Protein 4D0U (pdb70)

Radius of gyration: 23.32 Å; Cα contacts (8 Å, |Δi|>4): 1095; chains: 4; bounding box: 56×66×60 Å

Solvent-accessible surface area: 18960 Å² total

Nearest PDB structures (foldseek):
  4d0u-assembly1_A  TM=1.001E+00  e=6.341E-17  Snake adenovirus 1
  4d1g-assembly4_C  TM=9.949E-01  e=9.141E-17  Snake adenovirus 1
  4umi-assembly1_A  TM=9.918E-01  e=2.886E-16  Snake adenovirus 1
  4d0v-assembly2_D  TM=9.847E-01  e=2.739E-16  Snake adenovirus 1
  4d0v-assembly2_D  TM=1.003E+00  e=1.743E-17  Snake adenovirus 1

Foldseek 3Di:
DAQKPDWDKDWWAAPVGFIKIWIWTWGHDDQKIKIKIKIAGFAWDQWKGKTFADPVVLVSQCPDPVQWFWKDFPPWIDIGHDDPRMIGTPHTGRGGGMIMTMDMDD/DKDWDWDWWAAPVGFIKIWIWIWDDDDVKIKIKIKMAGFAWFQWKGKTFADPVVLVSQCPDPVQWFWKDFPPWIDIGHDDPRMIGTPHTGRGRGMIMTMDMDD/DFPDWDWDWWAAPVGWIKIWIWIWDDDPVKIKIKIKIATFAWFQWKGKTFADPVVLVSQCPDPVQWFWKDFPPWIDIGHDDPRMIGTPHTGRGGGMIMTMDMDD/DDWPDWDWDKWAAPVGWIKIWIWIWDDDDLKIKIKIKMAGFAWFAWKDKTFADPVVLVSQCPDPVQWFWKDFPPWIDIGHDDPRMIGTPHTGRGGGMIMTMDMDSD

B-factor: mean 18.48, std 11.33, range [6.45, 71.71]

Sequence (419 aa):
PSKTSLDIAEELQNDKGVSFAFQAREEELLGAFTKRTLFAYSGDGLTGPFKAPASAELSSFLTAAHPKGRWLIAFPLGTGIVSVDEGITEISRSLPEVGSGSSFYLTETSLDIAEELQNDKGVSFAFQAREEELGAFTKRTLFAYSGDGLTGPFKAPASAELSSFLTAHPKGRWLIAFPLGTTGIVSVDEGITEEISRSLPEVGSGSSFYLTEKTSLDDIAEEELQNDKGVSFAFQAREEELGAFTKRTLFAYSGDGLTGPFKAPASAELSSFLTAAHPKGRWLIAFPLGTGIVSVDEGITEISRSLPEVGSGSSFYLTESKTSLDIAEELQNDKGVSFAFQAREEELGAFTKRTLFAYSGDGLTGPFKAPASAELSSFLTAAHPKGRWLIAFPLGTTGIVSVDEGITEISRSLPEVGSGSSFYLTEK

Structure (mmCIF, N/CA/C/O backbone):
data_4D0U
#
_entry.id   4D0U
#
_cell.length_a   149.540
_cell.length_b   149.540
_cell.length_c   149.540
_cell.angle_alpha   90.00
_cell.angle_beta   90.00
_cell.angle_gamma   90.00
#
_symmetry.space_group_name_H-M   'I 21 3'
#
loop_
_entity.id
_entity.type
_entity.pdbx_description
1 polymer 'FIBER PROTEIN'
2 non-polymer 3,6,9,12,15,18,21-HEPTAOXATRICOSANE-1,23-DIOL
3 non-polymer 'SULFATE ION'
4 water water
#
loop_
_atom_site.group_PDB
_atom_site.id
_atom_site.type_symbol
_atom_site.label_atom_id
_atom_site.label_alt_id
_atom_site.label_comp_id
_atom_site.label_asym_id
_atom_site.label_entity_id
_atom_site.label_seq_id
_atom_site.pdbx_PDB_ins_code
_atom_site.Cartn_x
_atom_site.Cartn_y
_atom_site.Cartn_z
_atom_site.occupancy
_atom_site.B_iso_or_equiv
_atom_site.auth_seq_id
_atom_site.auth_comp_id
_atom_site.auth_asym_id
_atom_site.auth_atom_id
_atom_site.pdbx_PDB_model_num
ATOM 1 N N . PRO A 1 37 ? 16.705 42.293 68.389 1.00 51.56 237 PRO A N 1
ATOM 2 C CA . PRO A 1 37 ? 16.793 41.776 69.760 1.00 52.88 237 PRO A CA 1
ATOM 3 C C . PRO A 1 37 ? 16.450 40.271 69.866 1.00 53.87 237 PRO A C 1
ATOM 4 O O . PRO A 1 37 ? 15.489 39.796 69.250 1.00 56.33 237 PRO A O 1
ATOM 8 N N . SER A 1 38 ? 17.248 39.534 70.635 1.00 51.20 238 SER A N 1
ATOM 9 C CA . SER A 1 38 ? 17.051 38.088 70.814 1.00 45.60 238 SER A CA 1
ATOM 10 C C . SER A 1 38 ? 16.111 37.805 71.993 1.00 38.70 238 SER A C 1
ATOM 11 O O . SER A 1 38 ? 16.076 38.566 72.973 1.00 39.96 238 SER A O 1
ATOM 14 N N . LYS A 1 39 ? 15.367 36.704 71.909 1.00 29.79 239 LYS A N 1
ATOM 15 C CA . LYS A 1 39 ? 14.559 36.261 73.053 1.00 24.43 239 LYS A CA 1
ATOM 16 C C . LYS A 1 39 ? 15.315 35.280 73.952 1.00 22.15 239 LYS A C 1
ATOM 17 O O . LYS A 1 39 ? 14.811 34.897 75.014 1.00 20.58 239 LYS A O 1
ATOM 23 N N . THR A 1 40 ? 16.524 34.916 73.525 1.00 21.08 240 THR A N 1
ATOM 24 C CA . THR A 1 40 ? 17.345 33.942 74.249 1.00 21.61 240 THR A CA 1
ATOM 25 C C . THR A 1 40 ? 18.085 34.609 75.392 1.00 22.87 240 THR A C 1
ATOM 26 O O . THR A 1 40 ? 18.911 35.492 75.166 1.00 24.50 240 THR A O 1
ATOM 30 N N . SER A 1 41 ? 17.779 34.191 76.614 1.00 21.66 241 SER A N 1
ATOM 31 C CA . SER A 1 41 ? 18.380 34.774 77.825 1.00 22.49 241 SER A CA 1
ATOM 32 C C . SER A 1 41 ? 19.463 33.880 78.445 1.00 23.58 241 SER A C 1
ATOM 33 O O . SER A 1 41 ? 20.208 34.308 79.329 1.00 23.85 241 SER A O 1
ATOM 36 N N . LEU A 1 42 ? 19.523 32.620 78.014 1.00 22.47 242 LEU A N 1
ATOM 37 C CA . LEU A 1 42 ? 20.581 31.704 78.440 1.00 22.61 242 LEU A CA 1
ATOM 38 C C . LEU A 1 42 ? 20.813 30.686 77.340 1.00 21.41 242 LEU A C 1
ATOM 39 O O . LEU A 1 42 ? 19.860 30.124 76.794 1.00 21.19 242 LEU A O 1
ATOM 44 N N . ASP A 1 43 ? 22.072 30.452 76.988 1.00 21.85 243 ASP A N 1
ATOM 45 C CA . ASP A 1 43 ? 22.355 29.426 76.005 1.00 23.59 243 ASP A CA 1
ATOM 46 C C . ASP A 1 43 ? 23.708 28.831 76.250 1.00 24.01 243 ASP A C 1
ATOM 47 O O . ASP A 1 43 ? 24.696 29.379 75.749 1.00 26.02 243 ASP A O 1
ATOM 52 N N . ILE A 1 44 ? 23.772 27.725 76.998 1.00 21.78 244 ILE A N 1
ATOM 53 C CA . ILE A 1 44 ? 25.051 27.133 77.361 1.00 21.96 244 ILE A CA 1
ATOM 54 C C . ILE A 1 44 ? 25.174 25.686 76.905 1.00 20.62 244 ILE A C 1
ATOM 55 O O . ILE A 1 44 ? 24.181 25.003 76.692 1.00 19.31 244 ILE A O 1
ATOM 60 N N . ALA A 1 45 ? 26.406 25.226 76.794 1.00 18.44 245 ALA A N 1
ATOM 61 C CA . ALA A 1 45 ? 26.661 23.946 76.188 1.00 17.42 245 ALA A CA 1
ATOM 62 C C . ALA A 1 45 ? 27.880 23.351 76.854 1.00 17.29 245 ALA A C 1
ATOM 63 O O . ALA A 1 45 ? 28.831 24.074 77.212 1.00 16.85 245 ALA A O 1
ATOM 65 N N . GLU A 1 46 ? 27.843 22.044 77.061 1.00 15.98 246 GLU A N 1
ATOM 66 C CA . GLU A 1 46 ? 28.959 21.338 77.650 1.00 17.26 246 GLU A CA 1
ATOM 67 C C . GLU A 1 46 ? 28.952 19.869 77.286 1.00 17.95 246 GLU A C 1
ATOM 68 O O . GLU A 1 46 ? 27.903 19.299 77.003 1.00 16.33 246 GLU A O 1
ATOM 74 N N . GLU A 1 47 ? 30.127 19.259 77.332 1.00 17.44 247 GLU A N 1
ATOM 75 C CA . GLU A 1 47 ? 30.269 17.838 77.066 1.00 19.27 247 GLU A CA 1
ATOM 76 C C . GLU A 1 47 ? 30.406 17.125 78.401 1.00 18.99 247 GLU A C 1
ATOM 77 O O . GLU A 1 47 ? 31.153 17.579 79.280 1.00 18.87 247 GLU A O 1
ATOM 88 N N . LEU A 1 48 ? 29.696 16.013 78.557 1.00 16.62 248 LEU A N 1
ATOM 89 C CA . LEU A 1 48 ? 29.793 15.191 79.764 1.00 17.15 248 LEU A CA 1
ATOM 90 C C . LEU A 1 48 ? 30.283 13.813 79.347 1.00 17.39 248 LEU A C 1
ATOM 91 O O . LEU A 1 48 ? 29.981 13.347 78.242 1.00 16.27 248 LEU A O 1
ATOM 96 N N . GLN A 1 49 ? 31.025 13.143 80.225 1.00 16.75 249 GLN A N 1
ATOM 97 C CA . GLN A 1 49 ? 31.530 11.835 79.893 1.00 18.70 249 GLN A CA 1
ATOM 98 C C . GLN A 1 49 ? 31.414 10.921 81.104 1.00 17.73 249 GLN A C 1
ATOM 99 O O . GLN A 1 49 ? 31.732 11.334 82.215 1.00 18.21 249 GLN A O 1
ATOM 105 N N . ASN A 1 50 ? 30.949 9.696 80.908 1.00 16.63 250 ASN A N 1
ATOM 106 C CA . ASN A 1 50 ? 30.901 8.752 82.018 1.00 17.87 250 ASN A CA 1
ATOM 107 C C . ASN A 1 50 ? 32.238 8.018 82.198 1.00 19.87 250 ASN A C 1
ATOM 108 O O . ASN A 1 50 ? 33.198 8.310 81.483 1.00 20.27 250 ASN A O 1
ATOM 113 N N . ASP A 1 51 ? 32.278 7.087 83.149 1.00 23.85 251 ASP A N 1
ATOM 114 C CA . ASP A 1 51 ? 33.515 6.357 83.489 1.00 28.26 251 ASP A CA 1
ATOM 115 C C . ASP A 1 51 ? 33.921 5.348 82.405 1.00 30.35 251 ASP A C 1
ATOM 116 O O . ASP A 1 51 ? 35.033 4.811 82.434 1.00 33.09 251 ASP A O 1
ATOM 121 N N . LYS A 1 52 ? 33.018 5.095 81.460 1.00 28.62 252 LYS A N 1
ATOM 122 C CA . LYS A 1 52 ? 33.263 4.180 80.354 1.00 29.32 252 LYS A CA 1
ATOM 123 C C . LYS A 1 52 ? 33.584 4.912 79.057 1.00 28.53 252 LYS A C 1
ATOM 124 O O . LYS A 1 52 ? 33.729 4.288 78.005 1.00 31.03 252 LYS A O 1
ATOM 130 N N . GLY A 1 53 ? 33.680 6.231 79.132 1.00 27.04 253 GLY A N 1
ATOM 131 C CA . GLY A 1 53 ? 33.997 7.062 77.971 1.00 25.83 253 GLY A CA 1
ATOM 132 C C . GLY A 1 53 ? 32.864 7.301 76.974 1.00 22.62 253 GLY A C 1
ATOM 133 O O . GLY A 1 53 ? 33.112 7.822 75.874 1.00 24.84 253 GLY A O 1
ATOM 134 N N . VAL A 1 54 ? 31.630 6.932 77.335 1.00 19.69 254 VAL A N 1
ATOM 135 C CA . VAL A 1 54 ? 30.444 7.433 76.614 1.00 17.03 254 VAL A CA 1
ATOM 136 C C . VAL A 1 54 ? 30.400 8.948 76.795 1.00 15.98 254 VAL A C 1
ATOM 137 O O . VAL A 1 54 ? 30.548 9.448 77.900 1.00 15.78 254 VAL A O 1
ATOM 141 N N . SER A 1 55 ? 30.193 9.683 75.702 1.00 16.42 255 SER A N 1
ATOM 142 C CA . SER A 1 55 ? 30.121 11.139 75.827 1.00 16.82 255 SER A CA 1
ATOM 143 C C . SER A 1 55 ? 28.875 11.713 75.202 1.00 15.87 255 SER A C 1
ATOM 144 O O . SER A 1 55 ? 28.419 11.247 74.146 1.00 15.60 255 SER A O 1
ATOM 147 N N . PHE A 1 56 ? 28.341 12.708 75.896 1.00 14.94 256 PHE A N 1
ATOM 148 C CA . PHE A 1 56 ? 27.150 13.447 75.491 1.00 14.26 256 PHE A CA 1
ATOM 149 C C . PHE A 1 56 ? 27.491 14.912 75.419 1.00 14.39 256 PHE A C 1
ATOM 150 O O . PHE A 1 56 ? 28.272 15.417 76.223 1.00 15.70 256 PHE A O 1
ATOM 158 N N . ALA A 1 57 ? 26.835 15.610 74.508 1.00 12.87 257 ALA A N 1
ATOM 159 C CA . ALA A 1 57 ? 26.816 17.048 74.559 1.00 12.54 257 ALA A CA 1
ATOM 160 C C . ALA A 1 57 ? 25.428 17.500 74.979 1.00 12.47 257 ALA A C 1
ATOM 161 O O . ALA A 1 57 ? 24.439 16.979 74.481 1.00 12.46 257 ALA A O 1
ATOM 163 N N . PHE A 1 58 ? 25.360 18.449 75.911 1.00 12.30 258 PHE A N 1
ATOM 164 C CA . PHE A 1 58 ? 24.101 19.031 76.336 1.00 12.26 258 PHE A CA 1
ATOM 165 C C . PHE A 1 58 ? 24.108 20.508 76.052 1.00 12.55 258 PHE A C 1
ATOM 166 O O . PHE A 1 58 ? 25.139 21.160 76.192 1.00 14.24 258 PHE A O 1
ATOM 174 N N . GLN A 1 59 ? 22.956 21.025 75.656 1.00 12.07 259 GLN A N 1
ATOM 175 C CA . GLN A 1 59 ? 22.733 22.484 75.572 1.00 12.24 259 GLN A CA 1
ATOM 176 C C . GLN A 1 59 ? 21.544 22.841 76.413 1.00 12.44 259 GLN A C 1
ATOM 177 O O . GLN A 1 59 ? 20.517 22.163 76.357 1.00 12.21 259 GLN A O 1
ATOM 183 N N . ALA A 1 60 ? 21.676 23.874 77.250 1.00 11.86 260 ALA A N 1
ATOM 184 C CA . ALA A 1 60 ? 20.559 24.350 78.079 1.00 12.27 260 ALA A CA 1
ATOM 185 C C . ALA A 1 60 ? 20.210 25.734 77.586 1.00 13.19 260 ALA A C 1
ATOM 186 O O . ALA A 1 60 ? 21.089 26.605 77.494 1.00 14.30 260 ALA A O 1
ATOM 188 N N . ARG A 1 61 ? 18.957 25.923 77.201 1.00 12.63 261 ARG A N 1
ATOM 189 C CA . ARG A 1 61 ? 18.531 27.210 76.636 1.00 13.90 261 ARG A CA 1
ATOM 190 C C . ARG A 1 61 ? 17.320 27.751 77.383 1.00 14.66 261 ARG A C 1
ATOM 191 O O . ARG A 1 61 ? 16.374 27.035 77.677 1.00 14.48 261 ARG A O 1
ATOM 199 N N . GLU A 1 62 ? 17.346 29.047 77.683 1.00 14.48 262 GLU A N 1
ATOM 200 C CA . GLU A 1 62 ? 16.162 29.734 78.207 1.00 14.91 262 GLU A CA 1
ATOM 201 C C . GLU A 1 62 ? 15.717 30.797 77.191 1.00 14.92 262 GLU A C 1
ATOM 202 O O . GLU A 1 62 ? 16.554 31.557 76.695 1.00 15.70 262 GLU A O 1
ATOM 208 N N . GLU A 1 63 ? 14.425 30.803 76.857 1.00 14.45 263 GLU A N 1
ATOM 209 C CA . GLU A 1 63 ? 13.850 31.790 75.953 1.00 15.70 263 GLU A CA 1
ATOM 210 C C . GLU A 1 63 ? 12.714 32.523 76.633 1.00 16.64 263 GLU A C 1
ATOM 211 O O . GLU A 1 63 ? 11.812 31.909 77.206 1.00 15.68 263 GLU A O 1
ATOM 217 N N . GLU A 1 64 ? 12.778 33.857 76.567 1.00 19.00 264 GLU A N 1
ATOM 218 C CA . GLU A 1 64 ? 11.752 34.687 77.170 1.00 22.27 264 GLU A CA 1
ATOM 219 C C . GLU A 1 64 ? 10.728 35.044 76.092 1.00 21.97 264 GLU A C 1
ATOM 220 O O . GLU A 1 64 ? 11.057 35.736 75.112 1.00 23.81 264 GLU A O 1
ATOM 226 N N A LEU A 1 65 ? 9.517 34.516 76.272 0.50 21.32 265 LEU A N 1
ATOM 227 N N B LEU A 1 65 ? 9.495 34.587 76.269 0.50 21.01 265 LEU A N 1
ATOM 228 C CA A LEU A 1 65 ? 8.392 34.684 75.354 0.50 21.96 265 LEU A CA 1
ATOM 229 C CA B LEU A 1 65 ? 8.469 34.757 75.245 0.50 21.46 265 LEU A CA 1
ATOM 230 C C A LEU A 1 65 ? 7.278 35.434 76.086 0.50 22.58 265 LEU A C 1
ATOM 231 C C B LEU A 1 65 ? 7.546 35.957 75.521 0.50 21.75 265 LEU A C 1
ATOM 232 O O A LEU A 1 65 ? 6.115 35.018 76.094 0.50 24.08 265 LEU A O 1
ATOM 233 O O B LEU A 1 65 ? 6.762 36.339 74.656 0.50 22.49 265 LEU A O 1
ATOM 242 N N . GLY A 1 66 ? 7.641 36.541 76.717 1.00 22.55 266 GLY A N 1
ATOM 243 C CA . GLY A 1 66 ? 6.630 37.477 77.214 1.00 22.84 266 GLY A CA 1
ATOM 244 C C . GLY A 1 66 ? 6.147 37.028 78.562 1.00 22.78 266 GLY A C 1
ATOM 245 O O . GLY A 1 66 ? 6.944 36.954 79.493 1.00 23.58 266 GLY A O 1
ATOM 246 N N . ALA A 1 67 ? 4.859 36.699 78.675 1.00 23.39 267 ALA A N 1
ATOM 247 C CA . ALA A 1 67 ? 4.336 36.155 79.927 1.00 23.11 267 ALA A CA 1
ATOM 248 C C . ALA A 1 67 ? 4.894 34.766 80.239 1.00 21.52 267 ALA A C 1
ATOM 249 O O . ALA A 1 67 ? 4.876 34.339 81.397 1.00 23.38 267 ALA A O 1
ATOM 251 N N . PHE A 1 68 ? 5.371 34.076 79.201 1.00 20.39 268 PHE A N 1
ATOM 252 C CA . PHE A 1 68 ? 5.914 32.720 79.384 1.00 18.07 268 PHE A CA 1
ATOM 253 C C . PHE A 1 68 ? 7.397 32.666 79.138 1.00 17.57 268 PHE A C 1
ATOM 254 O O . PHE A 1 68 ? 7.945 33.439 78.349 1.00 18.78 268 PHE A O 1
ATOM 262 N N . THR A 1 69 ? 8.034 31.724 79.814 1.00 15.95 269 THR A N 1
ATOM 263 C CA . THR A 1 69 ? 9.437 31.452 79.584 1.00 15.84 269 THR A CA 1
ATOM 264 C C . THR A 1 69 ? 9.510 29.988 79.196 1.00 13.69 269 THR A C 1
ATOM 265 O O . THR A 1 69 ? 8.831 29.190 79.803 1.00 13.56 269 THR A O 1
ATOM 269 N N . LYS A 1 70 ? 10.333 29.682 78.203 1.00 13.43 270 LYS A N 1
ATOM 270 C CA . LYS A 1 70 ? 10.617 28.283 77.849 1.00 12.20 270 LYS A CA 1
ATOM 271 C C . LYS A 1 70 ? 12.032 27.909 78.233 1.00 12.43 270 LYS A C 1
ATOM 272 O O . LYS A 1 70 ? 12.980 28.644 77.940 1.00 12.99 270 LYS A O 1
ATOM 278 N N . ARG A 1 71 ? 12.184 26.744 78.850 1.00 11.35 271 ARG A N 1
ATOM 279 C CA . ARG A 1 71 ? 13.514 26.222 79.151 1.00 11.47 271 ARG A CA 1
ATOM 280 C C . ARG A 1 71 ? 13.650 24.874 78.448 1.00 10.23 271 ARG A C 1
ATOM 281 O O . ARG A 1 71 ? 12.823 24.002 78.652 1.00 10.19 271 ARG A O 1
ATOM 289 N N . THR A 1 72 ? 14.676 24.747 77.611 1.00 9.50 272 THR A N 1
ATOM 290 C CA . THR A 1 72 ? 14.896 23.519 76.823 1.00 9.42 272 THR A CA 1
ATOM 291 C C . THR A 1 72 ? 16.242 22.882 77.139 1.00 9.65 272 THR A C 1
ATOM 292 O O . THR A 1 72 ? 17.271 23.553 77.155 1.00 10.31 272 THR A O 1
ATOM 296 N N . LEU A 1 73 ? 16.242 21.561 77.330 1.00 9.38 273 LEU A N 1
ATOM 297 C CA . LEU A 1 73 ? 17.476 20.790 77.337 1.00 9.34 273 LEU A CA 1
ATOM 298 C C . LEU A 1 73 ? 17.604 20.014 76.026 1.00 9.70 273 LEU A C 1
ATOM 299 O O . LEU A 1 73 ? 16.700 19.234 75.681 1.00 10.01 273 LEU A O 1
ATOM 304 N N . PHE A 1 74 ? 18.701 20.241 75.317 1.00 9.46 274 PHE A N 1
ATOM 305 C CA . PHE A 1 74 ? 19.036 19.490 74.100 1.00 9.42 274 PHE A CA 1
ATOM 306 C C . PHE A 1 74 ? 20.123 18.494 74.458 1.00 9.72 274 PHE A C 1
ATOM 307 O O . PHE A 1 74 ? 21.074 18.845 75.162 1.00 10.26 274 PHE A O 1
ATOM 315 N N . ALA A 1 75 ? 20.038 17.267 73.949 1.00 8.78 275 ALA A N 1
ATOM 316 C CA . ALA A 1 75 ? 21.044 16.234 74.261 1.00 8.75 275 ALA A CA 1
ATOM 317 C C . ALA A 1 75 ? 21.454 15.523 72.987 1.00 9.31 275 ALA A C 1
ATOM 318 O O . ALA A 1 75 ? 20.593 15.220 72.151 1.00 9.16 275 ALA A O 1
ATOM 320 N N . TYR A 1 76 ? 22.759 15.280 72.815 1.00 9.51 276 TYR A N 1
ATOM 321 C CA . TYR A 1 76 ? 23.269 14.544 71.650 1.00 10.42 276 TYR A CA 1
ATOM 322 C C . TYR A 1 76 ? 24.371 13.579 72.087 1.00 10.71 276 TYR A C 1
ATOM 323 O O . TYR A 1 76 ? 25.254 13.945 72.855 1.00 11.00 276 TYR A O 1
ATOM 332 N N . SER A 1 77 ? 24.309 12.352 71.590 1.00 10.54 277 SER A N 1
ATOM 333 C CA . SER A 1 77 ? 25.454 11.439 71.652 1.00 11.28 277 SER A CA 1
ATOM 334 C C . SER A 1 77 ? 25.489 10.559 70.426 1.00 12.52 277 SER A C 1
ATOM 335 O O . SER A 1 77 ? 24.467 10.070 69.968 1.00 12.38 277 SER A O 1
ATOM 338 N N . GLY A 1 78 ? 26.693 10.324 69.927 1.00 13.41 278 GLY A N 1
ATOM 339 C CA . GLY A 1 78 ? 26.861 9.337 68.848 1.00 14.96 278 GLY A CA 1
ATOM 340 C C . GLY A 1 78 ? 27.051 7.939 69.397 1.00 16.72 278 GLY A C 1
ATOM 341 O O . GLY A 1 78 ? 27.085 6.964 68.638 1.00 19.42 278 GLY A O 1
ATOM 342 N N . ASP A 1 79 ? 27.152 7.829 70.710 1.00 15.90 279 ASP A N 1
ATOM 343 C CA . ASP A 1 79 ? 27.395 6.540 71.342 1.00 17.60 279 ASP A CA 1
ATOM 344 C C . ASP A 1 79 ? 26.111 5.778 71.558 1.00 17.41 279 ASP A C 1
ATOM 345 O O . ASP A 1 79 ? 25.011 6.330 71.443 1.00 17.77 279 ASP A O 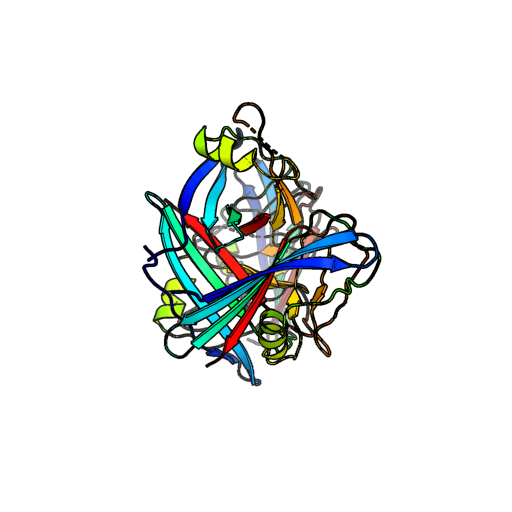1
ATOM 350 N N . GLY A 1 80 ? 26.236 4.496 71.869 1.00 16.90 280 GLY A N 1
ATOM 351 C CA . GLY A 1 80 ? 25.158 3.784 72.537 1.00 17.31 280 GLY A CA 1
ATOM 352 C C . GLY A 1 80 ? 25.226 3.857 74.046 1.00 18.37 280 GLY A C 1
ATOM 353 O O . GLY A 1 80 ? 26.229 4.320 74.641 1.00 20.17 280 GLY A O 1
ATOM 354 N N . LEU A 1 81 ? 24.163 3.388 74.677 1.00 16.55 281 LEU A N 1
ATOM 355 C CA . LEU A 1 81 ? 24.071 3.355 76.132 1.00 16.93 281 LEU A CA 1
ATOM 356 C C . LEU A 1 81 ? 23.407 2.075 76.516 1.00 17.65 281 LEU A C 1
ATOM 357 O O . LEU A 1 81 ? 22.301 1.775 76.063 1.00 19.04 281 LEU A O 1
ATOM 362 N N . THR A 1 82 ? 24.057 1.339 77.397 1.00 17.84 282 THR A N 1
ATOM 363 C CA . THR A 1 82 ? 23.533 0.079 77.832 1.00 19.37 282 THR A CA 1
ATOM 364 C C . THR A 1 82 ? 22.669 0.251 79.045 1.00 20.62 282 THR A C 1
ATOM 365 O O . THR A 1 82 ? 21.739 -0.532 79.233 1.00 23.82 282 THR A O 1
ATOM 369 N N . GLY A 1 83 ? 22.948 1.294 79.841 1.00 17.25 283 GLY A N 1
ATOM 370 C CA . GLY A 1 83 ? 22.252 1.547 81.093 1.00 17.38 283 GLY A CA 1
ATOM 371 C C . GLY A 1 83 ? 22.358 3.029 81.383 1.00 14.59 283 GLY A C 1
ATOM 372 O O . GLY A 1 83 ? 22.749 3.797 80.508 1.00 16.29 283 GLY A O 1
ATOM 373 N N . PRO A 1 84 ? 21.988 3.447 82.599 1.00 14.20 284 PRO A N 1
ATOM 374 C CA . PRO A 1 84 ? 21.998 4.866 82.929 1.00 12.99 284 PRO A CA 1
ATOM 375 C C . PRO A 1 84 ? 23.355 5.506 82.696 1.00 13.35 284 PRO A C 1
ATOM 376 O O . PRO A 1 84 ? 24.412 4.879 82.924 1.00 14.24 284 PRO A O 1
ATOM 380 N N . PHE A 1 85 ? 23.312 6.738 82.200 1.00 12.44 285 PHE A N 1
ATOM 381 C CA . PHE A 1 85 ? 24.492 7.537 81.977 1.00 12.26 285 PHE A CA 1
ATOM 382 C C . PHE A 1 85 ? 24.674 8.408 83.208 1.00 12.66 285 PHE A C 1
ATOM 383 O O . PHE A 1 85 ? 23.780 9.176 83.572 1.00 12.43 285 PHE A O 1
ATOM 391 N N . LYS A 1 86 ? 25.853 8.310 83.824 1.00 13.91 286 LYS A N 1
ATOM 392 C CA . LYS A 1 86 ? 26.172 9.129 85.012 1.00 15.12 286 LYS A CA 1
ATOM 393 C C . LYS A 1 86 ? 27.466 9.888 84.773 1.00 14.72 286 LYS A C 1
ATOM 394 O O . LYS A 1 86 ? 28.456 9.305 84.329 1.00 14.87 286 LYS A O 1
ATOM 400 N N . ALA A 1 87 ? 27.434 11.200 85.001 1.00 14.68 287 ALA A N 1
ATOM 401 C CA . ALA A 1 87 ? 28.599 12.043 84.722 1.00 15.17 287 ALA A CA 1
ATOM 402 C C . ALA A 1 87 ? 28.495 13.335 85.495 1.00 15.81 287 ALA A C 1
ATOM 403 O O . ALA A 1 87 ? 27.387 13.844 85.730 1.00 15.35 287 ALA A O 1
ATOM 405 N N . PRO A 1 88 ? 29.648 13.881 85.920 1.00 16.08 288 PRO A N 1
ATOM 406 C CA . PRO A 1 88 ? 29.593 15.179 86.587 1.00 16.25 288 PRO A CA 1
ATOM 407 C C . PRO A 1 88 ? 29.189 16.288 85.623 1.00 16.11 288 PRO A C 1
ATOM 408 O O . PRO A 1 88 ? 29.603 16.300 84.463 1.00 17.17 288 PRO A O 1
ATOM 412 N N . ALA A 1 89 ? 28.394 17.216 86.138 1.00 15.49 289 ALA A N 1
ATOM 413 C CA . ALA A 1 89 ? 27.926 18.379 85.396 1.00 16.44 289 ALA A CA 1
ATOM 414 C C . ALA A 1 89 ? 28.408 19.661 86.063 1.00 17.28 289 ALA A C 1
ATOM 415 O O . ALA A 1 89 ? 28.610 19.679 87.288 1.00 17.09 289 ALA A O 1
ATOM 417 N N . SER A 1 90 ? 28.571 20.720 85.271 1.00 17.14 290 SER A N 1
ATOM 418 C CA . SER A 1 90 ? 28.903 22.040 85.817 1.00 18.49 290 SER A CA 1
ATOM 419 C C . SER A 1 90 ? 27.867 22.549 86.812 1.00 18.51 290 SER A C 1
ATOM 420 O O . SER A 1 90 ? 26.714 22.116 86.814 1.00 17.53 290 SER A O 1
ATOM 423 N N . ALA A 1 91 ? 28.273 23.501 87.666 1.00 18.72 291 ALA A N 1
ATOM 424 C CA . ALA A 1 91 ? 27.326 24.129 88.574 1.00 18.76 291 ALA A CA 1
ATOM 425 C C . ALA A 1 91 ? 26.157 24.785 87.820 1.00 17.79 291 ALA A C 1
ATOM 426 O O . ALA A 1 91 ? 25.011 24.679 88.256 1.00 17.80 291 ALA A O 1
ATOM 428 N N . GLU A 1 92 ? 26.469 25.420 86.695 1.00 18.68 292 GLU A N 1
ATOM 429 C CA . GLU A 1 92 ? 25.474 26.139 85.920 1.00 19.08 292 GLU A CA 1
ATOM 430 C C . GLU A 1 92 ? 24.484 25.145 85.295 1.00 17.54 292 GLU A C 1
ATOM 431 O O . GLU A 1 92 ? 23.267 25.377 85.351 1.00 17.09 292 GLU A O 1
ATOM 437 N N . LEU A 1 93 ? 24.997 24.059 84.723 1.00 16.50 293 LEU A N 1
ATOM 438 C CA . LEU A 1 93 ? 24.088 23.082 84.122 1.00 15.39 293 LEU A CA 1
ATOM 439 C C . LEU A 1 93 ? 23.262 22.435 85.211 1.00 14.79 293 LEU A C 1
ATOM 440 O O . LEU A 1 93 ? 22.071 22.203 85.039 1.00 15.08 293 LEU A O 1
ATOM 445 N N . SER A 1 94 ? 23.890 22.128 86.343 1.00 15.30 294 SER A N 1
ATOM 446 C CA . SER A 1 94 ? 23.176 21.477 87.430 1.00 15.47 294 SER A CA 1
ATOM 447 C C . SER A 1 94 ? 22.030 22.338 87.934 1.00 15.33 294 SER A C 1
ATOM 448 O O . SER A 1 94 ? 20.946 21.836 88.157 1.00 15.30 294 SER A O 1
ATOM 451 N N . SER A 1 95 ? 22.265 23.645 88.081 1.00 15.55 295 SER A N 1
ATOM 452 C CA . SER A 1 95 ? 21.201 24.559 88.481 1.00 15.92 295 SER A CA 1
ATOM 453 C C . SER A 1 95 ? 20.047 24.551 87.477 1.00 15.33 295 SER A C 1
ATOM 454 O O . SER A 1 95 ? 18.887 24.497 87.864 1.00 16.99 295 SER A O 1
ATOM 459 N N . PHE A 1 96 ? 20.392 24.578 86.187 1.00 15.15 296 PHE A N 1
ATOM 460 C CA . PHE A 1 96 ? 19.383 24.524 85.138 1.00 14.08 296 PHE A CA 1
ATOM 461 C C . PHE A 1 96 ? 18.574 23.221 85.246 1.00 13.54 296 PHE A C 1
ATOM 462 O O . PHE A 1 96 ? 17.334 23.235 85.170 1.00 13.49 296 PHE A O 1
ATOM 470 N N . LEU A 1 97 ? 19.268 22.100 85.429 1.00 14.13 297 LEU A N 1
ATOM 471 C CA . LEU A 1 97 ? 18.582 20.793 85.465 1.00 14.73 297 LEU A CA 1
ATOM 472 C C . LEU A 1 97 ? 17.637 20.667 86.641 1.00 15.61 297 LEU A C 1
ATOM 473 O O . LEU A 1 97 ? 16.581 20.044 86.559 1.00 16.20 297 LEU A O 1
ATOM 478 N N . THR A 1 98 ? 18.013 21.275 87.763 1.00 16.14 298 THR A N 1
ATOM 479 C CA . THR A 1 98 ? 17.206 21.197 88.966 1.00 17.37 298 THR A CA 1
ATOM 480 C C . THR A 1 98 ? 15.890 21.968 88.863 1.00 16.69 298 THR A C 1
ATOM 481 O O . THR A 1 98 ? 14.902 21.593 89.495 1.00 18.02 298 THR A O 1
ATOM 485 N N A ALA A 1 99 ? 15.849 23.024 88.053 0.50 15.96 299 ALA A N 1
ATOM 486 N N B ALA A 1 99 ? 15.942 23.046 88.082 0.50 15.54 299 ALA A N 1
ATOM 487 C CA A ALA A 1 99 ? 14.733 23.986 88.090 0.50 16.39 299 ALA A CA 1
ATOM 488 C CA B ALA A 1 99 ? 14.837 23.959 87.878 0.50 15.71 299 ALA A CA 1
ATOM 489 C C A ALA A 1 99 ? 13.376 23.465 87.551 0.50 16.15 299 ALA A C 1
ATOM 490 C C B ALA A 1 99 ? 13.966 23.443 86.736 0.50 15.43 299 ALA A C 1
ATOM 491 O O A ALA A 1 99 ? 12.348 24.126 87.680 0.50 17.82 299 ALA A O 1
ATOM 492 O O B ALA A 1 99 ? 13.861 24.062 85.683 0.50 15.74 299 ALA A O 1
ATOM 495 N N . HIS A 1 100 ? 13.371 22.280 86.957 1.00 15.67 300 HIS A N 1
ATOM 496 C CA . HIS A 1 100 ? 12.219 21.806 86.210 1.00 14.96 300 HIS A CA 1
ATOM 497 C C . HIS A 1 100 ? 11.086 21.505 87.175 1.00 15.14 300 HIS A C 1
ATOM 498 O O . HIS A 1 100 ? 11.339 20.970 88.257 1.00 16.10 300 HIS A O 1
ATOM 505 N N . PRO A 1 101 ? 9.829 21.795 86.788 1.00 16.01 301 PRO A N 1
ATOM 506 C CA . PRO A 1 101 ? 8.742 21.537 87.729 1.00 17.34 301 PRO A CA 1
ATOM 507 C C . PRO A 1 101 ? 8.548 20.073 88.128 1.00 17.81 301 PRO A C 1
ATOM 508 O O . PRO A 1 101 ? 7.981 19.796 89.193 1.00 20.18 301 PRO A O 1
ATOM 512 N N . LYS A 1 102 ? 9.026 19.145 87.301 1.00 16.29 302 LYS A N 1
ATOM 513 C CA . LYS A 1 102 ? 9.015 17.714 87.614 1.00 16.66 302 LYS A CA 1
ATOM 514 C C . LYS A 1 102 ? 10.276 17.253 88.342 1.00 15.84 302 LYS A C 1
ATOM 515 O O . LYS A 1 102 ? 10.365 16.079 88.746 1.00 17.34 302 LYS A O 1
ATOM 521 N N . GLY A 1 103 ? 11.269 18.135 88.449 1.00 14.49 303 GLY A N 1
ATOM 522 C CA . GLY A 1 103 ? 12.547 17.770 89.066 1.00 13.76 303 GLY A CA 1
ATOM 523 C C . GLY A 1 103 ? 13.427 16.892 88.188 1.00 14.04 303 GLY A C 1
ATOM 524 O O . GLY A 1 103 ? 14.479 16.431 88.627 1.00 14.65 303 GLY A O 1
ATOM 525 N N . ARG A 1 104 ? 13.020 16.699 86.934 1.00 13.06 304 ARG A N 1
ATOM 526 C CA . ARG A 1 104 ? 13.794 15.854 85.996 1.00 11.60 304 ARG A CA 1
ATOM 527 C C . ARG A 1 104 ? 13.245 16.119 84.595 1.00 11.37 304 ARG A C 1
ATOM 528 O O . ARG A 1 104 ? 12.231 16.818 84.445 1.00 11.88 304 ARG A O 1
ATOM 536 N N . TRP A 1 105 ? 13.922 15.587 83.584 1.00 10.40 305 TRP A N 1
ATOM 537 C CA . TRP A 1 105 ? 13.630 15.923 82.176 1.00 10.10 305 TRP A CA 1
ATOM 538 C C . TRP A 1 105 ? 13.363 14.622 81.415 1.00 10.09 305 TRP A C 1
ATOM 539 O O . TRP A 1 105 ? 14.304 13.906 81.069 1.00 11.08 305 TRP A O 1
ATOM 550 N N . LEU A 1 106 ? 12.091 14.376 81.126 1.00 9.65 306 LEU A N 1
ATOM 551 C CA . LEU A 1 106 ? 11.675 13.285 80.231 1.00 9.11 306 LEU A CA 1
ATOM 552 C C . LEU A 1 106 ? 12.042 13.661 78.789 1.00 9.08 306 LEU A C 1
ATOM 553 O O . LEU A 1 106 ? 11.684 14.754 78.309 1.00 9.16 306 LEU A O 1
ATOM 558 N N . ILE A 1 107 ? 12.778 12.797 78.099 1.00 8.77 307 ILE A N 1
ATOM 559 C CA . ILE A 1 107 ? 13.362 13.187 76.810 1.00 8.82 307 ILE A CA 1
ATOM 560 C C . ILE A 1 107 ? 13.256 12.041 75.810 1.00 8.64 307 ILE A C 1
ATOM 561 O O . ILE A 1 107 ? 13.642 10.906 76.115 1.00 10.00 307 ILE A O 1
ATOM 566 N N . ALA A 1 108 ? 12.725 12.331 74.629 1.00 7.71 308 ALA A N 1
ATOM 567 C CA . ALA A 1 108 ? 12.610 11.331 73.582 1.00 7.19 308 ALA A CA 1
ATOM 568 C C . ALA A 1 108 ? 13.808 11.362 72.663 1.00 7.26 308 ALA A C 1
ATOM 569 O O . ALA A 1 108 ? 14.172 12.427 72.132 1.00 8.39 308 ALA A O 1
ATOM 571 N N . PHE A 1 109 ? 14.398 10.185 72.450 1.00 7.56 309 PHE A N 1
ATOM 572 C CA . PHE A 1 109 ? 15.393 9.986 71.419 1.00 7.93 309 PHE A CA 1
ATOM 573 C C . PHE A 1 109 ? 14.816 9.072 70.326 1.00 7.99 309 PHE A C 1
ATOM 574 O O . PHE A 1 109 ? 13.728 8.539 70.474 1.00 8.40 309 PHE A O 1
ATOM 582 N N . PRO A 1 110 ? 15.532 8.945 69.193 1.00 8.28 310 PRO A N 1
ATOM 583 C CA . PRO A 1 110 ? 14.901 8.176 68.116 1.00 8.53 310 PRO A CA 1
ATOM 584 C C . PRO A 1 110 ? 14.571 6.730 68.491 1.00 9.18 310 PRO A C 1
ATOM 585 O O . PRO A 1 110 ? 13.552 6.228 68.029 1.00 9.85 310 PRO A O 1
ATOM 589 N N . LEU A 1 111 ? 15.391 6.097 69.334 1.00 9.60 311 LEU A N 1
ATOM 590 C CA . LEU A 1 111 ? 15.215 4.681 69.638 1.00 10.25 311 LEU A CA 1
ATOM 591 C C . LEU A 1 111 ? 14.752 4.408 71.058 1.00 10.37 311 LEU A C 1
ATOM 592 O O . LEU A 1 111 ? 14.609 3.240 71.442 1.00 11.23 311 LEU A O 1
ATOM 597 N N . GLY A 1 112 ? 14.453 5.429 71.844 1.00 9.11 312 GLY A N 1
ATOM 598 C CA . GLY A 1 112 ? 13.998 5.143 73.215 1.00 9.08 312 GLY A CA 1
ATOM 599 C C . GLY A 1 112 ? 13.850 6.445 73.969 1.00 9.79 312 GLY A C 1
ATOM 600 O O . GLY A 1 112 ? 13.993 7.521 73.374 1.00 10.52 312 GLY A O 1
ATOM 601 N N . THR A 1 113 ? 13.608 6.330 75.269 1.00 9.88 313 THR A N 1
ATOM 602 C CA . THR A 1 113 ? 13.253 7.475 76.115 1.00 11.12 313 THR A CA 1
ATOM 603 C C . THR A 1 113 ? 14.223 7.570 77.276 1.00 10.73 313 THR A C 1
ATOM 604 O O . THR A 1 113 ? 14.638 6.550 77.813 1.00 10.27 313 THR A O 1
ATOM 608 N N . GLY A 1 114 ? 14.567 8.798 77.664 1.00 10.19 314 GLY A N 1
ATOM 609 C CA . GLY A 1 114 ? 15.429 8.993 78.836 1.00 10.36 314 GLY A CA 1
ATOM 610 C C . GLY A 1 114 ? 14.763 9.867 79.875 1.00 11.09 314 GLY A C 1
ATOM 611 O O . GLY A 1 114 ? 13.779 10.558 79.585 1.00 10.69 314 GLY A O 1
ATOM 612 N N . ILE A 1 115 ? 15.269 9.802 81.111 1.00 10.45 315 ILE A N 1
ATOM 613 C CA . ILE A 1 115 ? 14.932 10.809 82.121 1.00 11.62 315 ILE A CA 1
ATOM 614 C C . ILE A 1 115 ? 16.218 11.329 82.707 1.00 11.37 315 ILE A C 1
ATOM 615 O O . ILE A 1 115 ? 16.999 10.573 83.275 1.00 11.33 315 ILE A O 1
ATOM 620 N N . VAL A 1 116 ? 16.424 12.635 82.553 1.00 10.64 316 VAL A N 1
ATOM 621 C CA . VAL A 1 116 ? 17.657 13.302 83.007 1.00 11.64 316 VAL A CA 1
ATOM 622 C C . VAL A 1 116 ? 17.377 13.959 84.370 1.00 12.26 316 VAL A C 1
ATOM 623 O O . VAL A 1 116 ? 16.406 14.718 84.511 1.00 11.94 316 VAL A O 1
ATOM 627 N N . SER A 1 117 ? 18.237 13.677 85.350 1.00 12.80 317 SER A N 1
ATOM 628 C CA . SER A 1 117 ? 18.169 14.358 86.645 1.00 13.14 317 SER A CA 1
ATOM 629 C C . SER A 1 117 ? 19.577 14.698 87.118 1.00 13.70 317 SER A C 1
ATOM 630 O O . SER A 1 117 ? 20.550 14.274 86.532 1.00 13.10 317 SER A O 1
ATOM 633 N N . VAL A 1 118 ? 19.658 15.506 88.163 1.00 15.15 318 VAL A N 1
ATOM 634 C CA . VAL A 1 118 ? 20.966 15.853 88.734 1.00 15.40 318 VAL A CA 1
ATOM 635 C C . VAL A 1 118 ? 20.864 15.768 90.252 1.00 15.97 318 VAL A C 1
ATOM 636 O O . VAL A 1 118 ? 19.820 16.010 90.814 1.00 15.95 318 VAL A O 1
ATOM 640 N N . ASP A 1 119 ? 21.950 15.334 90.878 1.00 17.21 319 ASP A N 1
ATOM 641 C CA . ASP A 1 119 ? 22.021 15.261 92.328 1.00 20.76 319 ASP A CA 1
ATOM 642 C C . ASP A 1 119 ? 23.450 15.566 92.724 1.00 20.51 319 ASP A C 1
ATOM 643 O O . ASP A 1 119 ? 24.364 14.876 92.311 1.00 18.36 319 ASP A O 1
ATOM 648 N N . GLU A 1 120 ? 23.619 16.617 93.518 1.00 22.14 320 GLU A N 1
ATOM 649 C CA . GLU A 1 120 ? 24.932 17.091 93.935 1.00 24.25 320 GLU A CA 1
ATOM 650 C C . GLU A 1 120 ? 25.920 17.170 92.778 1.00 21.02 320 GLU A C 1
ATOM 651 O O . GLU A 1 120 ? 27.048 16.686 92.865 1.00 22.27 320 GLU A O 1
ATOM 657 N N . GLY A 1 121 ? 25.461 17.778 91.678 1.00 18.52 321 GLY A N 1
ATOM 658 C CA . GLY A 1 121 ? 26.280 18.028 90.479 1.00 19.08 321 GLY A CA 1
ATOM 659 C C . GLY A 1 121 ? 26.685 16.782 89.680 1.00 17.71 321 GLY A C 1
ATOM 660 O O . GLY A 1 121 ? 27.580 16.852 88.840 1.00 18.60 321 GLY A O 1
ATOM 661 N N . ILE A 1 122 ? 26.023 15.656 89.950 1.00 16.96 322 ILE A N 1
ATOM 662 C CA . ILE A 1 122 ? 26.152 14.460 89.125 1.00 16.20 322 ILE A CA 1
ATOM 663 C C . ILE A 1 122 ? 24.857 14.258 88.330 1.00 14.60 322 ILE A C 1
ATOM 664 O O . ILE A 1 122 ? 23.788 14.117 88.918 1.00 13.94 322 ILE A O 1
ATOM 677 N N . THR A 1 124 ? 22.337 11.996 86.265 1.00 12.18 324 THR A N 1
ATOM 678 C CA . THR A 1 124 ? 21.971 10.634 85.850 1.00 12.73 324 THR A CA 1
ATOM 679 C C . THR A 1 124 ? 20.947 10.731 84.758 1.00 12.30 324 THR A C 1
ATOM 680 O O . THR A 1 124 ? 19.968 11.454 84.912 1.00 13.25 324 THR A O 1
ATOM 692 N N . GLU A 1 126 ? 18.510 8.042 83.111 1.00 10.78 326 GLU A N 1
ATOM 693 C CA . GLU A 1 126 ? 18.002 6.666 83.022 1.00 11.27 326 GLU A CA 1
ATOM 694 C C . GLU A 1 126 ? 17.341 6.476 81.680 1.00 10.74 326 GLU A C 1
ATOM 695 O O . GLU A 1 126 ? 16.882 7.444 81.093 1.00 11.06 326 GLU A O 1
ATOM 701 N N . ILE A 1 127 ? 17.347 5.243 81.181 1.00 10.03 327 ILE A N 1
ATOM 702 C CA . ILE A 1 127 ? 16.840 4.964 79.822 1.00 10.40 327 ILE A CA 1
ATOM 703 C C . ILE A 1 127 ? 15.830 3.823 79.797 1.00 10.52 327 ILE A C 1
ATOM 704 O O . ILE A 1 127 ? 15.862 2.906 80.626 1.00 10.69 327 ILE A O 1
ATOM 709 N N . SER A 1 128 ? 14.931 3.875 78.826 1.00 9.95 328 SER A N 1
ATOM 710 C CA . SER A 1 128 ? 13.801 2.953 78.813 1.00 10.39 328 SER A CA 1
ATOM 711 C C . SER A 1 128 ? 14.189 1.565 78.305 1.00 10.74 328 SER A C 1
ATOM 712 O O . SER A 1 128 ? 13.504 0.564 78.606 1.00 12.34 328 SER A O 1
ATOM 715 N N . ARG A 1 129 ? 15.264 1.510 77.534 1.00 10.95 329 ARG A N 1
ATOM 716 C CA . ARG A 1 129 ? 15.747 0.290 76.885 1.00 11.18 329 ARG A CA 1
ATOM 717 C C . ARG A 1 129 ? 17.204 0.569 76.552 1.00 11.07 329 ARG A C 1
ATOM 718 O O . ARG A 1 129 ? 17.601 1.728 76.432 1.00 10.64 329 ARG A O 1
ATOM 726 N N . SER A 1 130 ? 18.027 -0.470 76.388 1.00 10.40 330 SER A N 1
ATOM 727 C CA . SER A 1 130 ? 19.357 -0.277 75.875 1.00 10.65 330 SER A CA 1
ATOM 728 C C . SER A 1 130 ? 19.307 0.351 74.476 1.00 11.05 330 SER A C 1
ATOM 729 O O . SER A 1 130 ? 18.429 -0.010 73.659 1.00 12.70 330 SER A O 1
ATOM 734 N N . LEU A 1 131 ? 20.163 1.340 74.250 1.00 11.45 331 LEU A N 1
ATOM 735 C CA . LEU A 1 131 ? 20.155 2.104 72.987 1.00 11.67 331 LEU A CA 1
ATOM 736 C C . LEU A 1 131 ? 21.426 1.817 72.195 1.00 12.55 331 LEU A C 1
ATOM 737 O O . LEU A 1 131 ? 22.514 2.193 72.605 1.00 12.91 331 LEU A O 1
ATOM 742 N N . PRO A 1 132 ? 21.285 1.150 71.058 1.00 11.86 332 PRO A N 1
ATOM 743 C CA . PRO A 1 132 ? 22.540 0.943 70.313 1.00 12.07 332 PRO A CA 1
ATOM 744 C C . PRO A 1 132 ? 23.151 2.245 69.813 1.00 11.73 332 PRO A C 1
ATOM 745 O O . PRO A 1 132 ? 24.361 2.298 69.562 1.00 11.68 332 PRO A O 1
ATOM 749 N N . GLU A 1 133 ? 22.327 3.279 69.685 1.00 11.19 333 GLU A N 1
ATOM 750 C CA . GLU A 1 133 ? 22.800 4.628 69.390 1.00 11.15 333 GLU A CA 1
ATOM 751 C C . GLU A 1 133 ? 21.788 5.582 70.007 1.00 10.57 333 GLU A C 1
ATOM 752 O O . GLU A 1 133 ? 20.600 5.341 69.914 1.00 10.72 333 GLU A O 1
ATOM 758 N N . VAL A 1 134 ? 22.280 6.634 70.654 1.00 9.88 334 VAL A N 1
ATOM 759 C CA . VAL A 1 134 ? 21.409 7.604 71.314 1.00 10.20 334 VAL A CA 1
ATOM 760 C C . VAL A 1 134 ? 20.834 8.623 70.330 1.00 9.99 334 VAL A C 1
ATOM 761 O O . VAL A 1 134 ? 19.606 8.821 70.286 1.00 9.77 334 VAL A O 1
ATOM 765 N N . GLY A 1 135 ? 21.683 9.258 69.535 1.00 9.84 335 GLY A N 1
ATOM 766 C CA . GLY A 1 135 ? 21.193 10.313 68.635 1.00 9.13 335 GLY A CA 1
ATOM 767 C C . GLY A 1 135 ? 20.901 11.591 69.410 1.00 8.71 335 GLY A C 1
ATOM 768 O O . GLY A 1 135 ? 21.605 11.935 70.372 1.00 9.66 335 GLY A O 1
ATOM 769 N N . SER A 1 136 ? 19.882 12.304 68.963 1.00 8.15 336 SER A N 1
ATOM 770 C CA . SER A 1 136 ? 19.571 13.639 69.516 1.00 7.94 336 SER A CA 1
ATOM 771 C C . SER A 1 136 ? 18.128 13.705 69.977 1.00 7.69 336 SER A C 1
ATOM 772 O O . SER A 1 136 ? 17.256 12.993 69.459 1.00 7.54 336 SER A O 1
ATOM 775 N N . GLY A 1 137 ? 17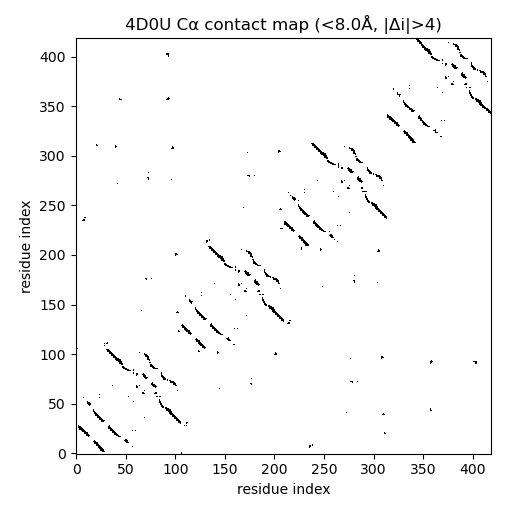.860 14.615 70.914 1.00 7.78 337 GLY A N 1
ATOM 776 C CA . GLY A 1 137 ? 16.476 14.901 71.281 1.00 7.70 337 GLY A CA 1
ATOM 777 C C . GLY A 1 137 ? 16.449 16.106 72.210 1.00 7.91 337 GLY A C 1
ATOM 778 O O . GLY A 1 137 ? 17.484 16.638 72.598 1.00 8.19 337 GLY A O 1
ATOM 779 N N . SER A 1 138 ? 15.252 16.546 72.522 1.00 8.09 338 SER A N 1
ATOM 780 C CA . SER A 1 138 ? 15.134 17.708 73.409 1.00 8.54 338 SER A CA 1
ATOM 781 C C . SER A 1 138 ? 13.943 17.574 74.307 1.00 8.81 338 SER A C 1
ATOM 782 O O . SER A 1 138 ? 12.994 16.859 73.971 1.00 9.23 338 SER A O 1
ATOM 785 N N . SER A 1 139 ? 14.023 18.234 75.462 1.00 8.41 339 SER A N 1
ATOM 786 C CA . SER A 1 139 ? 12.955 18.228 76.441 1.00 8.51 339 SER A CA 1
ATOM 787 C C . SER A 1 139 ? 12.774 19.667 76.923 1.00 8.92 339 SER A C 1
ATOM 788 O O . SER A 1 139 ? 13.759 20.311 77.251 1.00 9.41 339 SER A O 1
ATOM 791 N N . PHE A 1 140 ? 11.535 20.172 76.955 1.00 8.93 340 PHE A N 1
ATOM 792 C CA . PHE A 1 140 ? 11.339 21.558 77.429 1.00 8.95 340 PHE A CA 1
ATOM 793 C C . PHE A 1 140 ? 10.151 21.674 78.334 1.00 9.51 340 PHE A C 1
ATOM 794 O O . PHE A 1 140 ? 9.294 20.796 78.392 1.00 9.40 340 PHE A O 1
ATOM 802 N N . TYR A 1 141 ? 10.095 22.788 79.048 1.00 10.20 341 TYR A N 1
ATOM 803 C CA . TYR A 1 141 ? 8.827 23.163 79.649 1.00 11.32 341 TYR A CA 1
ATOM 804 C C . TYR A 1 141 ? 8.596 24.648 79.471 1.00 11.76 341 TYR A C 1
ATOM 805 O O . TYR A 1 141 ? 9.522 25.394 79.193 1.00 11.52 341 TYR A O 1
ATOM 814 N N . LEU A 1 142 ? 7.343 25.041 79.637 1.00 12.92 342 LEU A N 1
ATOM 815 C CA . LEU A 1 142 ? 6.921 26.431 79.531 1.00 14.52 342 LEU A CA 1
ATOM 816 C C . LEU A 1 142 ? 6.336 26.785 80.863 1.00 16.70 342 LEU A C 1
ATOM 817 O O . LEU A 1 142 ? 5.633 25.980 81.465 1.00 18.27 342 LEU A O 1
ATOM 822 N N . THR A 1 143 ? 6.654 27.978 81.341 1.00 17.85 343 THR A N 1
ATOM 823 C CA . THR A 1 143 ? 6.172 28.419 82.650 1.00 22.11 343 THR A CA 1
ATOM 824 C C . THR A 1 143 ? 5.768 29.898 82.572 1.00 22.85 343 THR A C 1
ATOM 825 O O . THR A 1 143 ? 6.393 30.675 81.854 1.00 20.57 343 THR A O 1
ATOM 829 N N . GLU A 1 144 ? 4.721 30.256 83.319 1.00 26.49 344 GLU A N 1
ATOM 830 C CA . GLU A 1 144 ? 4.248 31.636 83.438 1.00 32.68 344 GLU A CA 1
ATOM 831 C C . GLU A 1 144 ? 4.920 32.305 84.613 1.00 37.60 344 GLU A C 1
ATOM 832 O O . GLU A 1 144 ? 6.139 32.441 84.624 1.00 43.77 344 GLU A O 1
ATOM 838 N N . THR B 1 40 ? 12.824 38.570 66.482 1.00 37.23 240 THR B N 1
ATOM 839 C CA . THR B 1 40 ? 12.569 38.348 65.005 1.00 36.10 240 THR B CA 1
ATOM 840 C C . THR B 1 40 ? 11.514 37.265 64.731 1.00 30.78 240 THR B C 1
ATOM 841 O O . THR B 1 40 ? 10.589 37.483 63.937 1.00 33.19 240 THR B O 1
ATOM 845 N N . SER B 1 41 ? 11.623 36.123 65.413 1.00 23.66 241 SER B N 1
ATOM 846 C CA . SER B 1 41 ? 10.517 35.172 65.459 1.00 19.08 241 SER B CA 1
ATOM 847 C C . SER B 1 41 ? 9.308 35.776 66.154 1.00 17.90 241 SER B C 1
ATOM 848 O O . SER B 1 41 ? 9.459 36.560 67.096 1.00 19.27 241 SER B O 1
ATOM 853 N N . LEU B 1 42 ? 8.124 35.376 65.728 1.00 14.44 242 LEU B N 1
ATOM 854 C CA . LEU B 1 42 ? 6.900 35.829 66.372 1.00 13.67 242 LEU B CA 1
ATOM 855 C C . LEU B 1 42 ? 6.271 34.681 67.121 1.00 13.83 242 LEU B C 1
ATOM 856 O O . LEU B 1 42 ? 6.099 33.599 66.522 1.00 13.32 242 LEU B O 1
ATOM 861 N N . ASP B 1 43 ? 5.925 34.903 68.388 1.00 12.01 243 ASP B N 1
ATOM 862 C CA . ASP B 1 43 ? 5.391 33.846 69.265 1.00 13.26 243 ASP B CA 1
ATOM 863 C C . ASP B 1 43 ? 4.039 34.176 69.861 1.00 13.43 243 ASP B C 1
ATOM 864 O O . ASP B 1 43 ? 3.806 35.329 70.257 1.00 14.44 243 ASP B O 1
ATOM 869 N N . ILE B 1 44 ? 3.184 33.158 69.978 1.00 12.57 244 ILE B N 1
ATOM 870 C CA . ILE B 1 44 ? 1.973 33.182 70.807 1.00 12.92 244 ILE B CA 1
ATOM 871 C C . ILE B 1 44 ? 2.236 32.150 71.884 1.00 13.56 244 ILE B C 1
ATOM 872 O O . ILE B 1 44 ? 2.682 31.071 71.543 1.00 14.03 244 ILE B O 1
ATOM 877 N N . ALA B 1 45 ? 2.008 32.474 73.157 1.00 12.23 245 ALA B N 1
ATOM 878 C CA . ALA B 1 45 ? 2.168 31.475 74.226 1.00 12.84 245 ALA B CA 1
ATOM 879 C C . ALA B 1 45 ? 0.996 31.564 75.173 1.00 13.31 245 ALA B C 1
ATOM 880 O O . ALA B 1 45 ? 0.565 32.679 75.547 1.00 14.24 245 ALA B O 1
ATOM 882 N N . GLU B 1 46 ? 0.441 30.416 75.553 1.00 12.69 246 GLU B N 1
ATOM 883 C CA . GLU B 1 46 ? -0.697 30.408 76.489 1.00 13.00 246 GLU B CA 1
ATOM 884 C C . GLU B 1 46 ? -0.866 29.051 77.157 1.00 13.34 246 GLU B C 1
ATOM 885 O O . GLU B 1 46 ? -0.418 28.037 76.625 1.00 12.92 246 GLU B O 1
ATOM 891 N N . GLU B 1 47 ? -1.551 29.060 78.294 1.00 13.79 247 GLU B N 1
ATOM 892 C CA . GLU B 1 47 ? -1.865 27.856 79.033 1.00 15.96 247 GLU B CA 1
ATOM 893 C C . GLU B 1 47 ? -3.331 27.564 78.867 1.00 16.24 247 GLU B C 1
ATOM 894 O O . GLU B 1 47 ? -4.178 28.456 79.067 1.00 17.79 247 GLU B O 1
ATOM 900 N N . LEU B 1 48 ? -3.648 26.326 78.493 1.00 13.88 248 LEU B N 1
ATOM 901 C CA . LEU B 1 48 ? -5.045 25.890 78.342 1.00 13.43 248 LEU B CA 1
ATOM 902 C C . LEU B 1 48 ? -5.352 24.851 79.412 1.00 13.50 248 LEU B C 1
ATOM 903 O O . LEU B 1 48 ? -4.453 24.158 79.871 1.00 12.38 248 LEU B O 1
ATOM 908 N N . GLN B 1 49 ? -6.619 24.781 79.829 1.00 14.17 249 GLN B N 1
ATOM 909 C CA . GLN B 1 49 ? -7.036 23.765 80.798 1.00 16.23 249 GLN B CA 1
ATOM 910 C C . GLN B 1 49 ? -8.351 23.174 80.395 1.00 16.52 249 GLN B C 1
ATOM 911 O O . GLN B 1 49 ? -9.254 23.886 79.951 1.00 16.38 249 GLN B O 1
ATOM 917 N N . ASN B 1 50 ? -8.480 21.858 80.564 1.00 16.10 250 ASN B N 1
ATOM 918 C CA . ASN B 1 50 ? -9.742 21.203 80.296 1.00 17.86 250 ASN B CA 1
ATOM 919 C C . ASN B 1 50 ? -10.637 21.224 81.515 1.00 19.96 250 ASN B C 1
ATOM 920 O O . ASN B 1 50 ? -10.286 21.836 82.513 1.00 20.67 250 ASN B O 1
ATOM 925 N N . ASP B 1 51 ? -11.784 20.558 81.417 1.00 22.76 251 ASP B N 1
ATOM 926 C CA . ASP B 1 51 ? -12.803 20.632 82.466 1.00 28.26 251 ASP B CA 1
ATOM 927 C C . ASP B 1 51 ? -12.432 19.765 83.682 1.00 29.46 251 ASP B C 1
ATOM 928 O O . ASP B 1 51 ? -13.064 19.871 84.739 1.00 32.82 251 ASP B O 1
ATOM 933 N N . LYS B 1 52 ? -11.407 18.923 83.531 1.00 28.61 252 LYS B N 1
ATOM 934 C CA . LYS B 1 52 ? -10.867 18.125 84.638 1.00 30.37 252 LYS B CA 1
ATOM 935 C C . LYS B 1 52 ? -9.572 18.691 85.224 1.00 29.34 252 LYS B C 1
ATOM 936 O O . LYS B 1 52 ? -8.956 18.064 86.072 1.00 32.38 252 LYS B O 1
ATOM 942 N N . GLY B 1 53 ? -9.153 19.870 84.776 1.00 28.76 253 GLY B N 1
ATOM 943 C CA . GLY B 1 53 ? -7.983 20.541 85.364 1.00 26.32 253 GLY B CA 1
ATOM 944 C C . GLY B 1 53 ? -6.628 20.091 84.830 1.00 24.86 253 GLY B C 1
ATOM 945 O O . GLY B 1 53 ? -5.578 20.472 85.383 1.00 27.30 253 GLY B O 1
ATOM 946 N N . VAL B 1 54 ? -6.619 19.279 83.766 1.00 19.61 254 VAL B N 1
ATOM 947 C CA . VAL B 1 54 ? -5.372 19.029 83.030 1.00 16.98 254 VAL B CA 1
ATOM 948 C C . VAL B 1 54 ? -4.976 20.354 82.377 1.00 15.62 254 VAL B C 1
ATOM 949 O O . VAL B 1 54 ? -5.829 21.012 81.791 1.00 16.57 254 VAL B O 1
ATOM 953 N N . SER B 1 55 ? -3.703 20.718 82.495 1.00 15.71 255 SER B N 1
ATOM 954 C CA . SER B 1 55 ? -3.176 21.978 81.940 1.00 16.43 255 SER B CA 1
ATOM 955 C C . SER B 1 55 ? -2.086 21.699 80.938 1.00 14.56 255 SER B C 1
ATOM 956 O O . SER B 1 55 ? -1.212 20.865 81.183 1.00 14.88 255 SER B O 1
ATOM 959 N N . PHE B 1 56 ? -2.133 22.418 79.827 1.00 13.51 256 PHE B N 1
ATOM 960 C CA . PHE B 1 56 ? -1.108 22.348 78.788 1.00 13.23 256 PHE B CA 1
ATOM 961 C C . PHE B 1 56 ? -0.600 23.749 78.565 1.00 12.87 256 PHE B C 1
ATOM 962 O O . PHE B 1 56 ? -1.404 24.703 78.601 1.00 15.16 256 PHE B O 1
ATOM 970 N N . ALA B 1 57 ? 0.679 23.890 78.279 1.00 11.23 257 ALA B N 1
ATOM 971 C CA . ALA B 1 57 ? 1.178 25.135 77.756 1.00 10.57 257 ALA B CA 1
ATOM 972 C C . ALA B 1 57 ? 1.558 24.958 76.293 1.00 10.40 257 ALA B C 1
ATOM 973 O O . ALA B 1 57 ? 2.097 23.917 75.912 1.00 10.28 257 ALA B O 1
ATOM 975 N N . PHE B 1 58 ? 1.260 25.974 75.486 1.00 9.95 258 PHE B N 1
ATOM 976 C CA . PHE B 1 58 ? 1.576 25.925 74.049 1.00 10.48 258 PHE B CA 1
ATOM 977 C C . PHE B 1 58 ? 2.327 27.175 73.685 1.00 10.88 258 PHE B C 1
ATOM 978 O O . PHE B 1 58 ? 2.040 28.259 74.228 1.00 11.34 258 PHE B O 1
ATOM 986 N N . GLN B 1 59 ? 3.285 27.023 72.788 1.00 10.18 259 GLN B N 1
ATOM 987 C CA . GLN B 1 59 ? 3.962 28.139 72.145 1.00 10.05 259 GLN B CA 1
ATOM 988 C C . GLN B 1 59 ? 3.795 27.916 70.664 1.00 10.51 259 GLN B C 1
ATOM 989 O O . GLN B 1 59 ? 4.119 26.849 70.157 1.00 10.66 259 GLN B O 1
ATOM 995 N N . ALA B 1 60 ? 3.305 28.932 69.961 1.00 9.52 260 ALA B N 1
ATOM 996 C CA . ALA B 1 60 ? 3.130 28.857 68.515 1.00 9.99 260 ALA B CA 1
ATOM 997 C C . ALA B 1 60 ? 4.098 29.884 67.915 1.00 10.65 260 ALA B C 1
ATOM 998 O O . ALA B 1 60 ? 3.979 31.079 68.187 1.00 11.85 260 ALA B O 1
ATOM 1000 N N . ARG B 1 61 ? 5.087 29.428 67.166 1.00 9.93 261 ARG B N 1
ATOM 1001 C CA . ARG B 1 61 ? 6.169 30.288 66.664 1.00 10.48 261 ARG B CA 1
ATOM 1002 C C . ARG B 1 61 ? 6.064 30.392 65.152 1.00 11.48 261 ARG B C 1
ATOM 1003 O O . ARG B 1 61 ? 5.871 29.386 64.456 1.00 11.16 261 ARG B O 1
ATOM 1011 N N . GLU B 1 62 ? 6.248 31.601 64.637 1.00 11.48 262 GLU B N 1
ATOM 1012 C CA . GLU B 1 62 ? 6.369 31.805 63.186 1.00 13.17 262 GLU B CA 1
ATOM 1013 C C . GLU B 1 62 ? 7.738 32.407 62.885 1.00 14.66 262 GLU B C 1
ATOM 1014 O O . GLU B 1 62 ? 8.133 33.381 63.544 1.00 14.71 262 GLU B O 1
ATOM 1020 N N . GLU B 1 63 ? 8.457 31.828 61.911 1.00 15.08 263 GLU B N 1
ATOM 1021 C CA . GLU B 1 63 ? 9.813 32.287 61.541 1.00 17.62 263 GLU B CA 1
ATOM 1022 C C . GLU B 1 63 ? 9.889 32.466 60.052 1.00 19.48 263 GLU B C 1
ATOM 1023 O O . GLU B 1 63 ? 9.308 31.681 59.322 1.00 19.80 263 GLU B O 1
ATOM 1029 N N . GLU B 1 64 ? 10.625 33.474 59.581 1.00 19.96 264 GLU B N 1
ATOM 1030 C CA . GLU B 1 64 ? 10.869 33.596 58.141 1.00 23.30 264 GLU B CA 1
ATOM 1031 C C . GLU B 1 64 ? 12.257 33.114 57.765 1.00 22.63 264 GLU B C 1
ATOM 1032 O O . GLU B 1 64 ? 13.243 33.431 58.443 1.00 23.90 264 GLU B O 1
ATOM 1038 N N . LEU B 1 65 ? 12.323 32.301 56.715 1.00 22.56 265 LEU B N 1
ATOM 1039 C CA . LEU B 1 65 ? 13.596 31.788 56.229 1.00 24.89 265 LEU B CA 1
ATOM 1040 C C . LEU B 1 65 ? 13.695 32.008 54.711 1.00 25.83 265 LEU B C 1
ATOM 1041 O O . LEU B 1 65 ? 13.301 31.154 53.907 1.00 26.14 265 LEU B O 1
ATOM 1046 N N . GLY B 1 66 ? 14.198 33.184 54.330 1.00 27.39 266 GLY B N 1
ATOM 1047 C CA . GLY B 1 66 ? 14.010 33.717 52.983 1.00 26.12 266 GLY B CA 1
ATOM 1048 C C . GLY B 1 66 ? 12.625 33.559 52.383 1.00 25.04 266 GLY B C 1
ATOM 1049 O O . GLY B 1 66 ? 11.650 34.165 52.836 1.00 26.32 266 GLY B O 1
ATOM 1050 N N . ALA B 1 67 ? 12.541 32.715 51.360 1.00 24.96 267 ALA B N 1
ATOM 1051 C CA . ALA B 1 67 ? 11.283 32.448 50.671 1.00 24.29 267 ALA B CA 1
ATOM 1052 C C . ALA B 1 67 ? 10.352 31.542 51.480 1.00 21.72 267 ALA B C 1
ATOM 1053 O O . ALA B 1 67 ? 9.171 31.407 51.139 1.00 23.72 267 ALA B O 1
ATOM 1055 N N . PHE B 1 68 ? 10.894 30.928 52.533 1.00 20.21 268 PHE B N 1
ATOM 1056 C CA . PHE B 1 68 ? 10.145 29.950 53.323 1.00 18.86 268 PHE B CA 1
ATOM 1057 C C . PHE B 1 68 ? 9.622 30.575 54.618 1.00 18.31 268 PHE B C 1
ATOM 1058 O O . PHE B 1 68 ? 10.241 31.472 55.165 1.00 18.87 268 PHE B O 1
ATOM 1066 N N . THR B 1 69 ? 8.471 30.107 55.078 1.00 18.50 269 THR B N 1
ATOM 1067 C CA . THR B 1 69 ? 8.029 30.400 56.433 1.00 18.50 269 THR B CA 1
ATOM 1068 C C . THR B 1 69 ? 7.933 29.077 57.155 1.00 16.64 269 THR B C 1
ATOM 1069 O O . THR B 1 69 ? 7.483 28.096 56.571 1.00 15.73 269 THR B O 1
ATOM 1073 N N . LYS B 1 70 ? 8.384 29.079 58.399 1.00 14.83 270 LYS B N 1
ATOM 1074 C CA . LYS B 1 70 ? 8.236 27.908 59.271 1.00 13.03 270 LYS B CA 1
ATOM 1075 C C . LYS B 1 70 ? 7.305 28.240 60.423 1.00 13.13 270 LYS B C 1
ATOM 1076 O O . LYS B 1 70 ? 7.488 29.271 61.084 1.00 13.66 270 LYS B O 1
ATOM 1087 N N . ARG B 1 71 ? 6.326 27.372 60.670 1.00 11.09 271 ARG B N 1
ATOM 1088 C CA . ARG B 1 71 ? 5.426 27.559 61.807 1.00 11.16 271 ARG B CA 1
ATOM 1089 C C . ARG B 1 71 ? 5.542 26.342 62.694 1.00 10.84 271 ARG B C 1
ATOM 1090 O O . ARG B 1 71 ? 5.385 25.220 62.207 1.00 10.09 271 ARG B O 1
ATOM 1098 N N . THR B 1 72 ? 5.857 26.564 63.969 1.00 9.30 272 THR B N 1
ATOM 1099 C CA . THR B 1 72 ? 6.084 25.452 64.913 1.00 9.41 272 THR B CA 1
ATOM 1100 C C . THR B 1 72 ? 5.130 25.558 66.069 1.00 9.39 272 THR B C 1
ATOM 1101 O O . THR B 1 72 ? 4.992 26.634 66.663 1.00 9.97 272 THR B O 1
ATOM 1105 N N . LEU B 1 73 ? 4.451 24.452 66.381 1.00 8.61 273 LEU B N 1
ATOM 1106 C CA . LEU B 1 73 ? 3.695 24.344 67.624 1.00 8.42 273 LEU B CA 1
ATOM 1107 C C . LEU B 1 73 ? 4.504 23.553 68.648 1.00 8.85 273 LEU B C 1
ATOM 1108 O O . LEU B 1 73 ? 4.833 22.410 68.374 1.00 8.90 273 LEU B O 1
ATOM 1113 N N . PHE B 1 74 ? 4.793 24.159 69.795 1.00 8.38 274 PHE B N 1
ATOM 1114 C CA . PHE B 1 74 ? 5.465 23.511 70.934 1.00 8.74 274 PHE B CA 1
ATOM 1115 C C . PHE B 1 74 ? 4.418 23.250 71.989 1.00 9.13 274 PHE B C 1
ATOM 1116 O O . PHE B 1 74 ? 3.622 24.113 72.308 1.00 10.19 274 PHE B O 1
ATOM 1124 N N . ALA B 1 75 ? 4.373 22.033 72.535 1.00 8.50 275 ALA B N 1
ATOM 1125 C CA . ALA B 1 75 ? 3.357 21.703 73.541 1.00 8.67 275 ALA B CA 1
ATOM 1126 C C . ALA B 1 75 ? 4.002 21.080 74.753 1.00 9.23 275 ALA B C 1
ATOM 1127 O O . ALA B 1 75 ? 4.891 20.236 74.595 1.00 8.71 275 ALA B O 1
ATOM 1129 N N . TYR B 1 76 ? 3.555 21.466 75.958 1.00 9.62 276 TYR B N 1
ATOM 1130 C CA . TYR B 1 76 ? 4.071 20.887 77.207 1.00 10.74 276 TYR B CA 1
ATOM 1131 C C . TYR B 1 76 ? 2.925 20.593 78.190 1.00 11.36 276 TYR B C 1
ATOM 1132 O O . TYR B 1 76 ? 2.106 21.468 78.444 1.00 11.57 276 TYR B O 1
ATOM 1141 N N . SER B 1 77 ? 2.903 19.391 78.773 1.00 11.14 277 SER B N 1
ATOM 1142 C CA . SER B 1 77 ? 2.085 19.154 79.982 1.00 12.20 277 SER B CA 1
ATOM 1143 C C . SER B 1 77 ? 2.798 18.188 80.915 1.00 13.39 277 SER B C 1
ATOM 1144 O O . SER B 1 77 ? 3.331 17.165 80.474 1.00 13.78 277 SER B O 1
ATOM 1147 N N . GLY B 1 78 ? 2.696 18.467 82.210 1.00 14.28 278 GLY B N 1
ATOM 1148 C CA . GLY B 1 78 ? 3.120 17.474 83.238 1.00 16.90 278 GLY B CA 1
ATOM 1149 C C . GLY B 1 78 ? 2.072 16.427 83.579 1.00 17.38 278 GLY B C 1
ATOM 1150 O O . GLY B 1 78 ? 2.359 15.423 84.249 1.00 18.97 278 GLY B O 1
ATOM 1151 N N . ASP B 1 79 ? 0.869 16.616 83.069 1.00 16.90 279 ASP B N 1
ATOM 1152 C CA . ASP B 1 79 ? -0.233 15.744 83.410 1.00 17.81 279 ASP B CA 1
ATOM 1153 C C . ASP B 1 79 ? -0.290 14.524 82.491 1.00 18.91 279 ASP B C 1
ATOM 1154 O O . ASP B 1 79 ? 0.376 14.494 81.459 1.00 17.98 279 ASP B O 1
ATOM 1159 N N . GLY B 1 80 ? -1.092 13.530 82.850 1.00 18.63 280 GLY B N 1
ATOM 1160 C CA . GLY B 1 80 ? -1.525 12.494 81.904 1.00 19.55 280 GLY B CA 1
ATOM 1161 C C . GLY B 1 80 ? -2.860 12.784 81.231 1.00 20.79 280 GLY B C 1
ATOM 1162 O O . GLY B 1 80 ? -3.592 13.679 81.693 1.00 23.18 280 GLY B O 1
ATOM 1163 N N . LEU B 1 81 ? -3.191 12.029 80.175 1.00 19.00 281 LEU B N 1
ATOM 1164 C CA . LEU B 1 81 ? -4.481 12.081 79.475 1.00 18.91 281 LEU B CA 1
ATOM 1165 C C . LEU B 1 81 ? -4.937 10.681 79.229 1.00 21.06 281 LEU B C 1
ATOM 1166 O O . LEU B 1 81 ? -4.145 9.908 78.685 1.00 21.44 281 LEU B O 1
ATOM 1171 N N . THR B 1 82 ? -6.186 10.369 79.582 1.00 22.65 282 THR B N 1
ATOM 1172 C CA . THR B 1 82 ? -6.889 9.131 79.176 1.00 25.16 282 THR B CA 1
ATOM 1173 C C . THR B 1 82 ? -7.354 9.248 77.778 1.00 24.30 282 THR B C 1
ATOM 1174 O O . THR B 1 82 ? -7.242 8.304 76.983 1.00 26.96 282 THR B O 1
ATOM 1178 N N . GLY B 1 83 ? -7.908 10.423 77.472 1.00 22.08 283 GLY B N 1
ATOM 1179 C CA . GLY B 1 83 ? -8.517 10.646 76.202 1.00 21.10 283 GLY B CA 1
ATOM 1180 C C . GLY B 1 83 ? -8.211 12.054 75.732 1.00 17.81 283 GLY B C 1
ATOM 1181 O O . GLY B 1 83 ? -7.329 12.735 76.286 1.00 19.35 283 GLY B O 1
ATOM 1182 N N . PRO B 1 84 ? -8.890 12.465 74.659 1.00 17.34 284 PRO B N 1
ATOM 1183 C CA . PRO B 1 84 ? -8.577 13.761 74.039 1.00 15.43 284 PRO B CA 1
ATOM 1184 C C . PRO B 1 84 ? -8.613 14.921 75.030 1.00 14.57 284 PRO B C 1
ATOM 1185 O O . PRO B 1 84 ? -9.468 14.996 75.939 1.00 15.70 284 PRO B O 1
ATOM 1189 N N . PHE B 1 85 ? -7.696 15.845 74.814 1.00 12.88 285 PHE B N 1
ATOM 1190 C CA . PHE B 1 85 ? -7.682 17.094 75.564 1.00 12.10 285 PHE B CA 1
ATOM 1191 C C . PHE B 1 85 ? -8.521 18.112 74.818 1.00 12.46 285 PHE B C 1
ATOM 1192 O O . PHE B 1 85 ? -8.265 18.394 73.657 1.00 13.04 285 PHE B O 1
ATOM 1200 N N . LYS B 1 86 ? -9.523 18.674 75.488 1.00 12.74 286 LYS B N 1
ATOM 1201 C CA . LYS B 1 86 ? -10.411 19.667 74.887 1.00 13.84 286 LYS B CA 1
ATOM 1202 C C . LYS B 1 86 ? -10.452 20.904 75.759 1.00 13.43 286 LYS B C 1
ATOM 1203 O O . LYS B 1 86 ? -10.723 20.800 76.959 1.00 13.67 286 LYS B O 1
ATOM 1209 N N . ALA B 1 87 ? -10.173 22.075 75.164 1.00 12.36 287 ALA B N 1
ATOM 1210 C CA . ALA B 1 87 ? -10.108 23.315 75.961 1.00 12.66 287 ALA B CA 1
ATOM 1211 C C . ALA B 1 87 ? -10.266 24.507 75.030 1.00 12.97 287 ALA B C 1
ATOM 1212 O O . ALA B 1 87 ? -9.827 24.448 73.872 1.00 12.60 287 ALA B O 1
ATOM 1214 N N . PRO B 1 88 ? -10.889 25.596 75.520 1.00 13.52 288 PRO B N 1
ATOM 1215 C CA . PRO B 1 88 ? -10.931 26.823 74.713 1.00 13.85 288 PRO B CA 1
ATOM 1216 C C . PRO B 1 88 ? -9.538 27.402 74.525 1.00 12.74 288 PRO B C 1
ATOM 1217 O O . PRO B 1 88 ? -8.723 27.405 75.447 1.00 14.18 288 PRO B O 1
ATOM 1221 N N . ALA B 1 89 ? -9.264 27.851 73.302 1.00 13.10 289 ALA B N 1
ATOM 1222 C CA . ALA B 1 89 ? -7.992 28.451 72.932 1.00 12.44 289 ALA B CA 1
ATOM 1223 C C . ALA B 1 89 ? -8.245 29.910 72.532 1.00 12.78 289 ALA B C 1
ATOM 1224 O O . ALA B 1 89 ? -9.348 30.241 72.069 1.00 13.79 289 ALA B O 1
ATOM 1226 N N . SER B 1 90 ? -7.219 30.739 72.649 1.00 12.08 290 SER B N 1
ATOM 1227 C CA . SER B 1 90 ? -7.365 32.133 72.186 1.00 12.11 290 SER B CA 1
ATOM 1228 C C . SER B 1 90 ? -7.685 32.208 70.694 1.00 13.22 290 SER B C 1
ATOM 1229 O O . SER B 1 90 ? -7.371 31.331 69.905 1.00 11.97 290 SER B O 1
ATOM 1232 N N . ALA B 1 91 ? -8.275 33.317 70.270 1.00 12.68 291 ALA B N 1
ATOM 1233 C CA . ALA B 1 91 ? -8.452 33.519 68.857 1.00 11.88 291 ALA B CA 1
ATOM 1234 C C . ALA B 1 91 ? -7.144 33.472 68.089 1.00 11.50 291 ALA B C 1
ATOM 1235 O O . ALA B 1 91 ? -7.126 33.010 66.952 1.00 12.20 291 ALA B O 1
ATOM 1237 N N . GLU B 1 92 ? -6.059 33.979 68.689 1.00 11.02 292 GLU B N 1
ATOM 1238 C CA . GLU B 1 92 ? -4.776 34.068 68.027 1.00 10.95 292 GLU B CA 1
ATOM 1239 C C . GLU B 1 92 ? -4.175 32.664 67.867 1.00 10.39 292 GLU B C 1
ATOM 1240 O O . GLU B 1 92 ? -3.715 32.329 66.782 1.00 11.24 292 GLU B O 1
ATOM 1246 N N . LEU B 1 93 ? -4.209 31.861 68.935 1.00 10.91 293 LEU B N 1
ATOM 1247 C CA . LEU B 1 93 ? -3.729 30.460 68.802 1.00 10.66 293 LEU B CA 1
ATOM 1248 C C . LEU B 1 93 ? -4.587 29.680 67.810 1.00 10.99 293 LEU B C 1
ATOM 1249 O O . LEU B 1 93 ? -4.052 28.929 66.961 1.00 11.37 293 LEU B O 1
ATOM 1254 N N . SER B 1 94 ? -5.906 29.869 67.871 1.00 10.60 294 SER B N 1
ATOM 1255 C CA . SER B 1 94 ? -6.823 29.166 66.972 1.00 11.98 294 SER B CA 1
ATOM 1256 C C . SER B 1 94 ? -6.503 29.497 65.523 1.00 11.75 294 SER B C 1
ATOM 1257 O O . SER B 1 94 ? -6.431 28.611 64.658 1.00 11.51 294 SER B O 1
ATOM 1260 N N . SER B 1 95 ? -6.255 30.773 65.237 1.00 11.65 295 SER B N 1
ATOM 1261 C CA . SER B 1 95 ? -5.897 31.173 63.884 1.00 12.15 295 SER B CA 1
ATOM 1262 C C . SER B 1 95 ? -4.588 30.544 63.377 1.00 11.96 295 SER B C 1
ATOM 1263 O O . SER B 1 95 ? -4.520 30.035 62.236 1.00 12.58 295 SER B O 1
ATOM 1266 N N . PHE B 1 96 ? -3.564 30.564 64.223 1.00 11.51 296 PHE B N 1
ATOM 1267 C CA . PHE B 1 96 ? -2.324 29.855 63.935 1.00 11.36 296 PHE B CA 1
ATOM 1268 C C . PHE B 1 96 ? -2.588 28.367 63.662 1.00 11.71 296 PHE B C 1
ATOM 1269 O O . PHE B 1 96 ? -2.040 27.832 62.691 1.00 12.15 296 PHE B O 1
ATOM 1277 N N . LEU B 1 97 ? -3.406 27.719 64.495 1.00 11.64 297 LEU B N 1
ATOM 1278 C CA . LEU B 1 97 ? -3.612 26.253 64.361 1.00 11.51 297 LEU B CA 1
ATOM 1279 C C . LEU B 1 97 ? -4.325 25.934 63.056 1.00 12.57 297 LEU B C 1
ATOM 1280 O O . LEU B 1 97 ? -4.045 24.936 62.393 1.00 12.98 297 LEU B O 1
ATOM 1285 N N . THR B 1 98 ? -5.257 26.795 62.668 1.00 12.79 298 THR B N 1
ATOM 1286 C CA . THR B 1 98 ? -6.038 26.576 61.452 1.00 14.92 298 THR B CA 1
ATOM 1287 C C . THR B 1 98 ? -5.193 26.662 60.171 1.00 15.06 298 THR B C 1
ATOM 1288 O O . THR B 1 98 ? -5.543 26.061 59.144 1.00 16.91 298 THR B O 1
ATOM 1292 N N . ALA B 1 99 ? -4.082 27.383 60.215 1.00 14.42 299 ALA B N 1
ATOM 1293 C CA . ALA B 1 99 ? -3.289 27.685 59.019 1.00 16.22 299 ALA B CA 1
ATOM 1294 C C . ALA B 1 99 ? -2.473 26.490 58.478 1.00 17.16 299 ALA B C 1
ATOM 1295 O O . ALA B 1 99 ? -1.946 26.535 57.355 1.00 18.95 299 ALA B O 1
ATOM 1297 N N . HIS B 1 100 ? -2.403 25.411 59.228 1.00 15.45 300 HIS B N 1
ATOM 1298 C CA . HIS B 1 100 ? -1.57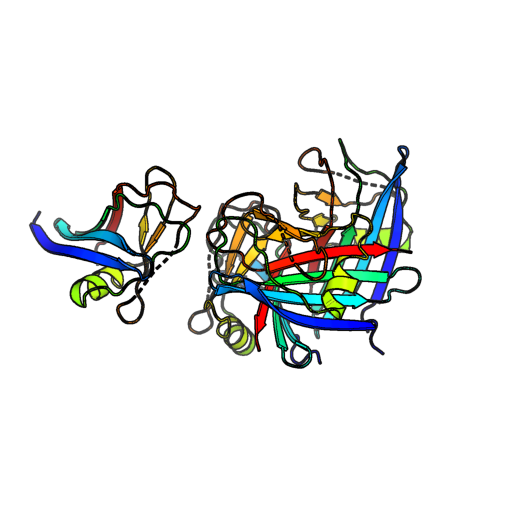1 24.284 58.787 1.00 13.17 300 HIS B CA 1
ATOM 1299 C C . HIS B 1 100 ? -2.120 23.676 57.484 1.00 13.62 300 HIS B C 1
ATOM 1300 O O . HIS B 1 100 ? -3.337 23.523 57.348 1.00 14.07 300 HIS B O 1
ATOM 1307 N N . PRO B 1 101 ? -1.227 23.294 56.542 1.00 13.90 301 PRO B N 1
ATOM 1308 C CA . PRO B 1 101 ? -1.771 22.732 55.273 1.00 14.66 301 PRO B CA 1
ATOM 1309 C C . PRO B 1 101 ? -2.583 21.451 55.436 1.00 16.13 301 PRO B C 1
ATOM 1310 O O . PRO B 1 101 ? -3.413 21.137 54.569 1.00 18.42 301 PRO B O 1
ATOM 1314 N N . LYS B 1 102 ? -2.375 20.713 56.520 1.00 15.19 302 LYS B N 1
ATOM 1315 C CA . LYS B 1 102 ? -3.179 19.524 56.792 1.00 16.21 302 LYS B CA 1
ATOM 1316 C C . LYS B 1 102 ? -4.397 19.834 57.652 1.00 15.61 302 LYS B C 1
ATOM 1317 O O . LYS B 1 102 ? -5.200 18.942 57.928 1.00 17.89 302 LYS B O 1
ATOM 1323 N N . GLY B 1 103 ? -4.520 21.073 58.132 1.00 14.06 303 GLY B N 1
ATOM 1324 C CA . GLY B 1 103 ? -5.662 21.434 58.956 1.00 13.17 303 GLY B CA 1
ATOM 1325 C C . GLY B 1 103 ? -5.582 20.968 60.402 1.00 12.92 303 GLY B C 1
ATOM 1326 O O . GLY B 1 103 ? -6.531 21.100 61.173 1.00 14.70 303 GLY B O 1
ATOM 1327 N N . ARG B 1 104 ? -4.433 20.404 60.759 1.00 12.31 304 ARG B N 1
ATOM 1328 C CA . ARG B 1 104 ? -4.215 19.890 62.111 1.00 11.72 304 ARG B CA 1
ATOM 1329 C C . ARG B 1 104 ? -2.727 19.602 62.287 1.00 10.73 304 ARG B C 1
ATOM 1330 O O . ARG B 1 104 ? -1.954 19.719 61.322 1.00 11.20 304 ARG B O 1
ATOM 1338 N N . TRP B 1 105 ? -2.318 19.269 63.511 1.00 9.86 305 TRP B N 1
ATOM 1339 C CA . TRP B 1 105 ? -0.873 19.199 63.871 1.00 9.31 305 TRP B CA 1
ATOM 1340 C C . TRP B 1 105 ? -0.571 17.834 64.479 1.00 9.11 305 TRP B C 1
ATOM 1341 O O . TRP B 1 105 ? -0.902 17.602 65.612 1.00 9.36 305 TRP B O 1
ATOM 1352 N N . LEU B 1 106 ? 0.013 16.947 63.668 1.00 8.31 306 LEU B N 1
ATOM 1353 C CA . LEU B 1 106 ? 0.525 15.658 64.145 1.00 8.70 306 LEU B CA 1
ATOM 1354 C C . LEU B 1 106 ? 1.757 15.924 64.987 1.00 8.47 306 LEU B C 1
ATOM 1355 O O . LEU B 1 106 ? 2.694 16.578 64.533 1.00 9.42 306 LEU B O 1
ATOM 1360 N N . ILE B 1 107 ? 1.751 15.465 66.234 1.00 8.51 307 ILE B N 1
ATOM 1361 C CA . ILE B 1 107 ? 2.810 15.870 67.183 1.00 9.38 307 ILE B CA 1
ATOM 1362 C C . ILE B 1 107 ? 3.302 14.651 67.993 1.00 9.49 307 ILE B C 1
ATOM 1363 O O . ILE B 1 107 ? 2.479 13.916 68.538 1.00 10.26 307 ILE B O 1
ATOM 1368 N N . ALA B 1 108 ? 4.616 14.453 68.044 1.00 8.21 308 ALA B N 1
ATOM 1369 C CA . ALA B 1 108 ? 5.195 13.337 68.797 1.00 8.60 308 ALA B CA 1
ATOM 1370 C C . ALA B 1 108 ? 5.523 13.788 70.209 1.00 8.83 308 ALA B C 1
ATOM 1371 O O . ALA B 1 108 ? 6.235 14.785 70.406 1.00 9.74 308 ALA B O 1
ATOM 1373 N N . PHE B 1 109 ? 5.049 13.032 71.191 1.00 8.62 309 PHE B N 1
ATOM 1374 C CA . PHE B 1 109 ? 5.507 13.173 72.557 1.00 8.29 309 PHE B CA 1
ATOM 1375 C C . PHE B 1 109 ? 6.316 11.943 72.966 1.00 8.73 309 PHE B C 1
ATOM 1376 O O . PHE B 1 109 ? 6.323 10.965 72.233 1.00 8.90 309 PHE B O 1
ATOM 1384 N N . PRO B 1 110 ? 6.973 11.979 74.142 1.00 8.87 310 PRO B N 1
ATOM 1385 C CA . PRO B 1 110 ? 7.823 10.809 74.452 1.00 9.40 310 PRO B CA 1
ATOM 1386 C C . PRO B 1 110 ? 7.076 9.474 74.490 1.00 9.94 310 PRO B C 1
ATOM 1387 O O . PRO B 1 110 ? 7.656 8.454 74.065 1.00 11.04 310 PRO B O 1
ATOM 1391 N N . LEU B 1 111 ? 5.827 9.477 74.951 1.00 10.21 311 LEU B N 1
ATOM 1392 C CA . LEU B 1 111 ? 5.092 8.213 75.182 1.00 11.30 311 LEU B CA 1
ATOM 1393 C C . LEU B 1 111 ? 3.947 7.970 74.181 1.00 11.37 311 LEU B C 1
ATOM 1394 O O . LEU B 1 111 ? 3.224 6.972 74.290 1.00 12.93 311 LEU B O 1
ATOM 1399 N N . GLY B 1 112 ? 3.786 8.811 73.164 1.00 9.74 312 GLY B N 1
ATOM 1400 C CA . GLY B 1 112 ? 2.652 8.637 72.273 1.00 10.06 312 GLY B CA 1
ATOM 1401 C C . GLY B 1 112 ? 2.563 9.803 71.325 1.00 9.83 312 GLY B C 1
ATOM 1402 O O . GLY B 1 112 ? 3.415 10.676 71.350 1.00 10.49 312 GLY B O 1
ATOM 1403 N N . THR B 1 113 ? 1.555 9.767 70.471 1.00 10.00 313 THR B N 1
ATOM 1404 C CA A THR B 1 113 ? 1.359 10.714 69.369 0.50 9.92 313 THR B CA 1
ATOM 1405 C CA B THR B 1 113 ? 1.410 10.812 69.459 0.50 10.09 313 THR B CA 1
ATOM 1406 C C . THR B 1 113 ? 0.047 11.481 69.596 1.00 10.00 313 THR B C 1
ATOM 1407 O O . THR B 1 113 ? -0.933 10.887 70.034 1.00 10.22 313 THR B O 1
ATOM 1414 N N . GLY B 1 114 ? 0.035 12.765 69.281 1.00 9.70 314 GLY B N 1
ATOM 1415 C CA . GLY B 1 114 ? -1.186 13.590 69.344 1.00 9.79 314 GLY B CA 1
ATOM 1416 C C . GLY B 1 114 ? -1.529 14.162 67.984 1.00 10.26 314 GLY B C 1
ATOM 1417 O O . GLY B 1 114 ? -0.670 14.222 67.083 1.00 9.56 314 GLY B O 1
ATOM 1418 N N . ILE B 1 115 ? -2.779 14.571 67.809 1.00 9.78 315 ILE B N 1
ATOM 1419 C CA . ILE B 1 115 ? -3.153 15.428 66.672 1.00 10.63 315 ILE B CA 1
ATOM 1420 C C . ILE B 1 115 ? -3.959 16.567 67.243 1.00 10.33 315 ILE B C 1
ATOM 1421 O O . ILE B 1 115 ? -5.009 16.348 67.847 1.00 10.68 315 ILE B O 1
ATOM 1426 N N . VAL B 1 116 ? -3.446 17.779 67.048 1.00 10.03 316 VAL B N 1
ATOM 1427 C CA . VAL B 1 116 ? -4.075 18.987 67.598 1.00 10.12 316 VAL B CA 1
ATOM 1428 C C . VAL B 1 116 ? -4.876 19.628 66.473 1.00 10.00 316 VAL B C 1
ATOM 1429 O O . VAL B 1 116 ? -4.352 19.875 65.358 1.00 10.11 316 VAL B O 1
ATOM 1433 N N . SER B 1 117 ? -6.130 19.925 66.773 1.00 10.57 317 SER B N 1
ATOM 1434 C CA . SER B 1 117 ? -6.984 20.702 65.855 1.00 11.32 317 SER B CA 1
ATOM 1435 C C . SER B 1 117 ? -7.775 21.719 66.627 1.00 11.68 317 SER B C 1
ATOM 1436 O O . SER B 1 117 ? -7.781 21.715 67.854 1.00 11.17 317 SER B O 1
ATOM 1439 N N . VAL B 1 118 ? -8.463 22.590 65.887 1.00 12.39 318 VAL B N 1
ATOM 1440 C CA . VAL B 1 118 ? -9.300 23.611 66.538 1.00 12.65 318 VAL B CA 1
ATOM 1441 C C . VAL B 1 118 ? -10.580 23.766 65.747 1.00 13.47 318 VAL B C 1
ATOM 1442 O O . VAL B 1 118 ? -10.565 23.652 64.541 1.00 14.08 318 VAL B O 1
ATOM 1446 N N . ASP B 1 119 ? -11.676 23.953 66.464 1.00 14.62 319 ASP B N 1
ATOM 1447 C CA . ASP B 1 119 ? -12.967 24.195 65.831 1.00 18.24 319 ASP B CA 1
ATOM 1448 C C . ASP B 1 119 ? -13.697 25.237 66.658 1.00 17.74 319 ASP B C 1
ATOM 1449 O O . ASP B 1 119 ? -13.957 25.007 67.831 1.00 17.23 319 ASP B O 1
ATOM 1454 N N . GLU B 1 120 ? -13.997 26.393 66.052 1.00 19.08 320 GLU B N 1
ATOM 1455 C CA . GLU B 1 120 ? -14.701 27.486 66.778 1.00 20.50 320 GLU B CA 1
ATOM 1456 C C . GLU B 1 120 ? -14.067 27.808 68.126 1.00 18.36 320 GLU B C 1
ATOM 1457 O O . GLU B 1 120 ? -14.754 27.919 69.153 1.00 18.12 320 GLU B O 1
ATOM 1463 N N . GLY B 1 121 ? -12.736 27.900 68.117 1.00 16.68 321 GLY B N 1
ATOM 1464 C CA . GLY B 1 121 ? -11.993 28.359 69.266 1.00 16.56 321 GLY B CA 1
ATOM 1465 C C . GLY B 1 121 ? -11.846 27.315 70.360 1.00 15.37 321 GLY B C 1
ATOM 1466 O O . GLY B 1 121 ? -11.436 27.640 71.470 1.00 16.33 321 GLY B O 1
ATOM 1467 N N . ILE B 1 122 ? -12.192 26.062 70.061 1.00 14.23 322 ILE B N 1
ATOM 1468 C CA . ILE B 1 122 ? -12.002 24.978 71.019 1.00 13.95 322 ILE B CA 1
ATOM 1469 C C . ILE B 1 122 ? -10.922 24.055 70.441 1.00 12.34 322 ILE B C 1
ATOM 1470 O O . ILE B 1 122 ? -11.085 23.539 69.320 1.00 13.01 322 ILE B O 1
ATOM 1483 N N . THR B 1 124 ? -9.068 20.577 70.207 1.00 10.56 324 THR B N 1
ATOM 1484 C CA . THR B 1 124 ? -9.065 19.161 70.580 1.00 11.21 324 THR B CA 1
ATOM 1485 C C . THR B 1 124 ? -7.697 18.579 70.246 1.00 11.00 324 THR B C 1
ATOM 1486 O O . THR B 1 124 ? -7.240 18.718 69.128 1.00 11.91 324 THR B O 1
ATOM 1498 N N . GLU B 1 126 ? -6.393 14.891 70.021 1.00 10.39 326 GLU B N 1
ATOM 1499 C CA A GLU B 1 126 ? -6.630 13.443 70.098 0.50 10.77 326 GLU B CA 1
ATOM 1500 C CA B GLU B 1 126 ? -6.636 13.445 70.086 0.50 11.06 326 GLU B CA 1
ATOM 1501 C C . GLU B 1 126 ? -5.291 12.751 70.318 1.00 10.54 326 GLU B C 1
ATOM 1502 O O . GLU B 1 126 ? -4.262 13.265 69.925 1.00 10.85 326 GLU B O 1
ATOM 1513 N N . ILE B 1 127 ? -5.301 11.604 70.989 1.00 9.84 327 ILE B N 1
ATOM 1514 C CA . ILE B 1 127 ? -4.046 10.899 71.306 1.00 9.40 327 ILE B CA 1
ATOM 1515 C C . ILE B 1 127 ? -4.075 9.430 70.883 1.00 10.01 327 ILE B C 1
ATOM 1516 O O . ILE B 1 127 ? -5.132 8.826 70.820 1.00 10.21 327 ILE B O 1
ATOM 1521 N N . SER B 1 128 ? -2.889 8.889 70.599 1.00 10.04 328 SER B N 1
ATOM 1522 C CA . SER B 1 128 ? -2.799 7.541 70.010 1.00 11.35 328 SER B CA 1
ATOM 1523 C C . SER B 1 128 ? -3.031 6.479 71.069 1.00 12.42 328 SER B C 1
ATOM 1524 O O . SER B 1 128 ? -3.468 5.350 70.746 1.00 14.27 328 SER B O 1
ATOM 1527 N N . ARG B 1 129 ? -2.690 6.811 72.291 1.00 11.63 329 ARG B N 1
ATOM 1528 C CA . ARG B 1 129 ? -2.811 5.927 73.437 1.00 12.69 329 ARG B CA 1
ATOM 1529 C C . ARG B 1 129 ? -2.945 6.812 74.657 1.00 13.09 329 ARG B C 1
ATOM 1530 O O . ARG B 1 129 ? -2.567 8.003 74.637 1.00 12.84 329 ARG B O 1
ATOM 1538 N N . SER B 1 130 ? -3.504 6.279 75.739 1.00 13.29 330 SER B N 1
ATOM 1539 C CA . SER B 1 130 ? -3.505 7.022 76.968 1.00 12.94 330 SER B CA 1
ATOM 1540 C C . SER B 1 130 ? -2.063 7.319 77.414 1.00 13.46 330 SER B C 1
ATOM 1541 O O . SER B 1 130 ? -1.148 6.467 77.234 1.00 13.58 330 SER B O 1
ATOM 1546 N N . LEU B 1 131 ? -1.842 8.533 77.905 1.00 12.33 331 LEU B N 1
ATOM 1547 C CA . LEU B 1 131 ? -0.493 8.984 78.217 1.00 12.13 331 LEU B CA 1
ATOM 1548 C C . LEU B 1 131 ? -0.386 9.184 79.724 1.00 12.45 331 LEU B C 1
ATOM 1549 O O . LEU B 1 131 ? -1.039 10.072 80.260 1.00 12.76 331 LEU B O 1
ATOM 1554 N N . PRO B 1 132 ? 0.430 8.369 80.404 1.00 12.79 332 PRO B N 1
ATOM 1555 C CA . PRO B 1 132 ? 0.546 8.588 81.850 1.00 13.24 332 PRO B CA 1
ATOM 1556 C C . PRO B 1 132 ? 1.204 9.931 82.175 1.00 13.07 332 PRO B C 1
ATOM 1557 O O . PRO B 1 132 ? 0.893 10.532 83.225 1.00 13.64 332 PRO B O 1
ATOM 1561 N N . GLU B 1 133 ? 2.064 10.411 81.270 1.00 12.41 333 GLU B N 1
ATOM 1562 C CA . GLU B 1 133 ? 2.586 11.766 81.335 1.00 12.25 333 GLU B CA 1
ATOM 1563 C C . GLU B 1 133 ? 2.765 12.230 79.908 1.00 11.64 333 GLU B C 1
ATOM 1564 O O . GLU B 1 133 ? 3.248 11.476 79.092 1.00 10.90 333 GLU B O 1
ATOM 1570 N N . VAL B 1 134 ? 2.335 13.458 79.614 1.00 11.39 334 VAL B N 1
ATOM 1571 C CA . VAL B 1 134 ? 2.447 13.968 78.251 1.00 11.27 334 VAL B CA 1
ATOM 1572 C C . VAL B 1 134 ? 3.886 14.389 77.909 1.00 10.70 334 VAL B C 1
ATOM 1573 O O . VAL B 1 134 ? 4.404 14.012 76.818 1.00 11.25 334 VAL B O 1
ATOM 1577 N N . GLY B 1 135 ? 4.533 15.181 78.767 1.00 9.94 335 GLY B N 1
ATOM 1578 C CA . GLY B 1 135 ? 5.861 15.692 78.460 1.00 10.07 335 GLY B CA 1
ATOM 1579 C C . GLY B 1 135 ? 5.789 16.816 77.423 1.00 9.75 335 GLY B C 1
ATOM 1580 O O . GLY B 1 135 ? 4.820 17.610 77.412 1.00 10.09 335 GLY B O 1
ATOM 1581 N N . SER B 1 136 ? 6.818 16.872 76.578 1.00 8.80 336 SER B N 1
ATOM 1582 C CA . SER B 1 136 ? 6.951 17.980 75.624 1.00 8.19 336 SER B CA 1
ATOM 1583 C C . SER B 1 136 ? 7.128 17.425 74.222 1.00 7.91 336 SER B C 1
ATOM 1584 O O . SER B 1 136 ? 7.605 16.280 74.034 1.00 7.95 336 SER B O 1
ATOM 1587 N N . GLY B 1 137 ? 6.722 18.219 73.244 1.00 7.68 337 GLY B N 1
ATOM 1588 C CA . GLY B 1 137 ? 6.992 17.848 71.844 1.00 7.43 337 GLY B CA 1
ATOM 1589 C C . GLY B 1 137 ? 6.710 19.031 70.954 1.00 8.09 337 GLY B C 1
ATOM 1590 O O . GLY B 1 137 ? 6.189 20.072 71.418 1.00 7.75 337 GLY B O 1
ATOM 1591 N N . SER B 1 138 ? 7.014 18.886 69.682 1.00 7.97 338 SER B N 1
ATOM 1592 C CA . SER B 1 138 ? 6.755 19.971 68.734 1.00 8.58 338 SER B CA 1
ATOM 1593 C C . SER B 1 138 ? 6.431 19.431 67.362 1.00 8.77 338 SER B C 1
ATOM 1594 O O . SER B 1 138 ? 6.814 18.310 67.018 1.00 9.12 338 SER B O 1
ATOM 1597 N N . SER B 1 139 ? 5.718 20.240 66.602 1.00 8.24 339 SER B N 1
ATOM 1598 C CA . SER B 1 139 ? 5.245 19.850 65.280 1.00 8.11 339 SER B CA 1
ATOM 1599 C C . SER B 1 139 ? 5.385 21.123 64.455 1.00 8.34 339 SER B C 1
ATOM 1600 O O . SER B 1 139 ? 4.934 22.196 64.897 1.00 9.20 339 SER B O 1
ATOM 1603 N N . PHE B 1 140 ? 5.973 21.022 63.266 1.00 8.49 340 PHE B N 1
ATOM 1604 C CA . PHE B 1 140 ? 6.098 22.231 62.412 1.00 8.55 340 PHE B CA 1
ATOM 1605 C C . PHE B 1 140 ? 5.800 21.904 60.960 1.00 9.42 340 PHE B C 1
ATOM 1606 O O . PHE B 1 140 ? 5.777 20.743 60.555 1.00 9.48 340 PHE B O 1
ATOM 1614 N N . TYR B 1 141 ? 5.587 22.948 60.174 1.00 10.20 341 TYR B N 1
ATOM 1615 C CA . TYR B 1 141 ? 5.661 22.824 58.723 1.00 11.05 341 TYR B CA 1
ATOM 1616 C C . TYR B 1 141 ? 6.420 24.015 58.154 1.00 12.34 341 TYR B C 1
ATOM 1617 O O . TYR B 1 141 ? 6.630 25.030 58.832 1.00 11.06 341 TYR B O 1
ATOM 1626 N N . LEU B 1 142 ? 6.908 23.847 56.932 1.00 13.37 342 LEU B N 1
ATOM 1627 C CA . LEU B 1 142 ? 7.530 24.936 56.211 1.00 16.71 342 LEU B CA 1
ATOM 1628 C C . LEU B 1 142 ? 6.855 25.007 54.881 1.00 19.21 342 LEU B C 1
ATOM 1629 O O . LEU B 1 142 ? 6.554 23.981 54.275 1.00 21.28 342 LEU B O 1
ATOM 1634 N N . THR B 1 143 ? 6.671 26.225 54.412 1.00 21.85 343 THR B N 1
ATOM 1635 C CA . THR B 1 143 ? 6.028 26.422 53.143 1.00 26.56 343 THR B CA 1
ATOM 1636 C C . THR B 1 143 ? 6.684 27.592 52.437 1.00 27.07 343 THR B C 1
ATOM 1637 O O . THR B 1 143 ? 7.209 28.501 53.082 1.00 23.89 343 THR B O 1
ATOM 1641 N N . GLU B 1 144 ? 6.650 27.535 51.107 1.00 33.02 344 GLU B N 1
ATOM 1642 C CA . GLU B 1 144 ? 7.223 28.568 50.242 1.00 40.83 344 GLU B CA 1
ATOM 1643 C C . GLU B 1 144 ? 6.150 29.503 49.699 1.00 44.12 344 GLU B C 1
ATOM 1644 O O . GLU B 1 144 ? 6.453 30.600 49.227 1.00 48.85 344 GLU B O 1
ATOM 1650 N N . LYS C 1 39 ? 25.752 34.420 65.331 1.00 47.51 239 LYS C N 1
ATOM 1651 C CA . LYS C 1 39 ? 25.344 33.356 66.305 1.00 46.96 239 LYS C CA 1
ATOM 1652 C C . LYS C 1 39 ? 24.538 32.206 65.667 1.00 43.48 239 LYS C C 1
ATOM 1653 O O . LYS C 1 39 ? 24.939 31.059 65.797 1.00 37.83 239 LYS C O 1
ATOM 1659 N N . THR C 1 40 ? 23.427 32.505 64.984 1.00 39.50 240 THR C N 1
ATOM 1660 C CA . THR C 1 40 ? 22.986 31.674 63.846 1.00 38.53 240 THR C CA 1
ATOM 1661 C C . THR C 1 40 ? 23.796 31.993 62.591 1.00 40.09 240 THR C C 1
ATOM 1662 O O . THR C 1 40 ? 23.565 33.015 61.940 1.00 44.41 240 THR C O 1
ATOM 1666 N N . SER C 1 41 ? 24.747 31.121 62.259 1.00 38.08 241 SER C N 1
ATOM 1667 C CA . SER C 1 41 ? 25.674 31.353 61.143 1.00 37.49 241 SER C CA 1
ATOM 1668 C C . SER C 1 41 ? 25.153 30.903 59.771 1.00 36.67 241 SER C C 1
ATOM 1669 O O . SER C 1 41 ? 25.627 31.376 58.743 1.00 37.38 241 SER C O 1
ATOM 1672 N N . LEU C 1 42 ? 24.192 29.982 59.760 1.00 32.20 242 LEU C N 1
ATOM 1673 C CA . LEU C 1 42 ? 23.549 29.538 58.527 1.00 28.28 242 LEU C CA 1
ATOM 1674 C C . LEU C 1 42 ? 22.112 29.157 58.852 1.00 24.48 242 LEU C C 1
ATOM 1675 O O . LEU C 1 42 ? 21.866 28.453 59.817 1.00 20.58 242 LEU C O 1
ATOM 1680 N N A ASP C 1 43 ? 21.176 29.519 57.974 0.50 22.52 243 ASP C N 1
ATOM 1681 N N B ASP C 1 43 ? 21.171 29.739 58.125 0.50 23.27 243 ASP C N 1
ATOM 1682 C CA A ASP C 1 43 ? 19.795 29.056 58.112 0.50 23.38 243 ASP C CA 1
ATOM 1683 C CA B ASP C 1 43 ? 19.891 29.116 57.922 0.50 24.49 243 ASP C CA 1
ATOM 1684 C C A ASP C 1 43 ? 19.074 28.917 56.773 0.50 22.81 243 ASP C C 1
ATOM 1685 C C B ASP C 1 43 ? 19.748 28.951 56.456 0.50 23.57 243 ASP C C 1
ATOM 1686 O O A ASP C 1 43 ? 18.340 29.839 56.381 0.50 22.38 243 ASP C O 1
ATOM 1687 O O B ASP C 1 43 ? 20.035 29.844 55.676 0.50 22.62 243 ASP C O 1
ATOM 1696 N N . ILE C 1 44 ? 19.288 27.788 56.073 1.00 21.70 244 ILE C N 1
ATOM 1697 C CA . ILE C 1 44 ? 18.783 27.625 54.728 1.00 21.38 244 ILE C CA 1
ATOM 1698 C C . ILE C 1 44 ? 17.628 26.661 54.685 1.00 18.63 244 ILE C C 1
ATOM 1699 O O . ILE C 1 44 ? 17.505 25.791 55.537 1.00 16.82 244 ILE C O 1
ATOM 1704 N N . ALA C 1 45 ? 16.776 26.852 53.697 1.00 16.44 245 ALA C N 1
ATOM 1705 C CA . ALA C 1 45 ? 15.602 26.031 53.545 1.00 14.98 245 ALA C CA 1
ATOM 1706 C C . ALA C 1 45 ? 15.412 25.752 52.066 1.00 14.09 245 ALA C C 1
ATOM 1707 O O . ALA C 1 45 ? 15.719 26.597 51.224 1.00 14.99 245 ALA C O 1
ATOM 1709 N N . GLU C 1 46 ? 14.913 24.566 51.757 1.00 13.00 246 GLU C N 1
ATOM 1710 C CA A GLU C 1 46 ? 14.853 24.053 50.398 0.50 13.53 246 GLU C CA 1
ATOM 1711 C CA B GLU C 1 46 ? 14.668 24.190 50.374 0.50 12.93 246 GLU C CA 1
ATOM 1712 C C . GLU C 1 46 ? 13.712 23.030 50.308 1.00 13.21 246 GLU C C 1
ATOM 1713 O O . GLU C 1 46 ? 13.566 22.260 51.243 1.00 12.97 246 GLU C O 1
ATOM 1724 N N . GLU C 1 47 ? 12.984 22.986 49.199 1.00 12.92 247 GLU C N 1
ATOM 1725 C CA . GLU C 1 47 ? 12.012 21.934 48.959 1.00 13.58 247 GLU C CA 1
ATOM 1726 C C . GLU C 1 47 ? 12.606 20.885 48.034 1.00 13.46 247 GLU C C 1
ATOM 1727 O O . GLU C 1 47 ? 13.065 21.228 46.933 1.00 15.79 247 GLU C O 1
ATOM 1733 N N . LEU C 1 48 ? 12.566 19.618 48.446 1.00 11.07 248 LEU C N 1
ATOM 1734 C CA . LEU C 1 48 ? 13.094 18.503 47.629 1.00 10.64 248 LEU C CA 1
ATOM 1735 C C . LEU C 1 48 ? 11.952 17.632 47.200 1.00 10.30 248 LEU C C 1
ATOM 1736 O O . LEU C 1 48 ? 10.946 17.528 47.888 1.00 10.86 248 LEU C O 1
ATOM 1745 N N . GLN C 1 49 ? 12.093 16.997 46.042 1.00 9.54 249 GLN C N 1
ATOM 1746 C CA . GLN C 1 49 ? 11.040 16.113 45.579 1.00 9.22 249 GLN C CA 1
ATOM 1747 C C . GLN C 1 49 ? 11.672 14.910 44.894 1.00 9.46 249 GLN C C 1
ATOM 1748 O O . GLN C 1 49 ? 12.682 15.052 44.163 1.00 9.18 249 GLN C O 1
ATOM 1754 N N . ASN C 1 50 ? 11.098 13.728 45.135 1.00 8.93 250 ASN C N 1
ATOM 1755 C CA . ASN C 1 50 ? 11.606 12.525 44.485 1.00 9.28 250 ASN C CA 1
ATOM 1756 C C . ASN C 1 50 ? 10.962 12.344 43.108 1.00 9.97 250 ASN C C 1
ATOM 1757 O O . ASN C 1 50 ? 10.245 13.236 42.651 1.00 10.95 250 ASN C O 1
ATOM 1762 N N . ASP C 1 51 ? 11.226 11.226 42.466 1.00 9.80 251 ASP C N 1
ATOM 1763 C CA . ASP C 1 51 ? 10.735 11.049 41.077 1.00 10.93 251 ASP C CA 1
ATOM 1764 C C . ASP C 1 51 ? 9.257 10.683 41.006 1.00 11.32 251 ASP C C 1
ATOM 1765 O O . ASP C 1 51 ? 8.686 10.642 39.917 1.00 11.68 251 ASP C O 1
ATOM 1770 N N . LYS C 1 52 ? 8.617 10.455 42.165 1.00 11.72 252 LYS C N 1
ATOM 1771 C CA . LYS C 1 52 ? 7.188 10.112 42.222 1.00 13.25 252 LYS C CA 1
ATOM 1772 C C . LYS C 1 52 ? 6.341 11.158 42.946 1.00 13.21 252 LYS C C 1
ATOM 1773 O O . LYS C 1 52 ? 5.195 10.905 43.344 1.00 14.94 252 LYS C O 1
ATOM 1779 N N . GLY C 1 53 ? 6.904 12.344 43.111 1.00 12.60 253 GLY C N 1
ATOM 1780 C CA . GLY C 1 53 ? 6.118 13.485 43.553 1.00 12.81 253 GLY C CA 1
ATOM 1781 C C . GLY C 1 53 ? 5.984 13.646 45.047 1.00 12.56 253 GLY C C 1
ATOM 1782 O O . GLY C 1 53 ? 5.209 14.486 45.494 1.00 14.14 253 GLY C O 1
ATOM 1783 N N . VAL C 1 54 ? 6.680 12.818 45.819 1.00 11.19 254 VAL C N 1
ATOM 1784 C CA . VAL C 1 54 ? 6.744 13.041 47.277 1.00 10.00 254 VAL C CA 1
ATOM 1785 C C . VAL C 1 54 ? 7.630 14.268 47.497 1.00 9.78 254 VAL C C 1
ATOM 1786 O O . VAL C 1 54 ? 8.748 14.342 46.956 1.00 8.97 254 VAL C O 1
ATOM 1790 N N . SER C 1 55 ? 7.169 15.221 48.321 1.00 10.25 255 SER C N 1
ATOM 1791 C CA . SER C 1 55 ? 7.992 16.402 48.531 1.00 10.96 255 SER C CA 1
ATOM 1792 C C . SER C 1 55 ? 8.231 16.653 50.016 1.00 10.82 255 SER C C 1
ATOM 1793 O O . SER C 1 55 ? 7.332 16.416 50.828 1.00 11.24 255 SER C O 1
ATOM 1796 N N . PHE C 1 56 ? 9.425 17.137 50.326 1.00 10.29 256 PHE C N 1
ATOM 1797 C CA . PHE C 1 56 ? 9.848 17.453 51.696 1.00 10.35 256 PHE C CA 1
ATOM 1798 C C . PHE C 1 56 ? 10.314 18.885 51.697 1.00 11.02 256 PHE C C 1
ATOM 1799 O O . PHE C 1 56 ? 10.948 19.330 50.716 1.00 12.34 256 PHE C O 1
ATOM 1807 N N . ALA C 1 57 ? 10.081 19.588 52.797 1.00 9.98 257 ALA C N 1
ATOM 1808 C CA . ALA C 1 57 ? 10.830 20.825 53.051 1.00 10.26 257 ALA C CA 1
ATOM 1809 C C . ALA C 1 57 ? 11.922 20.511 54.062 1.00 9.95 257 ALA C C 1
ATOM 1810 O O . ALA C 1 57 ? 11.637 19.844 55.067 1.00 9.95 257 ALA C O 1
ATOM 1812 N N . PHE C 1 58 ? 13.144 20.944 53.789 1.00 10.06 258 PHE C N 1
ATOM 1813 C CA . PHE C 1 58 ? 14.241 20.817 54.733 1.00 10.41 258 PHE C CA 1
ATOM 1814 C C . PHE C 1 58 ? 14.752 22.181 55.148 1.00 11.34 258 PHE C C 1
ATOM 1815 O O . PHE C 1 58 ? 14.808 23.119 54.329 1.00 12.04 258 PHE C O 1
ATOM 1823 N N . GLN C 1 59 ? 15.118 22.309 56.410 1.00 10.70 259 GLN C N 1
ATOM 1824 C CA . GLN C 1 59 ? 15.849 23.495 56.881 1.00 11.18 259 GLN C CA 1
ATOM 1825 C C . GLN C 1 59 ? 17.122 23.040 57.536 1.00 11.60 259 GLN C C 1
ATOM 1826 O O . GLN C 1 59 ? 17.120 22.082 58.320 1.00 11.48 259 GLN C O 1
ATOM 1832 N N . ALA C 1 60 ? 18.223 23.709 57.211 1.00 10.62 260 ALA C N 1
ATOM 1833 C CA . ALA C 1 60 ? 19.506 23.386 57.821 1.00 11.23 260 ALA C CA 1
ATOM 1834 C C . ALA C 1 60 ? 19.993 24.597 58.590 1.00 11.75 260 ALA C C 1
ATOM 1835 O O . ALA C 1 60 ? 20.084 25.676 58.017 1.00 12.15 260 ALA C O 1
ATOM 1837 N N . ARG C 1 61 ? 20.226 24.429 59.889 1.00 11.74 261 ARG C N 1
ATOM 1838 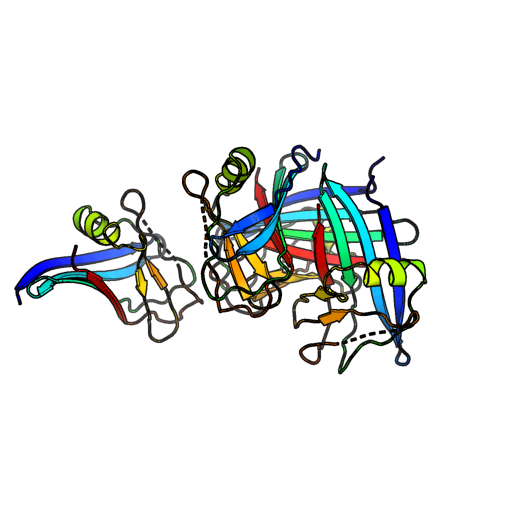C CA . ARG C 1 61 ? 20.587 25.586 60.750 1.00 13.02 261 ARG C CA 1
ATOM 1839 C C . ARG C 1 61 ? 21.910 25.331 61.409 1.00 13.29 261 ARG C C 1
ATOM 1840 O O . ARG C 1 61 ? 22.152 24.266 61.930 1.00 12.07 261 ARG C O 1
ATOM 1848 N N . GLU C 1 62 ? 22.809 26.317 61.368 1.00 14.64 262 GLU C N 1
ATOM 1849 C CA . GLU C 1 62 ? 24.042 26.192 62.106 1.00 17.04 262 GLU C CA 1
ATOM 1850 C C . GLU C 1 62 ? 24.137 27.320 63.124 1.00 17.95 262 GLU C C 1
ATOM 1851 O O . GLU C 1 62 ? 23.836 28.453 62.800 1.00 19.16 262 GLU C O 1
ATOM 1857 N N . GLU C 1 63 ? 24.467 26.986 64.368 1.00 18.76 263 GLU C N 1
ATOM 1858 C CA . GLU C 1 63 ? 24.524 27.961 65.449 1.00 20.92 263 GLU C CA 1
ATOM 1859 C C . GLU C 1 63 ? 25.853 27.829 66.175 1.00 22.64 263 GLU C C 1
ATOM 1860 O O . GLU C 1 63 ? 26.415 26.725 66.301 1.00 20.75 263 GLU C O 1
ATOM 1866 N N . GLU C 1 64 ? 26.352 28.974 66.637 1.00 22.61 264 GLU C N 1
ATOM 1867 C CA . GLU C 1 64 ? 27.573 29.039 67.415 1.00 26.69 264 GLU C CA 1
ATOM 1868 C C . GLU C 1 64 ? 27.213 29.290 68.856 1.00 25.98 264 GLU C C 1
ATOM 1869 O O . GLU C 1 64 ? 26.468 30.225 69.154 1.00 26.96 264 GLU C O 1
ATOM 1875 N N . LEU C 1 65 ? 27.716 28.432 69.740 1.00 25.39 265 LEU C N 1
ATOM 1876 C CA . LEU C 1 65 ? 27.346 28.477 71.155 1.00 28.57 265 LEU C CA 1
ATOM 1877 C C . LEU C 1 65 ? 28.631 28.417 71.951 1.00 29.60 265 LEU C C 1
ATOM 1878 O O . LEU C 1 65 ? 29.036 27.342 72.409 1.00 31.29 265 LEU C O 1
ATOM 1883 N N . GLY C 1 66 ? 29.289 29.568 72.070 1.00 32.26 266 GLY C N 1
ATOM 1884 C CA . GLY C 1 66 ? 30.634 29.629 72.643 1.00 30.97 266 GLY C CA 1
ATOM 1885 C C . GLY C 1 66 ? 31.606 28.691 71.965 1.00 28.65 266 GLY C C 1
ATOM 1886 O O . GLY C 1 66 ? 31.894 28.839 70.777 1.00 29.98 266 GLY C O 1
ATOM 1887 N N . ALA C 1 67 ? 32.097 27.712 72.723 1.00 28.21 267 ALA C N 1
ATOM 1888 C CA . ALA C 1 67 ? 33.051 26.733 72.219 1.00 27.28 267 ALA C CA 1
ATOM 1889 C C . ALA C 1 67 ? 32.392 25.689 71.287 1.00 26.18 267 ALA C C 1
ATOM 1890 O O . ALA C 1 67 ? 33.080 24.964 70.552 1.00 26.29 267 ALA C O 1
ATOM 1892 N N . PHE C 1 68 ? 31.060 25.625 71.339 1.00 23.01 268 PHE C N 1
ATOM 1893 C CA . PHE C 1 68 ? 30.310 24.614 70.586 1.00 21.74 268 PHE C CA 1
ATOM 1894 C C . PHE C 1 68 ? 29.700 25.173 69.333 1.00 20.89 268 PHE C C 1
ATOM 1895 O O . PHE C 1 68 ? 29.405 26.355 69.246 1.00 21.54 268 PHE C O 1
ATOM 1903 N N . THR C 1 69 ? 29.536 24.294 68.355 1.00 20.00 269 THR C N 1
ATOM 1904 C CA . THR C 1 69 ? 28.705 24.576 67.197 1.00 18.93 269 THR C CA 1
ATOM 1905 C C . THR C 1 69 ? 27.591 23.541 67.193 1.00 17.60 269 THR C C 1
ATOM 1906 O O . THR C 1 69 ? 27.837 22.383 67.500 1.00 16.77 269 THR C O 1
ATOM 1913 N N . LYS C 1 70 ? 26.390 23.983 66.860 1.00 16.14 270 LYS C N 1
ATOM 1914 C CA . LYS C 1 70 ? 25.251 23.080 66.749 1.00 14.55 270 LYS C CA 1
ATOM 1915 C C . LYS C 1 70 ? 24.726 23.115 65.338 1.00 14.20 270 LYS C C 1
ATOM 1916 O O . LYS C 1 70 ? 24.499 24.195 64.802 1.00 14.91 270 LYS C O 1
ATOM 1922 N N . ARG C 1 71 ? 24.525 21.943 64.741 1.00 12.49 271 ARG C N 1
ATOM 1923 C CA . ARG C 1 71 ? 23.937 21.896 63.416 1.00 12.42 271 ARG C CA 1
ATOM 1924 C C . ARG C 1 71 ? 22.647 21.085 63.495 1.00 10.93 271 ARG C C 1
ATOM 1925 O O . ARG C 1 71 ? 22.681 19.960 63.982 1.00 9.90 271 ARG C O 1
ATOM 1933 N N . THR C 1 72 ? 21.547 21.679 63.016 1.00 9.48 272 THR C N 1
ATOM 1934 C CA . THR C 1 72 ? 20.229 21.035 63.083 1.00 9.31 272 THR C CA 1
ATOM 1935 C C . THR C 1 72 ? 19.658 20.895 61.690 1.00 9.34 272 THR C C 1
ATOM 1936 O O . THR C 1 72 ? 19.649 21.848 60.911 1.00 9.13 272 THR C O 1
ATOM 1940 N N . LEU C 1 73 ? 19.166 19.691 61.390 1.00 8.24 273 LEU C N 1
ATOM 1941 C CA . LEU C 1 73 ? 18.378 19.429 60.181 1.00 8.13 273 LEU C CA 1
ATOM 1942 C C . LEU C 1 73 ? 16.927 19.280 60.592 1.00 8.13 273 LEU C C 1
ATOM 1943 O O . LEU C 1 73 ? 16.600 18.394 61.399 1.00 8.55 273 LEU C O 1
ATOM 1948 N N . PHE C 1 74 ? 16.069 20.142 60.055 1.00 8.11 274 PHE C N 1
ATOM 1949 C CA . PHE C 1 74 ? 14.611 20.009 60.221 1.00 8.27 274 PHE C CA 1
ATOM 1950 C C . PHE C 1 74 ? 13.991 19.445 58.963 1.00 8.24 274 PHE C C 1
ATOM 1951 O O . PHE C 1 74 ? 14.356 19.865 57.862 1.00 8.61 274 PHE C O 1
ATOM 1959 N N . ALA C 1 75 ? 13.032 18.527 59.086 1.00 7.43 275 ALA C N 1
ATOM 1960 C CA . ALA C 1 75 ? 12.397 17.918 57.903 1.00 7.63 275 ALA C CA 1
ATOM 1961 C C . ALA C 1 75 ? 10.886 17.897 58.068 1.00 7.63 275 ALA C C 1
ATOM 1962 O O . ALA C 1 75 ? 10.398 17.554 59.137 1.00 7.99 275 ALA C O 1
ATOM 1964 N N . TYR C 1 76 ? 10.147 18.256 57.008 1.00 7.58 276 TYR C N 1
ATOM 1965 C CA . TYR C 1 76 ? 8.689 18.190 57.009 1.00 8.27 276 TYR C CA 1
ATOM 1966 C C . TYR C 1 76 ? 8.174 17.630 55.688 1.00 8.63 276 TYR C C 1
ATOM 1967 O O . TYR C 1 76 ? 8.610 18.060 54.613 1.00 9.05 276 TYR C O 1
ATOM 1976 N N . SER C 1 77 ? 7.242 16.697 55.781 1.00 8.79 277 SER C N 1
ATOM 1977 C CA . SER C 1 77 ? 6.443 16.326 54.609 1.00 9.20 277 SER C CA 1
ATOM 1978 C C . SER C 1 77 ? 5.013 16.039 55.008 1.00 10.64 277 SER C C 1
ATOM 1979 O O . SER C 1 77 ? 4.775 15.354 56.005 1.00 10.67 277 SER C O 1
ATOM 1982 N N . GLY C 1 78 ? 4.078 16.500 54.181 1.00 11.22 278 GLY C N 1
ATOM 1983 C CA . GLY C 1 78 ? 2.689 16.058 54.342 1.00 12.98 278 GLY C CA 1
ATOM 1984 C C . GLY C 1 78 ? 2.388 14.741 53.649 1.00 14.29 278 GLY C C 1
ATOM 1985 O O . GLY C 1 78 ? 1.311 14.154 53.837 1.00 16.51 278 GLY C O 1
ATOM 1986 N N . ASP C 1 79 ? 3.337 14.231 52.881 1.00 13.59 279 ASP C N 1
ATOM 1987 C CA . ASP C 1 79 ? 3.122 12.997 52.137 1.00 14.40 279 ASP C CA 1
ATOM 1988 C C . ASP C 1 79 ? 3.414 11.764 52.974 1.00 14.96 279 ASP C C 1
ATOM 1989 O O . ASP C 1 79 ? 3.990 11.860 54.061 1.00 14.65 279 ASP C O 1
ATOM 1994 N N . GLY C 1 80 ? 3.014 10.606 52.458 1.00 15.76 280 GLY C N 1
ATOM 1995 C CA . GLY C 1 80 ? 3.571 9.345 52.929 1.00 15.30 280 GLY C CA 1
ATOM 1996 C C . GLY C 1 80 ? 4.830 8.904 52.199 1.00 15.81 280 GLY C C 1
ATOM 1997 O O . GLY C 1 80 ? 5.188 9.459 51.142 1.00 17.53 280 GLY C O 1
ATOM 1998 N N . LEU C 1 81 ? 5.489 7.878 52.727 1.00 14.79 281 LEU C N 1
ATOM 1999 C CA . LEU C 1 81 ? 6.628 7.250 52.054 1.00 15.33 281 LEU C CA 1
ATOM 2000 C C . LEU C 1 81 ? 6.488 5.790 52.173 1.00 15.50 281 LEU C C 1
ATOM 2001 O O . LEU C 1 81 ? 6.356 5.268 53.271 1.00 16.92 281 LEU C O 1
ATOM 2006 N N . THR C 1 82 ? 6.612 5.097 51.062 1.00 15.76 282 THR C N 1
ATOM 2007 C CA . THR C 1 82 ? 6.546 3.658 51.073 1.00 17.30 282 THR C CA 1
ATOM 2008 C C . THR C 1 82 ? 7.927 3.070 51.276 1.00 17.56 282 THR C C 1
ATOM 2009 O O . THR C 1 82 ? 8.053 1.998 51.839 1.00 21.74 282 THR C O 1
ATOM 2013 N N . GLY C 1 83 ? 8.971 3.780 50.838 1.00 15.27 283 GLY C N 1
ATOM 2014 C CA . GLY C 1 83 ? 10.342 3.284 50.820 1.00 14.32 283 GLY C CA 1
ATOM 2015 C C . GLY C 1 83 ? 11.255 4.501 50.899 1.00 11.86 283 GLY C C 1
ATOM 2016 O O . GLY C 1 83 ? 10.786 5.608 51.195 1.00 12.19 283 GLY C O 1
ATOM 2017 N N . PRO C 1 84 ? 12.556 4.319 50.632 1.00 11.25 284 PRO C N 1
ATOM 2018 C CA . PRO C 1 84 ? 13.488 5.447 50.757 1.00 11.14 284 PRO C CA 1
ATOM 2019 C C . PRO C 1 84 ? 13.116 6.643 49.894 1.00 10.42 284 PRO C C 1
ATOM 2020 O O . PRO C 1 84 ? 12.597 6.472 48.775 1.00 10.96 284 PRO C O 1
ATOM 2024 N N . PHE C 1 85 ? 13.340 7.836 50.439 1.00 9.49 285 PHE C N 1
ATOM 2025 C CA . PHE C 1 85 ? 13.166 9.079 49.683 1.00 8.89 285 PHE C CA 1
ATOM 2026 C C . PHE C 1 85 ? 14.503 9.469 49.056 1.00 9.35 285 PHE C C 1
ATOM 2027 O O . PHE C 1 85 ? 15.490 9.659 49.759 1.00 10.08 285 PHE C O 1
ATOM 2035 N N . LYS C 1 86 ? 14.541 9.603 47.735 1.00 9.32 286 LYS C N 1
ATOM 2036 C CA . LYS C 1 86 ? 15.755 9.970 47.017 1.00 10.12 286 LYS C CA 1
ATOM 2037 C C . LYS C 1 86 ? 15.481 11.192 46.160 1.00 9.84 286 LYS C C 1
ATOM 2038 O O . LYS C 1 86 ? 14.540 11.189 45.390 1.00 10.36 286 LYS C O 1
ATOM 2049 N N . ALA C 1 87 ? 16.278 12.241 46.321 1.00 9.43 287 ALA C N 1
ATOM 2050 C CA . ALA C 1 87 ? 15.992 13.522 45.671 1.00 9.43 287 ALA C CA 1
ATOM 2051 C C . ALA C 1 87 ? 17.277 14.325 45.550 1.00 9.85 287 ALA C C 1
ATOM 2052 O O . ALA C 1 87 ? 18.111 14.306 46.441 1.00 9.68 287 ALA C O 1
ATOM 2054 N N . PRO C 1 88 ? 17.426 15.083 44.456 1.00 10.62 288 PRO C N 1
ATOM 2055 C CA . PRO C 1 88 ? 18.547 16.023 44.338 1.00 11.45 288 PRO C CA 1
ATOM 2056 C C . PRO C 1 88 ? 18.471 17.176 45.350 1.00 11.49 288 PRO C C 1
ATOM 2057 O O . PRO C 1 88 ? 17.394 17.711 45.613 1.00 12.95 288 PRO C O 1
ATOM 2061 N N . ALA C 1 89 ? 19.612 17.522 45.915 1.00 12.38 289 ALA C N 1
ATOM 2062 C CA . ALA C 1 89 ? 19.719 18.603 46.888 1.00 12.82 289 ALA C CA 1
ATOM 2063 C C . ALA C 1 89 ? 20.699 19.637 46.352 1.00 13.61 289 ALA C C 1
ATOM 2064 O O . ALA C 1 89 ? 21.605 19.304 45.560 1.00 14.65 289 ALA C O 1
ATOM 2066 N N . SER C 1 90 ? 20.546 20.871 46.828 1.00 14.08 290 SER C N 1
ATOM 2067 C CA . SER C 1 90 ? 21.489 21.931 46.477 1.00 13.85 290 SER C CA 1
ATOM 2068 C C . SER C 1 90 ? 22.890 21.620 46.962 1.00 13.82 290 SER C C 1
ATOM 2069 O O . SER C 1 90 ? 23.113 20.821 47.869 1.00 12.43 290 SER C O 1
ATOM 2072 N N . ALA C 1 91 ? 23.879 22.269 46.363 1.00 14.43 291 ALA C N 1
ATOM 2073 C CA . ALA C 1 91 ? 25.237 22.056 46.775 1.00 14.70 291 ALA C CA 1
ATOM 2074 C C . ALA C 1 91 ? 25.396 22.500 48.224 1.00 14.30 291 ALA C C 1
ATOM 2075 O O . ALA C 1 91 ? 26.150 21.874 48.969 1.00 14.71 291 ALA C O 1
ATOM 2077 N N . GLU C 1 92 ? 24.705 23.570 48.611 1.00 14.93 292 GLU C N 1
ATOM 2078 C CA . GLU C 1 92 ? 24.852 24.080 49.976 1.00 16.29 292 GLU C CA 1
ATOM 2079 C C . GLU C 1 92 ? 24.247 23.105 51.000 1.00 14.79 292 GLU C C 1
ATOM 2080 O O . GLU C 1 92 ? 24.865 22.813 52.039 1.00 14.03 292 GLU C O 1
ATOM 2086 N N . LEU C 1 93 ? 23.060 22.579 50.702 1.00 13.63 293 LEU C N 1
ATOM 2087 C CA . LEU C 1 93 ? 22.472 21.611 51.626 1.00 12.19 293 LEU C CA 1
ATOM 2088 C C . LEU C 1 93 ? 23.309 20.341 51.670 1.00 12.35 293 LEU C C 1
ATOM 2089 O O . LEU C 1 93 ? 23.511 19.751 52.729 1.00 11.92 293 LEU C O 1
ATOM 2094 N N . SER C 1 94 ? 23.808 19.911 50.515 1.00 12.13 294 SER C N 1
ATOM 2095 C CA . SER C 1 94 ? 24.617 18.713 50.459 1.00 12.51 294 SER C CA 1
AT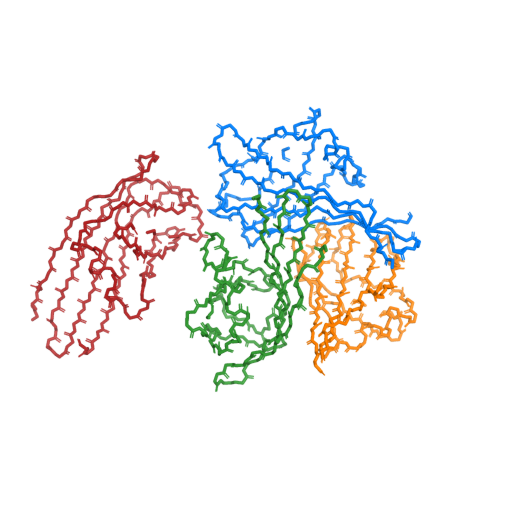OM 2096 C C . SER C 1 94 ? 25.875 18.849 51.317 1.00 12.61 294 SER C C 1
ATOM 2097 O O . SER C 1 94 ? 26.236 17.930 52.052 1.00 12.08 294 SER C O 1
ATOM 2100 N N . SER C 1 95 ? 26.544 20.009 51.243 1.00 12.56 295 SER C N 1
ATOM 2101 C CA . SER C 1 95 ? 27.701 20.271 52.090 1.00 13.76 295 SER C CA 1
ATOM 2102 C C . SER C 1 95 ? 27.364 20.184 53.598 1.00 13.06 295 SER C C 1
ATOM 2103 O O . SER C 1 95 ? 28.084 19.558 54.379 1.00 13.70 295 SER C O 1
ATOM 2108 N N . PHE C 1 96 ? 26.224 20.763 53.963 1.00 13.15 296 PHE C N 1
ATOM 2109 C CA . PHE C 1 96 ? 25.755 20.694 55.330 1.00 11.98 296 PHE C CA 1
ATOM 2110 C C . PHE C 1 96 ? 25.520 19.240 55.773 1.00 12.42 296 PHE C C 1
ATOM 2111 O O . PHE C 1 96 ? 25.939 18.844 56.860 1.00 12.71 296 PHE C O 1
ATOM 2119 N N . LEU C 1 97 ? 24.868 18.459 54.920 1.00 12.23 297 LEU C N 1
ATOM 2120 C CA . LEU C 1 97 ? 24.516 17.061 55.256 1.00 12.47 297 LEU C CA 1
ATOM 2121 C C . LEU C 1 97 ? 25.766 16.204 55.424 1.00 13.46 297 LEU C C 1
ATOM 2122 O O . LEU C 1 97 ? 25.816 15.324 56.279 1.00 14.01 297 LEU C O 1
ATOM 2127 N N . THR C 1 98 ? 26.811 16.475 54.632 1.00 13.65 298 THR C N 1
ATOM 2128 C CA . THR C 1 98 ? 28.043 15.686 54.722 1.00 14.80 298 THR C CA 1
ATOM 2129 C C . THR C 1 98 ? 28.822 15.927 56.031 1.00 14.79 298 THR C C 1
ATOM 2130 O O . THR C 1 98 ? 29.551 15.053 56.491 1.00 16.90 298 THR C O 1
ATOM 2134 N N A ALA C 1 99 ? 28.631 17.076 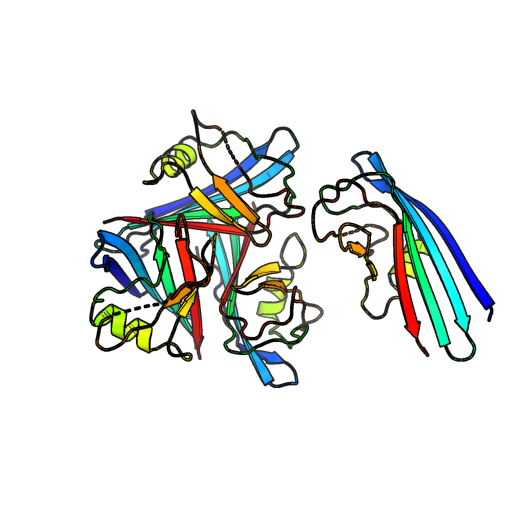56.674 0.50 14.61 299 ALA C N 1
ATOM 2135 N N B ALA C 1 99 ? 28.603 17.107 56.599 0.50 14.80 299 ALA C N 1
ATOM 2136 C CA A ALA C 1 99 ? 29.492 17.476 57.810 0.50 14.72 299 ALA C CA 1
ATOM 2137 C CA B ALA C 1 99 ? 29.274 17.562 57.804 0.50 15.09 299 ALA C CA 1
ATOM 2138 C C A ALA C 1 99 ? 29.304 16.672 59.122 0.50 14.11 299 ALA C C 1
ATOM 2139 C C B ALA C 1 99 ? 28.459 17.155 59.041 0.50 14.84 299 ALA C C 1
ATOM 2140 O O A ALA C 1 99 ? 30.104 16.773 60.052 0.50 15.38 299 ALA C O 1
ATOM 2141 O O B ALA C 1 99 ? 27.970 17.994 59.789 0.50 15.56 299 ALA C O 1
ATOM 2144 N N . HIS C 1 100 ? 28.262 15.858 59.187 1.00 14.82 300 HIS C N 1
ATOM 2145 C CA . HIS C 1 100 ? 27.860 15.221 60.435 1.00 13.26 300 HIS C CA 1
ATOM 2146 C C . HIS C 1 100 ? 28.921 14.179 60.841 1.00 13.40 300 HIS C C 1
ATOM 2147 O O . HIS C 1 100 ? 29.424 13.444 59.980 1.00 14.39 300 HIS C O 1
ATOM 2154 N N . PRO C 1 101 ? 29.268 14.092 62.146 1.00 13.70 301 PRO C N 1
ATOM 2155 C CA . PRO C 1 101 ? 30.303 13.122 62.554 1.00 14.82 301 PRO C CA 1
ATOM 2156 C C . PRO C 1 101 ? 29.967 11.659 62.272 1.00 15.64 301 PRO C C 1
ATOM 2157 O O . PRO C 1 101 ? 30.866 10.813 62.147 1.00 16.42 301 PRO C O 1
ATOM 2161 N N . LYS C 1 102 ? 28.686 11.338 62.179 1.00 13.95 302 LYS C N 1
ATOM 2162 C CA . LYS C 1 102 ? 28.270 9.994 61.785 1.00 13.73 302 LYS C CA 1
ATOM 2163 C C . LYS C 1 102 ? 28.110 9.819 60.273 1.00 12.75 302 LYS C C 1
ATOM 2164 O O . LYS C 1 102 ? 27.809 8.708 59.810 1.00 14.42 302 LYS C O 1
ATOM 2170 N N . GLY C 1 103 ? 28.196 10.909 59.522 1.00 12.22 303 GLY C N 1
ATOM 2171 C CA . GLY C 1 103 ? 28.054 10.849 58.077 1.00 12.28 303 GLY C CA 1
ATOM 2172 C C . GLY C 1 103 ? 26.619 10.722 57.593 1.00 11.83 303 GLY C C 1
ATOM 2173 O O . GLY C 1 103 ? 26.371 10.552 56.401 1.00 12.84 303 GLY C O 1
ATOM 2174 N N . ARG C 1 104 ? 25.675 10.847 58.512 1.00 10.24 304 ARG C N 1
ATOM 2175 C CA . ARG C 1 104 ? 24.262 10.751 58.177 1.00 9.75 304 ARG C CA 1
ATOM 2176 C C . ARG C 1 104 ? 23.488 11.261 59.375 1.00 9.00 304 ARG C C 1
ATOM 2177 O O . ARG C 1 104 ? 24.081 11.514 60.440 1.00 9.97 304 ARG C O 1
ATOM 2185 N N . TRP C 1 105 ? 22.180 11.418 59.207 1.00 9.00 305 TRP C N 1
ATOM 2186 C CA . TRP C 1 105 ? 21.354 12.095 60.21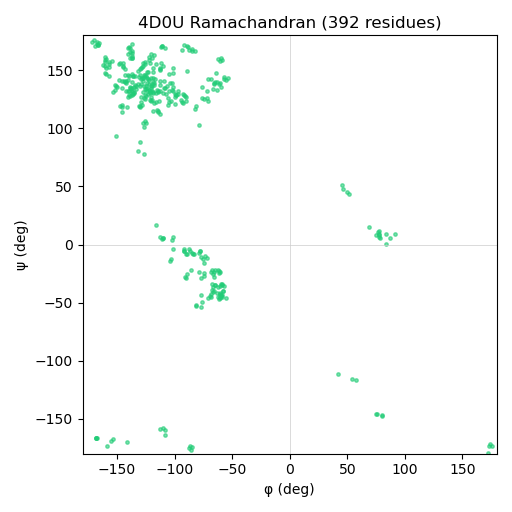7 1.00 8.70 305 TRP C CA 1
ATOM 2187 C C . TRP C 1 105 ? 20.207 11.174 60.604 1.00 8.79 305 TRP C C 1
ATOM 2188 O O . TRP C 1 105 ? 19.250 11.016 59.855 1.00 9.24 305 TRP C O 1
ATOM 2199 N N . LEU C 1 106 ? 20.300 10.602 61.809 1.00 8.42 306 LEU C N 1
ATOM 2200 C CA . LEU C 1 106 ? 19.209 9.798 62.377 1.00 8.65 306 LEU C CA 1
ATOM 2201 C C . LEU C 1 106 ? 18.126 10.741 62.863 1.00 8.36 306 LEU C C 1
ATOM 2202 O O . LEU C 1 106 ? 18.406 11.671 63.610 1.00 8.68 306 LEU C O 1
ATOM 2207 N N . ILE C 1 107 ? 16.893 10.536 62.409 1.00 8.08 307 ILE C N 1
ATOM 2208 C CA . ILE C 1 107 ? 15.833 11.526 62.610 1.00 8.53 307 ILE C CA 1
ATOM 2209 C C . ILE C 1 107 ? 14.525 10.836 62.983 1.00 8.65 307 ILE C C 1
ATOM 2210 O O . ILE C 1 107 ? 14.092 9.898 62.316 1.00 9.39 307 ILE C O 1
ATOM 2215 N N . ALA C 1 108 ? 13.924 11.275 64.075 1.00 7.83 308 ALA C N 1
ATOM 2216 C CA . ALA C 1 108 ? 12.646 10.745 64.535 1.00 8.01 308 ALA C CA 1
ATOM 2217 C C . ALA C 1 108 ? 11.483 11.521 63.964 1.00 7.77 308 ALA C C 1
ATOM 2218 O O . ALA C 1 108 ? 11.432 12.761 64.077 1.00 8.85 308 ALA C O 1
ATOM 2220 N N . PHE C 1 109 ? 10.540 10.809 63.363 1.00 7.84 309 PHE C N 1
ATOM 2221 C CA . PHE C 1 109 ? 9.234 11.363 62.983 1.00 7.74 309 PHE C CA 1
ATOM 2222 C C . PHE C 1 109 ? 8.156 10.752 63.860 1.00 7.91 309 PHE C C 1
ATOM 2223 O O . PHE C 1 109 ? 8.421 9.788 64.602 1.00 7.94 309 PHE C O 1
ATOM 2231 N N . PRO C 1 110 ? 6.926 11.281 63.788 1.00 8.02 310 PRO C N 1
ATOM 2232 C CA . PRO C 1 110 ? 5.931 10.736 64.713 1.00 8.38 310 PRO C CA 1
ATOM 2233 C C . PRO C 1 110 ? 5.653 9.247 64.559 1.00 9.03 310 PRO C C 1
ATOM 2234 O O . PRO C 1 110 ? 5.469 8.584 65.587 1.00 10.09 310 PRO C O 1
ATOM 2238 N N . LEU C 1 111 ? 5.682 8.722 63.324 1.00 8.92 311 LEU C N 1
ATOM 2239 C CA . LEU C 1 111 ? 5.299 7.330 63.096 1.00 10.21 311 LEU C CA 1
ATOM 2240 C C . LEU C 1 111 ? 6.493 6.452 62.719 1.00 10.08 311 LEU C C 1
ATOM 2241 O O . LEU C 1 111 ? 6.304 5.270 62.415 1.00 11.46 311 LEU C O 1
ATOM 2246 N N . GLY C 1 112 ? 7.716 6.958 62.742 1.00 9.30 312 GLY C N 1
ATOM 2247 C CA . GLY C 1 112 ? 8.843 6.067 62.417 1.00 9.60 312 GLY C CA 1
ATOM 2248 C C . GLY C 1 112 ? 10.128 6.861 62.393 1.00 10.11 312 GLY C C 1
ATOM 2249 O O . GLY C 1 112 ? 10.116 8.047 62.742 1.00 10.23 312 GLY C O 1
ATOM 2250 N N . THR C 1 113 ? 11.213 6.213 61.978 1.00 9.92 313 THR C N 1
ATOM 2251 C CA . THR C 1 113 ? 12.549 6.789 62.061 1.00 10.10 313 THR C CA 1
ATOM 2252 C C . THR C 1 113 ? 13.166 6.829 60.670 1.00 10.01 313 THR C C 1
ATOM 2253 O O . THR C 1 113 ? 12.982 5.903 59.877 1.00 10.12 313 THR C O 1
ATOM 2257 N N . GLY C 1 114 ? 13.900 7.901 60.371 1.00 9.56 314 GLY C N 1
ATOM 2258 C CA . GLY C 1 114 ? 14.675 7.980 59.139 1.00 9.32 314 GLY C CA 1
ATOM 2259 C C . GLY C 1 114 ? 16.165 8.100 59.355 1.00 9.13 314 GLY C C 1
ATOM 2260 O O . GLY C 1 114 ? 16.638 8.433 60.442 1.00 9.42 314 GLY C O 1
ATOM 2261 N N . ILE C 1 115 ? 16.922 7.832 58.305 1.00 8.57 315 ILE C N 1
ATOM 2262 C CA . ILE C 1 115 ? 18.354 8.220 58.287 1.00 9.21 315 ILE C CA 1
ATOM 2263 C C . ILE C 1 115 ? 18.606 8.943 56.988 1.00 8.70 315 ILE C C 1
ATOM 2264 O O . ILE C 1 115 ? 18.416 8.377 55.913 1.00 8.34 315 ILE C O 1
ATOM 2269 N N . VAL C 1 116 ? 19.009 10.208 57.105 1.00 8.24 316 VAL C N 1
ATOM 2270 C CA . VAL C 1 116 ? 19.251 11.054 55.924 1.00 8.89 316 VAL C CA 1
ATOM 2271 C C . VAL C 1 116 ? 20.730 11.049 55.606 1.00 8.42 316 VAL C C 1
ATOM 2272 O O . VAL C 1 116 ? 21.581 11.297 56.473 1.00 8.75 316 VAL C O 1
ATOM 2276 N N . SER C 1 117 ? 21.047 10.828 54.339 1.00 8.37 317 SER C N 1
ATOM 2277 C CA . SER C 1 117 ? 22.445 10.937 53.900 1.00 9.31 317 SER C CA 1
ATOM 2278 C C . SER C 1 117 ? 22.490 11.592 52.530 1.00 9.73 317 SER C C 1
ATOM 2279 O O . SER C 1 117 ? 21.473 11.785 51.897 1.00 9.54 317 SER C O 1
ATOM 2282 N N . VAL C 1 118 ? 23.691 11.959 52.089 1.00 10.31 318 VAL C N 1
ATOM 2283 C CA . VAL C 1 118 ? 23.824 12.543 50.744 1.00 11.23 318 VAL C CA 1
ATOM 2284 C C . VAL C 1 118 ? 25.039 11.947 50.034 1.00 11.97 318 VAL C C 1
ATOM 2285 O O . VAL C 1 118 ? 26.024 11.609 50.679 1.00 12.46 318 VAL C O 1
ATOM 2289 N N . ASP C 1 119 ? 24.940 11.810 48.720 1.00 12.83 319 ASP C N 1
ATOM 2290 C CA . ASP C 1 119 ? 26.069 11.299 47.913 1.00 14.99 319 ASP C CA 1
ATOM 2291 C C . ASP C 1 119 ? 26.012 12.027 46.596 1.00 14.78 319 ASP C C 1
ATOM 2292 O O . ASP C 1 119 ? 25.042 11.897 45.843 1.00 14.33 319 ASP C O 1
ATOM 2297 N N . GLU C 1 120 ? 27.040 12.844 46.364 1.00 15.88 320 GLU C N 1
ATOM 2298 C CA . GLU C 1 120 ? 27.164 13.691 45.155 1.00 18.66 320 GLU C CA 1
ATOM 2299 C C . GLU C 1 120 ? 25.867 14.416 44.826 1.00 16.56 320 GLU C C 1
ATOM 2300 O O . GLU C 1 120 ? 25.376 14.362 43.704 1.00 17.33 320 GLU C O 1
ATOM 2306 N N . GLY C 1 121 ? 25.308 15.096 45.816 1.00 13.58 321 GLY C N 1
ATOM 2307 C CA . GLY C 1 121 ? 24.163 15.945 45.578 1.00 12.54 321 GLY C CA 1
ATOM 2308 C C . GLY C 1 121 ? 22.814 15.236 45.569 1.00 11.14 321 GLY C C 1
ATOM 2309 O O . GLY C 1 121 ? 21.792 15.882 45.357 1.00 11.88 321 GLY C O 1
ATOM 2310 N N . ILE C 1 122 ? 22.823 13.927 45.790 1.00 11.02 322 ILE C N 1
ATOM 2311 C CA . ILE C 1 122 ? 21.565 13.160 45.863 1.00 10.60 322 ILE C CA 1
ATOM 2312 C C . ILE C 1 122 ? 21.329 12.758 47.325 1.00 9.63 322 ILE C C 1
ATOM 2313 O O . ILE C 1 122 ? 22.144 12.024 47.905 1.00 9.75 322 ILE C O 1
ATOM 2326 N N . THR C 1 124 ? 19.542 10.586 50.112 1.00 8.92 324 THR C N 1
ATOM 2327 C CA . THR C 1 124 ? 18.672 9.428 50.387 1.00 9.47 324 THR C CA 1
ATOM 2328 C C . THR C 1 124 ? 18.246 9.480 51.835 1.00 9.25 324 THR C C 1
ATOM 2329 O O . THR C 1 124 ? 19.092 9.640 52.729 1.00 9.96 324 THR C O 1
ATOM 2341 N N . GLU C 1 126 ? 16.543 6.822 54.174 1.00 8.14 326 GLU C N 1
ATOM 2342 C CA . GLU C 1 126 ? 15.965 5.474 54.407 1.00 9.20 326 GLU C CA 1
ATOM 2343 C C . GLU C 1 126 ? 15.010 5.538 55.608 1.00 9.05 326 GLU C C 1
ATOM 2344 O O . GLU C 1 126 ? 15.189 6.375 56.499 1.00 8.62 326 GLU C O 1
ATOM 2350 N N . ILE C 1 127 ? 14.010 4.652 55.642 1.00 9.06 327 ILE C N 1
ATOM 2351 C CA . ILE C 1 127 ? 12.997 4.697 56.691 1.00 9.24 327 ILE C CA 1
ATOM 2352 C C . ILE C 1 127 ? 12.780 3.347 57.365 1.00 9.91 327 ILE C C 1
ATOM 2353 O O . ILE C 1 127 ? 12.993 2.281 56.760 1.00 9.64 327 ILE C O 1
ATOM 2358 N N . SER C 1 128 ? 12.385 3.406 58.634 1.00 9.44 328 SER C N 1
ATOM 2359 C CA . SER C 1 128 ? 12.273 2.185 59.456 1.00 9.96 328 SER C CA 1
ATOM 2360 C C . SER C 1 128 ? 11.044 1.335 59.094 1.00 10.72 328 SER C C 1
ATOM 2361 O O . SER C 1 128 ? 11.044 0.113 59.327 1.00 12.44 328 SER C O 1
ATOM 2364 N N . ARG C 1 129 ? 10.013 1.972 58.578 1.00 10.22 329 ARG C N 1
ATOM 2365 C CA . ARG C 1 129 ? 8.734 1.349 58.243 1.00 10.80 329 ARG C CA 1
ATOM 2366 C C . ARG C 1 129 ? 8.080 2.225 57.206 1.00 10.89 329 ARG C C 1
ATOM 2367 O O . ARG C 1 129 ? 8.397 3.410 57.093 1.00 11.12 329 ARG C O 1
ATOM 2375 N N . SER C 1 130 ? 7.168 1.668 56.422 1.00 10.99 330 SER C N 1
ATOM 2376 C CA . SER C 1 130 ? 6.388 2.490 55.553 1.00 10.74 330 SER C CA 1
ATOM 2377 C C . SER C 1 130 ? 5.562 3.499 56.374 1.00 10.80 330 SER C C 1
ATOM 2378 O O . SER C 1 130 ? 5.070 3.162 57.487 1.00 11.35 330 SER C O 1
ATOM 2383 N N . LEU C 1 131 ? 5.510 4.742 55.899 1.00 10.72 331 LEU C N 1
ATOM 2384 C CA . LEU C 1 131 ? 4.857 5.835 56.657 1.00 11.11 331 LEU C CA 1
ATOM 2385 C C . LEU C 1 131 ? 3.633 6.354 55.904 1.00 11.94 331 LEU C C 1
ATOM 2386 O O . LEU C 1 131 ? 3.758 6.920 54.827 1.00 12.01 331 LEU C O 1
ATOM 2391 N N . PRO C 1 132 ? 2.429 6.198 56.466 1.00 11.48 332 PRO C N 1
ATOM 2392 C CA . PRO C 1 132 ? 1.303 6.752 55.710 1.00 11.40 332 PRO C CA 1
ATOM 2393 C C . PRO C 1 132 ? 1.336 8.275 55.669 1.00 10.70 332 PRO C C 1
ATOM 2394 O O . PRO C 1 132 ? 0.781 8.889 54.764 1.00 11.13 332 PRO C O 1
ATOM 2398 N N . GLU C 1 133 ? 2.010 8.861 56.657 1.00 10.40 333 GLU C N 1
ATOM 2399 C CA . GLU C 1 133 ? 2.283 10.292 56.658 1.00 10.64 333 GLU C CA 1
ATOM 2400 C C . GLU C 1 133 ? 3.585 10.495 57.428 1.00 10.25 333 GLU C C 1
ATOM 2401 O O . GLU C 1 133 ? 3.795 9.868 58.469 1.00 10.54 333 GLU C O 1
ATOM 2407 N N . VAL C 1 134 ? 4.448 11.351 56.884 1.00 10.04 334 VAL C N 1
ATOM 2408 C CA . VAL C 1 134 ? 5.765 11.590 57.461 1.00 9.48 334 VAL C CA 1
ATOM 2409 C C . VAL C 1 134 ? 5.692 12.580 58.624 1.00 9.08 334 VAL C C 1
ATOM 2410 O O . VAL C 1 134 ? 6.206 12.280 59.707 1.00 9.21 334 VAL C O 1
ATOM 2414 N N . GLY C 1 135 ? 5.092 13.750 58.427 1.00 9.09 335 GLY C N 1
ATOM 2415 C CA . GLY C 1 135 ? 5.044 14.746 59.508 1.00 8.54 335 GLY C CA 1
ATOM 2416 C C . GLY C 1 135 ? 6.377 15.495 59.582 1.00 8.17 335 GLY C C 1
ATOM 2417 O O . GLY C 1 135 ? 7.051 15.708 58.567 1.00 8.60 335 GLY C O 1
ATOM 2418 N N . SER C 1 136 ? 6.765 15.894 60.794 1.00 7.17 336 SER C N 1
ATOM 2419 C CA . SER C 1 136 ? 7.945 16.722 60.977 1.00 7.04 336 SER C CA 1
ATOM 2420 C C . SER C 1 136 ? 8.877 16.093 61.991 1.00 7.11 336 SER C C 1
ATOM 2421 O O . SER C 1 136 ? 8.432 15.329 62.883 1.00 7.24 336 SER C O 1
ATOM 2424 N N . GLY C 1 137 ? 10.153 16.447 61.902 1.00 6.90 337 GLY C N 1
ATOM 2425 C CA . GLY C 1 137 ? 11.099 16.050 62.946 1.00 7.28 337 GLY C CA 1
ATOM 2426 C C . GLY C 1 137 ? 12.412 16.768 62.744 1.00 7.84 337 GLY C C 1
ATOM 2427 O O . GLY C 1 137 ? 12.580 17.508 61.781 1.00 8.28 337 GLY C O 1
ATOM 2428 N N . SER C 1 138 ? 13.326 16.553 63.670 1.00 7.31 338 SER C N 1
ATOM 2429 C CA . SER C 1 138 ? 14.637 17.188 63.559 1.00 8.39 338 SER C CA 1
ATOM 2430 C C . SER C 1 138 ? 15.730 16.336 64.123 1.00 8.71 338 SER C C 1
ATOM 2431 O O . SER C 1 138 ? 15.474 15.449 64.935 1.00 9.70 338 SER C O 1
ATOM 2434 N N . SER C 1 139 ? 16.946 16.579 63.651 1.00 8.37 339 SER C N 1
ATOM 2435 C CA . SER C 1 139 ? 18.122 15.806 64.061 1.00 8.17 339 SER C CA 1
ATOM 2436 C C . SER C 1 139 ? 19.238 16.830 64.202 1.00 8.59 339 SER C C 1
ATOM 2437 O O . SER C 1 139 ? 19.434 17.629 63.290 1.00 9.08 339 SER C O 1
ATOM 2440 N N . PHE C 1 140 ? 19.982 16.796 65.305 1.00 8.53 340 PHE C N 1
ATOM 2441 C CA . PHE C 1 140 ? 21.086 17.750 65.468 1.00 8.94 340 PHE C CA 1
ATOM 2442 C C . PHE C 1 140 ? 22.280 17.093 66.098 1.00 9.28 340 PHE C C 1
ATOM 2443 O O . PHE C 1 140 ? 22.208 15.985 66.640 1.00 8.91 340 PHE C O 1
ATOM 2451 N N . TYR C 1 141 ? 23.415 17.762 65.981 1.00 10.63 341 TYR C N 1
ATOM 2452 C CA . TYR C 1 141 ? 24.537 17.391 66.824 1.00 11.32 341 TYR C CA 1
ATOM 2453 C C . TYR C 1 141 ? 25.222 18.651 67.317 1.00 12.77 341 TYR C C 1
ATOM 2454 O O . TYR C 1 141 ? 25.043 19.731 66.756 1.00 11.95 341 TYR C O 1
ATOM 2463 N N . LEU C 1 142 ? 25.986 18.482 68.390 1.00 13.85 342 LEU C N 1
ATOM 2464 C CA . LEU C 1 142 ? 26.836 19.549 68.921 1.00 17.74 342 LEU C CA 1
ATOM 2465 C C . LEU C 1 142 ? 28.252 19.044 68.886 1.00 19.61 342 LEU C C 1
ATOM 2466 O O . LEU C 1 142 ? 28.503 17.880 69.168 1.00 21.18 342 LEU C O 1
ATOM 2471 N N . THR C 1 143 ? 29.187 19.928 68.590 1.00 20.57 343 THR C N 1
ATOM 2472 C CA . THR C 1 143 ? 30.591 19.563 68.543 1.00 25.49 343 THR C CA 1
ATOM 2473 C C . THR C 1 143 ? 31.403 20.754 69.086 1.00 25.29 343 THR C C 1
ATOM 2474 O O . THR C 1 143 ? 31.015 21.911 68.915 1.00 22.89 343 THR C O 1
ATOM 2478 N N . GLU C 1 144 ? 32.504 20.459 69.773 1.00 28.54 344 GLU C N 1
ATOM 2479 C CA . GLU C 1 144 ? 33.584 21.432 69.935 1.00 35.96 344 GLU C CA 1
ATOM 2480 C C . GLU C 1 144 ? 34.574 21.320 68.790 1.00 40.43 344 GLU C C 1
ATOM 2481 O O . GLU C 1 144 ? 35.111 22.327 68.331 1.00 46.70 344 GLU C O 1
ATOM 2487 N N . SER D 1 38 ? 25.997 -25.756 38.756 1.00 38.03 238 SER D N 1
ATOM 2488 C CA . SER D 1 38 ? 26.335 -24.536 39.544 1.00 41.17 238 SER D CA 1
ATOM 2489 C C . SER D 1 38 ? 27.655 -24.680 40.282 1.00 41.32 238 SER D C 1
ATOM 2490 O O . SER D 1 38 ? 27.966 -25.754 40.816 1.00 46.70 238 SER D O 1
ATOM 2493 N N . LYS D 1 39 ? 28.418 -23.590 40.315 1.00 38.37 239 LYS D N 1
ATOM 2494 C CA . LYS D 1 39 ? 29.820 -23.626 40.719 1.00 35.39 239 LYS D CA 1
ATOM 2495 C C . LYS D 1 39 ? 30.064 -22.590 41.812 1.00 31.54 239 LYS D C 1
ATOM 2496 O O . LYS D 1 39 ? 29.698 -21.433 41.663 1.00 25.90 239 LYS D O 1
ATOM 2502 N N . THR D 1 40 ? 30.717 -23.008 42.892 1.00 29.66 240 THR D N 1
ATOM 2503 C CA . THR D 1 40 ? 31.220 -22.047 43.875 1.00 28.22 240 THR D CA 1
ATOM 2504 C C . THR D 1 40 ? 32.531 -21.473 43.375 1.00 28.65 240 THR D C 1
ATOM 2505 O O . THR D 1 40 ? 33.494 -22.209 43.136 1.00 32.40 240 THR D O 1
ATOM 2509 N N . SER D 1 41 ? 32.561 -20.160 43.186 1.00 26.31 241 SER D N 1
ATOM 2510 C CA . SER D 1 41 ? 33.737 -19.495 42.649 1.00 27.15 241 SER D CA 1
ATOM 2511 C C . SER D 1 41 ? 34.540 -18.767 43.714 1.00 26.57 241 SER D C 1
ATOM 2512 O O . SER D 1 41 ? 35.658 -18.341 43.457 1.00 28.41 241 SER D O 1
ATOM 2515 N N . LEU D 1 42 ? 33.963 -18.606 44.900 1.00 24.91 242 LEU D N 1
ATOM 2516 C CA . LEU D 1 42 ? 34.676 -18.021 46.033 1.00 23.71 242 LEU D CA 1
ATOM 2517 C C . LEU D 1 42 ? 34.059 -18.563 47.320 1.00 21.11 242 LEU D C 1
ATOM 2518 O O . LEU D 1 42 ? 32.845 -18.600 47.451 1.00 17.44 242 LEU D O 1
ATOM 2523 N N . ASP D 1 43 ? 34.904 -19.031 48.243 1.00 20.84 243 ASP D N 1
ATOM 2524 C CA . ASP D 1 43 ? 34.552 -19.167 49.645 1.00 22.35 243 ASP D CA 1
ATOM 2525 C C . ASP D 1 43 ? 35.682 -18.473 50.457 1.00 23.68 243 ASP D C 1
ATOM 2526 O O . ASP D 1 43 ? 36.866 -18.787 50.273 1.00 27.84 243 ASP D O 1
ATOM 2531 N N . ILE D 1 44 ? 35.339 -17.483 51.273 1.00 19.78 244 ILE D N 1
ATOM 2532 C CA . ILE D 1 44 ? 36.280 -16.724 52.143 1.00 19.02 244 ILE D CA 1
ATOM 2533 C C . ILE D 1 44 ? 35.672 -17.109 53.540 1.00 16.22 244 ILE D C 1
ATOM 2534 O O . ILE D 1 44 ? 34.455 -17.086 53.706 1.00 15.43 244 ILE D O 1
ATOM 2539 N N . ALA D 1 45 ? 36.480 -17.422 54.549 1.00 14.54 245 ALA D N 1
ATOM 2540 C CA . ALA D 1 45 ? 36.006 -17.325 55.937 1.00 12.70 245 ALA D CA 1
ATOM 2541 C C . ALA D 1 45 ? 37.066 -16.641 56.782 1.00 11.71 245 ALA D C 1
ATOM 2542 O O . ALA D 1 45 ? 38.269 -16.821 56.544 1.00 12.66 245 ALA D O 1
ATOM 2544 N N . GLU D 1 46 ? 36.634 -15.856 57.764 1.00 10.49 246 GLU D N 1
ATOM 2545 C CA . GLU D 1 46 ? 37.570 -15.199 58.693 1.00 10.63 246 GLU D CA 1
ATOM 2546 C C . GLU D 1 46 ? 36.880 -14.770 59.950 1.00 10.43 246 GLU D C 1
ATOM 2547 O O . GLU D 1 46 ? 35.652 -14.687 59.993 1.00 10.57 246 GLU D O 1
ATOM 2553 N N . GLU D 1 47 ? 37.678 -14.530 60.985 1.00 10.27 247 GLU D N 1
ATOM 2554 C CA . GLU D 1 47 ? 37.167 -13.974 62.224 1.00 11.46 247 GLU D CA 1
ATOM 2555 C C . GLU D 1 47 ? 37.537 -12.505 62.360 1.00 10.57 247 GLU D C 1
ATOM 2556 O O . GLU D 1 47 ? 38.610 -12.060 61.881 1.00 10.96 247 GLU D O 1
ATOM 2562 N N . LEU D 1 48 ? 36.649 -11.741 62.993 1.00 9.33 248 LEU D N 1
ATOM 2563 C CA . LEU D 1 48 ? 36.885 -10.317 63.283 1.00 8.97 248 LEU D CA 1
ATOM 2564 C C . LEU D 1 48 ? 36.593 -10.105 64.738 1.00 8.75 248 LEU D C 1
ATOM 2565 O O . LEU D 1 48 ? 35.633 -10.666 65.255 1.00 8.79 248 LEU D O 1
ATOM 2570 N N . GLN D 1 49 ? 37.383 -9.257 65.391 1.00 8.43 249 GLN D N 1
ATOM 2571 C CA . GLN D 1 49 ? 37.167 -8.937 66.792 1.00 9.25 249 GLN D CA 1
ATOM 2572 C C . GLN D 1 49 ? 37.248 -7.428 66.983 1.00 9.83 249 GLN D C 1
ATOM 2573 O O . GLN D 1 49 ? 38.151 -6.778 66.445 1.00 10.72 249 GLN D O 1
ATOM 2579 N N . ASN D 1 50 ? 36.283 -6.864 67.721 1.00 10.03 250 ASN D N 1
ATOM 2580 C CA . ASN D 1 50 ? 36.319 -5.436 67.997 1.00 10.65 250 ASN D CA 1
ATOM 2581 C C . ASN D 1 50 ? 37.199 -5.120 69.208 1.00 12.10 250 ASN D C 1
ATOM 2582 O O . ASN D 1 50 ? 37.836 -6.007 69.775 1.00 13.14 250 ASN D O 1
ATOM 2587 N N . ASP D 1 51 ? 37.188 -3.856 69.611 1.00 13.84 251 ASP D N 1
ATOM 2588 C CA . ASP D 1 51 ? 38.069 -3.421 70.691 1.00 16.80 251 ASP D CA 1
ATOM 2589 C C . ASP D 1 51 ? 37.563 -3.803 72.088 1.00 17.74 251 ASP D C 1
ATOM 2590 O O . ASP D 1 51 ? 38.283 -3.637 73.054 1.00 21.05 251 ASP D O 1
ATOM 2599 N N . LYS D 1 52 ? 36.363 -4.357 72.178 1.00 15.72 252 LYS D N 1
ATOM 2600 C CA . LYS D 1 52 ? 35.777 -4.799 73.438 1.00 16.10 252 LYS D CA 1
ATOM 2601 C C . LYS D 1 52 ? 35.900 -6.302 73.606 1.00 15.39 252 LYS D C 1
ATOM 2602 O O . LYS D 1 52 ? 35.516 -6.839 74.649 1.00 18.79 252 LYS D O 1
ATOM 2608 N N . GLY D 1 53 ? 36.427 -6.988 72.593 1.00 13.43 253 GLY D N 1
ATOM 2609 C CA . GLY D 1 53 ? 36.591 -8.436 72.646 1.00 13.16 253 GLY D CA 1
ATOM 2610 C C . GLY D 1 53 ? 35.430 -9.258 72.090 1.00 12.24 253 GLY D C 1
ATOM 2611 O O . GLY D 1 53 ? 35.411 -10.486 72.228 1.00 14.31 253 GLY D O 1
ATOM 2612 N N . VAL D 1 54 ? 34.477 -8.599 71.443 1.00 10.61 254 VAL D N 1
ATOM 2613 C CA . VAL D 1 54 ? 33.383 -9.346 70.767 1.00 10.02 254 VAL D CA 1
ATOM 2614 C C . VAL D 1 54 ? 33.942 -9.922 69.474 1.00 9.85 254 VAL D C 1
ATOM 2615 O O . VAL D 1 54 ? 34.627 -9.212 68.744 1.00 9.71 254 VAL D O 1
ATOM 2619 N N . SER D 1 55 ? 33.635 -11.188 69.198 1.00 9.56 255 SER D N 1
ATOM 2620 C CA . SER D 1 55 ? 34.199 -11.887 68.052 1.00 10.14 255 SER D CA 1
ATOM 2621 C C . SER D 1 55 ? 33.086 -12.358 67.137 1.00 9.66 255 SER D C 1
ATOM 2622 O O . SER D 1 55 ? 32.112 -12.939 67.624 1.00 10.54 255 SER D O 1
ATOM 2627 N N . PHE D 1 56 ? 33.278 -12.173 65.838 1.00 8.71 256 PHE D N 1
ATOM 2628 C CA . PHE D 1 56 ? 32.356 -12.691 64.803 1.00 8.70 256 PHE D CA 1
ATOM 2629 C C . PHE D 1 56 ? 33.150 -13.560 63.871 1.00 9.43 256 PHE D C 1
ATOM 2630 O O . PHE D 1 56 ? 34.358 -13.320 63.625 1.00 10.20 256 PHE D O 1
ATOM 2638 N N . ALA D 1 57 ? 32.496 -14.571 63.332 1.00 8.45 257 ALA D N 1
ATOM 2639 C CA . ALA D 1 57 ? 33.071 -15.258 62.168 1.00 8.47 257 ALA D CA 1
ATOM 2640 C C . ALA D 1 57 ? 32.166 -14.973 60.956 1.00 8.46 257 ALA D C 1
ATOM 2641 O O . ALA D 1 57 ? 30.927 -14.941 61.071 1.00 8.60 257 ALA D O 1
ATOM 2643 N N . PHE D 1 58 ? 32.781 -14.763 59.801 1.00 8.35 258 PHE D N 1
ATOM 2644 C CA . PHE D 1 58 ? 32.037 -14.514 58.559 1.00 8.50 258 PHE D CA 1
ATOM 2645 C C . PHE D 1 58 ? 32.498 -15.472 57.493 1.00 8.85 258 PHE D C 1
ATOM 2646 O O . PHE D 1 58 ? 33.679 -15.820 57.429 1.00 9.76 258 PHE D O 1
ATOM 2654 N N . GLN D 1 59 ? 31.565 -15.872 56.637 1.00 8.27 259 GLN D N 1
ATOM 2655 C CA . GLN D 1 59 ? 31.890 -16.615 55.431 1.00 8.59 259 GLN D CA 1
ATOM 2656 C C . GLN D 1 59 ? 31.280 -15.846 54.284 1.00 8.56 259 GLN D C 1
ATOM 2657 O O . GLN D 1 59 ? 30.128 -15.411 54.361 1.00 8.77 259 GLN D O 1
ATOM 2663 N N . ALA D 1 60 ? 32.057 -15.658 53.222 1.00 8.34 260 ALA D N 1
ATOM 2664 C CA . ALA D 1 60 ? 31.578 -15.000 52.024 1.00 8.52 260 ALA D CA 1
ATOM 2665 C C . ALA D 1 60 ? 31.620 -16.002 50.905 1.00 9.57 260 ALA D C 1
ATOM 2666 O O . ALA D 1 60 ? 32.677 -16.584 50.656 1.00 10.45 260 ALA D O 1
ATOM 2668 N N . ARG D 1 61 ? 30.485 -16.259 50.255 1.00 9.15 261 ARG D N 1
ATOM 2669 C CA . ARG D 1 61 ? 30.459 -17.295 49.198 1.00 10.79 261 ARG D CA 1
ATOM 2670 C C . ARG D 1 61 ? 29.926 -16.685 47.920 1.00 11.25 261 ARG D C 1
ATOM 2671 O O . ARG D 1 61 ? 28.928 -15.964 47.929 1.00 11.14 261 ARG D O 1
ATOM 2679 N N . GLU D 1 62 ? 30.602 -16.957 46.810 1.00 11.73 262 GLU D N 1
ATOM 2680 C CA . GLU D 1 62 ? 30.063 -16.566 45.510 1.00 13.31 262 GLU D CA 1
ATOM 2681 C C . GLU D 1 62 ? 29.767 -17.823 44.708 1.00 13.85 262 GLU D C 1
ATOM 2682 O O . GLU D 1 62 ? 30.614 -18.728 44.665 1.00 14.87 262 GLU D O 1
ATOM 2688 N N . GLU D 1 63 ? 28.577 -17.891 44.104 1.00 13.38 263 GLU D N 1
ATOM 2689 C CA . GLU D 1 63 ? 28.181 -19.059 43.305 1.00 15.45 263 GLU D CA 1
ATOM 2690 C C . GLU D 1 63 ? 27.663 -18.604 41.967 1.00 16.24 263 GLU D C 1
ATOM 2691 O O . GLU D 1 63 ? 26.886 -17.649 41.877 1.00 16.69 263 GLU D O 1
ATOM 2697 N N . GLU D 1 64 ? 28.079 -19.294 40.913 1.00 16.60 264 GLU D N 1
ATOM 2698 C CA . GLU D 1 64 ? 27.578 -19.000 39.570 1.00 18.74 264 GLU D CA 1
ATOM 2699 C C . GLU D 1 64 ? 26.490 -19.998 39.237 1.00 17.98 264 GLU D C 1
ATOM 2700 O O . GLU D 1 64 ? 26.672 -21.199 39.394 1.00 19.41 264 GLU D O 1
ATOM 2706 N N . LEU D 1 65 ? 25.342 -19.479 38.812 1.00 16.97 265 LEU D N 1
ATOM 2707 C CA . LEU D 1 65 ? 24.152 -20.253 38.547 1.00 19.24 265 LEU D CA 1
ATOM 2708 C C . LEU D 1 65 ? 23.739 -19.888 37.128 1.00 20.38 265 LEU D C 1
ATOM 2709 O O . LEU D 1 65 ? 22.839 -19.071 36.924 1.00 20.73 265 LEU D O 1
ATOM 2714 N N . GLY D 1 66 ? 24.428 -20.459 36.148 1.00 21.31 266 GLY D N 1
ATOM 2715 C CA . GLY D 1 66 ? 24.206 -20.098 34.743 1.00 21.74 266 GLY D CA 1
ATOM 2716 C C . GLY D 1 66 ? 24.405 -18.623 34.473 1.00 19.61 266 GLY D C 1
ATOM 2717 O O . GLY D 1 66 ? 25.486 -18.090 34.668 1.00 23.23 266 GLY D O 1
ATOM 2718 N N . ALA D 1 67 ? 23.339 -17.941 34.064 1.00 18.73 267 ALA D N 1
ATOM 2719 C CA . ALA D 1 67 ? 23.435 -16.518 33.766 1.00 17.07 267 ALA D CA 1
ATOM 2720 C C . ALA D 1 67 ? 23.431 -15.649 35.023 1.00 16.35 267 ALA D C 1
ATOM 2721 O O . ALA D 1 67 ? 23.607 -14.447 34.923 1.00 17.54 267 ALA D O 1
ATOM 2723 N N . PHE D 1 68 ? 23.199 -16.250 36.187 1.00 14.14 268 PHE D N 1
ATOM 2724 C CA . PHE D 1 68 ? 23.102 -15.483 37.436 1.00 14.21 268 PHE D CA 1
ATOM 2725 C C . PHE D 1 68 ? 24.263 -15.779 38.340 1.00 13.86 268 PHE D C 1
ATOM 2726 O O . PHE D 1 68 ? 24.884 -16.825 38.238 1.00 14.23 268 PHE D O 1
ATOM 2734 N N . THR D 1 69 ? 24.544 -14.833 39.218 1.00 13.34 269 THR D N 1
ATOM 2735 C CA . THR D 1 69 ? 25.518 -15.058 40.290 1.00 13.47 269 THR D CA 1
ATOM 2736 C C . THR D 1 69 ? 24.814 -14.784 41.601 1.00 12.73 269 THR D C 1
ATOM 2737 O O . THR D 1 69 ? 24.076 -13.820 41.686 1.00 11.75 269 THR D O 1
ATOM 2741 N N . LYS D 1 70 ? 25.080 -15.629 42.612 1.00 11.71 270 LYS D N 1
ATOM 2742 C CA . LYS D 1 70 ? 24.602 -15.383 43.998 1.00 10.98 270 LYS D CA 1
ATOM 2743 C C . LYS D 1 70 ? 25.799 -15.098 44.878 1.00 10.21 270 LYS D C 1
ATOM 2744 O O . LYS D 1 70 ? 26.785 -15.817 44.842 1.00 11.10 270 LYS D O 1
ATOM 2750 N N . ARG D 1 71 ? 25.709 -14.043 45.675 1.00 8.67 271 ARG D N 1
ATOM 2751 C CA . ARG D 1 71 ? 26.728 -13.770 46.681 1.00 9.08 271 ARG D CA 1
ATOM 2752 C C . ARG D 1 71 ? 26.091 -13.767 48.044 1.00 8.02 271 ARG D C 1
ATOM 2753 O O . ARG D 1 71 ? 25.111 -13.071 48.253 1.00 8.20 271 ARG D O 1
ATOM 2761 N N . THR D 1 72 ? 26.626 -14.603 48.943 1.00 7.43 272 THR D N 1
ATOM 2762 C CA . THR D 1 72 ? 26.036 -14.766 50.278 1.00 7.23 272 THR D CA 1
ATOM 2763 C C . THR D 1 72 ? 27.043 -14.426 51.356 1.00 7.37 272 THR D C 1
ATOM 2764 O O . THR D 1 72 ? 28.169 -14.909 51.330 1.00 7.29 272 THR D O 1
ATOM 2768 N N . LEU D 1 73 ? 26.624 -13.598 52.309 1.00 6.74 273 LEU D N 1
ATOM 2769 C CA . LEU D 1 73 ? 27.394 -13.365 53.536 1.00 7.10 273 LEU D CA 1
ATOM 2770 C C . LEU D 1 73 ? 26.759 -14.125 54.673 1.00 7.12 273 LEU D C 1
ATOM 2771 O O . LEU D 1 73 ? 25.576 -13.932 54.951 1.00 7.69 273 LEU D O 1
ATOM 2776 N N . PHE D 1 74 ? 27.542 -14.991 55.322 1.00 6.88 274 PHE D N 1
ATOM 2777 C CA . PHE D 1 74 ? 27.084 -15.717 56.524 1.00 6.79 274 PHE D CA 1
ATOM 2778 C C . PHE D 1 74 ? 27.782 -15.099 57.720 1.00 6.99 274 PHE D C 1
ATOM 2779 O O . PHE D 1 74 ? 29.007 -14.862 57.671 1.00 7.65 274 PHE D O 1
ATOM 2787 N N . ALA D 1 75 ? 27.053 -14.873 58.811 1.00 6.45 275 ALA D N 1
ATOM 2788 C CA . ALA D 1 75 ? 27.659 -14.289 60.020 1.00 6.55 275 ALA D CA 1
ATOM 2789 C C . ALA D 1 75 ? 27.294 -15.066 61.255 1.00 6.76 275 ALA D C 1
ATOM 2790 O O . ALA D 1 75 ? 26.140 -15.466 61.400 1.00 6.87 275 ALA D O 1
ATOM 2792 N N . TYR D 1 76 ? 28.262 -15.285 62.147 1.00 6.67 276 TYR D N 1
ATOM 2793 C CA . TYR D 1 76 ? 28.000 -15.974 63.416 1.00 7.68 276 TYR D CA 1
ATOM 2794 C C . TYR D 1 76 ? 28.720 -15.259 64.556 1.00 7.95 276 TYR D C 1
ATOM 2795 O O . TYR D 1 76 ? 29.908 -14.947 64.438 1.00 7.92 276 TYR D O 1
ATOM 2804 N N . SER D 1 77 ? 28.024 -15.046 65.667 1.00 7.66 277 SER D N 1
ATOM 2805 C CA . SER D 1 77 ? 28.717 -14.756 66.933 1.00 8.27 277 SER D CA 1
ATOM 2806 C C . SER D 1 77 ? 27.995 -15.417 68.099 1.00 9.73 277 SER D C 1
ATOM 2807 O O . SER D 1 77 ? 26.766 -15.365 68.156 1.00 10.01 277 SER D O 1
ATOM 2810 N N . GLY D 1 78 ? 28.753 -15.955 69.052 1.00 10.24 278 GLY D N 1
ATOM 2811 C CA . GLY D 1 78 ? 28.144 -16.374 70.344 1.00 12.26 278 GLY D CA 1
ATOM 2812 C C . GLY D 1 78 ? 27.992 -15.223 71.345 1.00 13.95 278 GLY D C 1
ATOM 2813 O O . GLY D 1 78 ? 27.334 -15.338 72.425 1.00 16.51 278 GLY D O 1
ATOM 2814 N N . ASP D 1 79 ? 28.566 -14.081 71.010 1.00 13.22 279 ASP D N 1
ATOM 2815 C CA . ASP D 1 79 ? 28.540 -12.940 71.903 1.00 14.36 279 ASP D CA 1
ATOM 2816 C C . ASP D 1 79 ? 27.242 -12.160 71.801 1.00 15.44 279 ASP D C 1
ATOM 2817 O O . ASP D 1 79 ? 26.447 -12.326 70.853 1.00 15.14 279 ASP D O 1
ATOM 2822 N N . GLY D 1 80 ? 27.034 -11.277 72.770 1.00 16.39 280 GLY D N 1
ATOM 2823 C CA . GLY D 1 80 ? 26.057 -10.235 72.605 1.00 16.30 280 GLY D CA 1
ATOM 2824 C C . GLY D 1 80 ? 26.698 -8.995 72.033 1.00 17.25 280 GLY D C 1
ATOM 2825 O O . GLY D 1 80 ? 27.931 -8.849 71.958 1.00 19.04 280 GLY D O 1
ATOM 2826 N N . LEU D 1 81 ? 25.859 -8.057 71.692 1.00 16.14 281 LEU D N 1
ATOM 2827 C CA . LEU D 1 81 ? 26.320 -6.901 71.019 1.00 17.29 281 LEU D CA 1
ATOM 2828 C C . LEU D 1 81 ? 25.437 -5.768 71.470 1.00 18.39 281 LEU D C 1
ATOM 2829 O O . LEU D 1 81 ? 24.196 -5.795 71.326 1.00 18.65 281 LEU D O 1
ATOM 2834 N N . THR D 1 82 ? 26.055 -4.769 72.082 1.00 17.91 282 THR D N 1
ATOM 2835 C CA . THR D 1 82 ? 25.303 -3.685 72.668 1.00 19.45 282 THR D CA 1
ATOM 2836 C C . THR D 1 82 ? 25.079 -2.577 71.661 1.00 19.45 282 THR D C 1
ATOM 2837 O O . THR D 1 82 ? 24.099 -1.880 71.729 1.00 22.48 282 THR D O 1
ATOM 2841 N N . GLY D 1 83 ? 25.946 -2.467 70.662 1.00 16.27 283 GLY D N 1
ATOM 2842 C CA . GLY D 1 83 ? 25.943 -1.307 69.773 1.00 15.12 283 GLY D CA 1
ATOM 2843 C C . GLY D 1 83 ? 26.642 -1.804 68.531 1.00 13.56 283 GLY D C 1
ATOM 2844 O O . GLY D 1 83 ? 26.903 -3.000 68.432 1.00 13.40 283 GLY D O 1
ATOM 2845 N N . PRO D 1 84 ? 26.921 -0.917 67.563 1.00 12.55 284 PRO D N 1
ATOM 2846 C CA . PRO D 1 84 ? 27.532 -1.387 66.310 1.00 11.02 284 PRO D CA 1
ATOM 2847 C C . PRO D 1 84 ? 28.839 -2.131 66.535 1.00 10.68 284 PRO D C 1
ATOM 2848 O O . PRO D 1 84 ? 29.636 -1.798 67.448 1.00 11.67 284 PRO D O 1
ATOM 2852 N N . PHE D 1 85 ? 29.028 -3.143 65.708 1.00 9.59 285 PHE D N 1
ATOM 2853 C CA . PHE D 1 85 ? 30.251 -3.903 65.689 1.00 8.95 285 PHE D CA 1
ATOM 2854 C C . PHE D 1 85 ? 31.196 -3.342 64.646 1.00 9.75 285 PHE D C 1
ATOM 2855 O O . PHE D 1 85 ? 30.852 -3.290 63.462 1.00 9.35 285 PHE D O 1
ATOM 2863 N N . LYS D 1 86 ? 32.398 -2.944 65.067 1.00 9.97 286 LYS D N 1
ATOM 2864 C CA . LYS D 1 86 ? 33.356 -2.338 64.138 1.00 10.99 286 LYS D CA 1
ATOM 2865 C C . LYS D 1 86 ? 34.676 -3.068 64.291 1.00 10.69 286 LYS D C 1
ATOM 2866 O O . LYS D 1 86 ? 35.208 -3.178 65.405 1.00 11.41 286 LYS D O 1
ATOM 2872 N N . ALA D 1 87 ? 35.198 -3.546 63.176 1.00 9.80 287 ALA D N 1
ATOM 2873 C CA . ALA D 1 87 ? 36.478 -4.262 63.203 1.00 10.36 287 ALA D CA 1
ATOM 2874 C C . ALA D 1 87 ? 37.056 -4.313 61.804 1.00 10.57 287 ALA D C 1
ATOM 2875 O O . ALA D 1 87 ? 36.328 -4.250 60.810 1.00 10.17 287 ALA D O 1
ATOM 2877 N N . PRO D 1 88 ? 38.385 -4.428 61.678 1.00 11.36 288 PRO D N 1
ATOM 2878 C CA . PRO D 1 88 ? 38.969 -4.501 60.361 1.00 11.36 288 PRO D CA 1
ATOM 2879 C C . PRO D 1 88 ? 38.666 -5.830 59.683 1.00 10.77 288 PRO D C 1
ATOM 2880 O O . PRO D 1 88 ? 38.652 -6.894 60.348 1.00 11.06 288 PRO D O 1
ATOM 2884 N N . ALA D 1 89 ? 38.427 -5.757 58.388 1.00 10.78 289 ALA D N 1
ATOM 2885 C CA . ALA D 1 89 ? 38.213 -6.944 57.549 1.00 10.53 289 ALA D CA 1
ATOM 2886 C C . ALA D 1 89 ? 39.395 -7.132 56.609 1.00 11.50 289 ALA D C 1
ATOM 2887 O O . ALA D 1 89 ? 40.051 -6.156 56.269 1.00 12.23 289 ALA D O 1
ATOM 2889 N N . SER D 1 90 ? 39.642 -8.368 56.179 1.00 11.54 290 SER D N 1
ATOM 2890 C CA . SER D 1 90 ? 40.656 -8.610 55.167 1.00 12.38 290 SER D CA 1
ATOM 2891 C C . SER D 1 90 ? 40.361 -7.876 53.872 1.00 12.53 290 SER D C 1
ATOM 2892 O O . SER D 1 90 ? 39.233 -7.470 53.570 1.00 11.65 290 SER D O 1
ATOM 2895 N N . ALA D 1 91 ? 41.399 -7.715 53.064 1.00 13.60 291 ALA D N 1
ATOM 2896 C CA . ALA D 1 91 ? 41.190 -7.129 51.768 1.00 13.06 291 ALA D CA 1
ATOM 2897 C C . ALA D 1 91 ? 40.192 -7.882 50.900 1.00 13.47 291 ALA D C 1
ATOM 2898 O O . ALA D 1 91 ? 39.394 -7.279 50.194 1.00 13.68 291 ALA D O 1
ATOM 2900 N N . GLU D 1 92 ? 40.253 -9.207 50.944 1.00 13.45 292 GLU D N 1
ATOM 2901 C CA . GLU D 1 92 ? 39.365 -10.008 50.145 1.00 14.83 292 GLU D CA 1
ATOM 2902 C C . GLU D 1 92 ? 37.911 -9.881 50.645 1.00 13.28 292 GLU D C 1
ATOM 2903 O O . GLU D 1 92 ? 36.983 -9.763 49.857 1.00 12.81 292 GLU D O 1
ATOM 2909 N N . LEU D 1 93 ? 37.727 -9.901 51.959 1.00 11.86 293 LEU D N 1
ATOM 2910 C CA . LEU D 1 93 ? 36.358 -9.770 52.459 1.00 10.68 293 LEU D CA 1
ATOM 2911 C C . LEU D 1 93 ? 35.815 -8.363 52.175 1.00 10.56 293 LEU D C 1
ATOM 2912 O O . LEU D 1 93 ? 34.642 -8.196 51.816 1.00 10.72 293 LEU D O 1
ATOM 2917 N N . SER D 1 94 ? 36.676 -7.354 52.328 1.00 10.74 294 SER D N 1
ATOM 2918 C CA . SER D 1 94 ? 36.263 -5.987 52.041 1.00 10.76 294 SER D CA 1
ATOM 2919 C C . SER D 1 94 ? 35.787 -5.836 50.598 1.00 11.04 294 SER D C 1
ATOM 2920 O O . SER D 1 94 ? 34.747 -5.227 50.348 1.00 11.24 294 SER D O 1
ATOM 2923 N N . SER D 1 95 ? 36.535 -6.407 49.659 1.00 11.83 295 SER D N 1
ATOM 2924 C CA . SER D 1 95 ? 36.150 -6.360 48.266 1.00 12.80 295 SER D CA 1
ATOM 2925 C C . SER D 1 95 ? 34.785 -7.036 48.029 1.00 12.38 295 SER D C 1
ATOM 2926 O O . SER D 1 95 ? 33.919 -6.508 47.314 1.00 12.84 295 SER D O 1
ATOM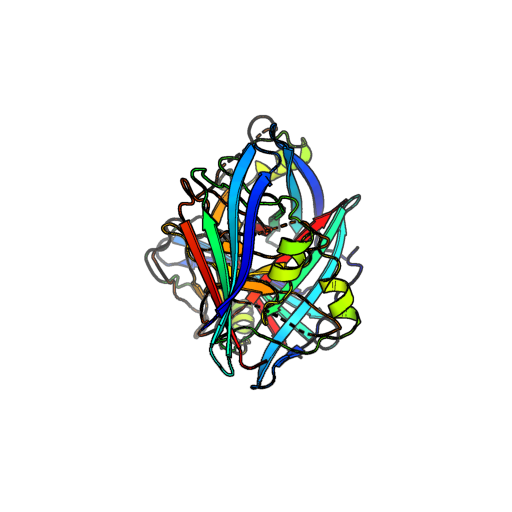 2931 N N . PHE D 1 96 ? 34.590 -8.169 48.691 1.00 11.79 296 PHE D N 1
ATOM 2932 C CA . PHE D 1 96 ? 33.320 -8.873 48.629 1.00 10.86 296 PHE D CA 1
ATOM 2933 C C . PHE D 1 96 ? 32.201 -7.992 49.176 1.00 11.05 296 PHE D C 1
ATOM 2934 O O . PHE D 1 96 ? 31.116 -7.899 48.551 1.00 11.56 296 PHE D O 1
ATOM 2942 N N . LEU D 1 97 ? 32.426 -7.362 50.334 1.00 10.76 297 LEU D N 1
ATOM 2943 C CA . LEU D 1 97 ? 31.334 -6.609 50.983 1.00 11.43 297 LEU D CA 1
ATOM 2944 C C . LEU D 1 97 ? 30.931 -5.368 50.169 1.00 12.76 297 LEU D C 1
ATOM 2945 O O . LEU D 1 97 ? 29.761 -4.995 50.095 1.00 13.73 297 LEU D O 1
ATOM 2950 N N . THR D 1 98 ? 31.910 -4.756 49.506 1.00 12.89 298 THR D N 1
ATOM 2951 C CA . THR D 1 98 ? 31.649 -3.583 48.696 1.00 14.36 298 THR D CA 1
ATOM 2952 C C . THR D 1 98 ? 30.802 -3.876 47.440 1.00 14.13 298 THR D C 1
ATOM 2953 O O . THR D 1 98 ? 30.089 -2.982 46.960 1.00 15.60 298 THR D O 1
ATOM 2957 N N A ALA D 1 99 ? 30.930 -5.087 46.911 0.50 13.91 299 ALA D N 1
ATOM 2958 N N B ALA D 1 99 ? 30.837 -5.110 46.933 0.50 14.06 299 ALA D N 1
ATOM 2959 C CA A ALA D 1 99 ? 30.232 -5.495 45.700 0.50 13.77 299 ALA D CA 1
ATOM 2960 C CA B ALA D 1 99 ? 30.241 -5.452 45.619 0.50 14.08 299 ALA D CA 1
ATOM 2961 C C A ALA D 1 99 ? 28.886 -6.087 46.102 0.50 13.05 299 ALA D C 1
ATOM 2962 C C B ALA D 1 99 ? 28.696 -5.412 45.563 0.50 13.33 299 ALA D C 1
ATOM 2963 O O A ALA D 1 99 ? 28.642 -7.271 45.941 0.50 13.33 299 ALA D O 1
ATOM 2964 O O B ALA D 1 99 ? 28.100 -5.511 44.506 0.50 14.07 299 ALA D O 1
ATOM 2967 N N . HIS D 1 100 ? 28.056 -5.247 46.705 1.00 12.78 300 HIS D N 1
ATOM 2968 C CA . HIS D 1 100 ? 26.615 -5.443 46.822 1.00 11.55 300 HIS D CA 1
ATOM 2969 C C . HIS D 1 100 ? 25.902 -4.273 46.147 1.00 11.69 300 HIS D C 1
ATOM 2970 O O . HIS D 1 100 ? 26.348 -3.127 46.286 1.00 12.15 300 HIS D O 1
ATOM 2977 N N . PRO D 1 101 ? 24.802 -4.539 45.400 1.00 12.27 301 PRO D N 1
ATOM 2978 C CA . PRO D 1 101 ? 24.117 -3.407 44.718 1.00 13.60 301 PRO D CA 1
ATOM 2979 C C . PRO D 1 101 ? 23.580 -2.333 45.663 1.00 13.99 301 PRO D C 1
ATOM 2980 O O . PRO D 1 101 ? 23.418 -1.164 45.253 1.00 15.67 301 PRO D O 1
ATOM 2984 N N . LYS D 1 102 ? 23.324 -2.675 46.925 1.00 12.91 302 LYS D N 1
ATOM 2985 C CA . LYS D 1 102 ? 22.916 -1.661 47.917 1.00 13.73 302 LYS D CA 1
ATOM 2986 C C . LYS D 1 102 ? 24.078 -1.048 48.704 1.00 12.85 302 LYS D C 1
ATOM 2987 O O . LYS D 1 102 ? 23.873 -0.124 49.495 1.00 14.39 302 LYS D O 1
ATOM 2993 N N . GLY D 1 103 ? 25.290 -1.563 48.498 1.00 11.76 303 GLY D N 1
ATOM 2994 C CA . GLY D 1 103 ? 26.492 -1.066 49.170 1.00 11.21 303 GLY D CA 1
ATOM 2995 C C . GLY D 1 103 ? 26.627 -1.524 50.613 1.00 11.01 303 GLY D C 1
ATOM 2996 O O . GLY D 1 103 ? 27.530 -1.088 51.349 1.00 12.14 303 GLY D O 1
ATOM 2997 N N . ARG D 1 104 ? 25.723 -2.405 51.015 1.00 9.69 304 ARG D N 1
ATOM 2998 C CA . ARG D 1 104 ? 25.725 -2.933 52.391 1.00 9.00 304 ARG D CA 1
ATOM 2999 C C . ARG D 1 104 ? 24.814 -4.160 52.422 1.00 8.60 304 ARG D C 1
ATOM 3000 O O . ARG D 1 104 ? 24.152 -4.460 51.422 1.00 8.71 304 ARG D O 1
ATOM 3008 N N . TRP D 1 105 ? 24.791 -4.866 53.553 1.00 7.66 305 TRP D N 1
ATOM 3009 C CA . TRP D 1 105 ? 24.152 -6.179 53.638 1.00 7.44 305 TRP D CA 1
ATOM 3010 C C . TRP D 1 105 ? 23.171 -6.189 54.804 1.00 7.49 305 TRP D C 1
ATOM 3011 O O . TRP D 1 105 ? 23.579 -6.246 55.977 1.00 8.00 305 TRP D O 1
ATOM 3022 N N . LEU D 1 106 ? 21.884 -6.117 54.482 1.00 7.47 306 LEU D N 1
ATOM 3023 C CA . LEU D 1 106 ? 20.816 -6.201 55.481 1.00 7.70 306 LEU D CA 1
ATOM 3024 C C . LEU D 1 106 ? 20.735 -7.665 55.887 1.00 7.63 306 LEU D C 1
ATOM 3025 O O . LEU D 1 106 ? 20.594 -8.552 55.039 1.00 8.30 306 LEU D O 1
ATOM 3030 N N . ILE D 1 107 ? 20.838 -7.929 57.189 1.00 7.59 307 ILE D N 1
ATOM 3031 C CA . ILE D 1 107 ? 20.972 -9.317 57.646 1.00 7.94 307 ILE D CA 1
ATOM 3032 C C . ILE D 1 107 ? 20.083 -9.577 58.869 1.00 7.81 307 ILE D C 1
ATOM 3033 O O . ILE D 1 107 ? 20.142 -8.840 59.869 1.00 8.43 307 ILE D O 1
ATOM 3038 N N . ALA D 1 108 ? 19.284 -10.644 58.795 1.00 6.74 308 ALA D N 1
ATOM 3039 C CA . ALA D 1 108 ? 18.447 -11.059 59.932 1.00 6.74 308 ALA D CA 1
ATOM 3040 C C . ALA D 1 108 ? 19.148 -12.032 60.839 1.00 6.95 308 ALA D C 1
ATOM 3041 O O . ALA D 1 108 ? 19.618 -13.102 60.395 1.00 7.80 308 ALA D O 1
ATOM 3043 N N . PHE D 1 109 ? 19.177 -11.696 62.122 1.00 6.59 309 PHE D N 1
ATOM 3044 C CA . PHE D 1 109 ? 19.534 -12.644 63.177 1.00 6.97 309 PHE D CA 1
ATOM 3045 C C . PHE D 1 109 ? 18.301 -13.032 63.992 1.00 7.29 309 PHE D C 1
ATOM 3046 O O . PHE D 1 109 ? 17.237 -12.442 63.831 1.00 7.70 309 PHE D O 1
ATOM 3054 N N . PRO D 1 110 ? 18.424 -14.055 64.850 1.00 7.35 310 PRO D N 1
ATOM 3055 C CA . PRO D 1 110 ? 17.187 -14.468 65.542 1.00 7.96 310 PRO D CA 1
ATOM 3056 C C . PRO D 1 110 ? 16.512 -13.376 66.373 1.00 8.90 310 PRO D C 1
ATOM 3057 O O . PRO D 1 110 ? 15.280 -13.345 66.440 1.00 10.14 310 PRO D O 1
ATOM 3061 N N . LEU D 1 111 ? 17.292 -12.478 66.982 1.00 9.13 311 LEU D N 1
ATOM 3062 C CA . LEU D 1 111 ? 16.734 -11.511 67.947 1.00 9.87 311 LEU D CA 1
ATOM 3063 C C . LEU D 1 111 ? 16.808 -10.081 67.411 1.00 10.37 311 LEU D C 1
ATOM 3064 O O . LEU D 1 111 ? 16.440 -9.141 68.117 1.00 11.54 311 LEU D O 1
ATOM 3069 N N . GLY D 1 112 ? 17.217 -9.884 66.171 1.00 8.76 312 GLY D N 1
ATOM 3070 C CA . GLY D 1 112 ? 17.248 -8.503 65.657 1.00 8.85 312 GLY D CA 1
ATOM 3071 C C . GLY D 1 112 ? 17.898 -8.469 64.283 1.00 9.01 312 GLY D C 1
ATOM 3072 O O . GLY D 1 112 ? 18.188 -9.525 63.701 1.00 8.99 312 GLY D O 1
ATOM 3073 N N . THR D 1 113 ? 18.109 -7.261 63.766 1.00 9.09 313 THR D N 1
ATOM 3074 C CA A THR D 1 113 ? 18.494 -7.035 62.369 0.50 9.11 313 THR D CA 1
ATOM 3075 C CA B THR D 1 113 ? 18.603 -7.154 62.386 0.50 9.37 313 THR D CA 1
ATOM 3076 C C . THR D 1 113 ? 19.829 -6.289 62.352 1.00 9.29 313 THR D C 1
ATOM 3077 O O . THR D 1 113 ? 20.002 -5.385 63.155 1.00 10.02 313 THR D O 1
ATOM 3084 N N . GLY D 1 114 ? 20.731 -6.634 61.446 1.00 8.77 314 GLY D N 1
ATOM 3085 C CA . GLY D 1 114 ? 21.941 -5.838 61.247 1.00 8.87 314 GLY D CA 1
ATOM 3086 C C . GLY D 1 114 ? 22.068 -5.297 59.835 1.00 8.58 314 GLY D C 1
ATOM 3087 O O . GLY D 1 114 ? 21.357 -5.739 58.898 1.00 8.54 314 GLY D O 1
ATOM 3088 N N . ILE D 1 115 ? 22.949 -4.314 59.670 1.00 8.33 315 ILE D N 1
ATOM 3089 C CA . ILE D 1 115 ? 23.371 -3.899 58.326 1.00 8.62 315 ILE D CA 1
ATOM 3090 C C . ILE D 1 115 ? 24.886 -3.875 58.354 1.00 8.79 315 ILE D C 1
ATOM 3091 O O . ILE D 1 115 ? 25.478 -3.113 59.120 1.00 8.58 315 ILE D O 1
ATOM 3096 N N . VAL D 1 116 ? 25.486 -4.699 57.499 1.00 7.72 316 VAL D N 1
ATOM 3097 C CA . VAL D 1 116 ? 26.954 -4.805 57.406 1.00 8.14 316 VAL D CA 1
ATOM 3098 C C . VAL D 1 116 ? 27.448 -3.930 56.272 1.00 8.57 316 VAL D C 1
ATOM 3099 O O . VAL D 1 116 ? 26.963 -4.047 55.161 1.00 8.39 316 VAL D O 1
ATOM 3103 N N . SER D 1 117 ? 28.446 -3.089 56.544 1.00 8.76 317 SER D N 1
ATOM 3104 C CA . SER D 1 117 ? 29.104 -2.321 55.453 1.00 9.93 317 SER D CA 1
ATOM 3105 C C . SER D 1 117 ? 30.584 -2.276 55.697 1.00 9.63 317 SER D C 1
ATOM 3106 O O . SER D 1 117 ? 31.036 -2.694 56.747 1.00 9.21 317 SER D O 1
ATOM 3109 N N . VAL D 1 118 ? 31.342 -1.800 54.708 1.00 9.85 318 VAL D N 1
ATOM 3110 C CA . VAL D 1 118 ? 32.795 -1.683 54.882 1.00 10.95 318 VAL D CA 1
ATOM 3111 C C . VAL D 1 118 ? 33.247 -0.333 54.327 1.00 11.82 318 VAL D C 1
ATOM 3112 O O . VAL D 1 118 ? 32.678 0.179 53.360 1.00 13.22 318 VAL D O 1
ATOM 3116 N N . ASP D 1 119 ? 34.237 0.253 54.978 1.00 12.90 319 ASP D N 1
ATOM 3117 C CA . ASP D 1 119 ? 34.801 1.529 54.517 1.00 14.89 319 ASP D CA 1
ATOM 3118 C C . ASP D 1 119 ? 36.285 1.490 54.850 1.00 15.13 319 ASP D C 1
ATOM 3119 O O . ASP D 1 119 ? 36.662 1.349 56.017 1.00 14.24 319 ASP D O 1
ATOM 3124 N N . GLU D 1 120 ? 37.114 1.567 53.809 1.00 16.06 320 GLU D N 1
ATOM 3125 C CA . GLU D 1 120 ? 38.577 1.531 53.970 1.00 18.50 320 GLU D CA 1
ATOM 3126 C C . GLU D 1 120 ? 39.018 0.341 54.820 1.00 16.31 320 GLU D C 1
ATOM 3127 O O . GLU D 1 120 ? 39.830 0.468 55.740 1.00 17.26 320 GLU D O 1
ATOM 3133 N N . GLY D 1 121 ? 38.414 -0.808 54.532 1.00 14.63 321 GLY D N 1
ATOM 3134 C CA . GLY D 1 121 ? 38.810 -2.062 55.149 1.00 13.49 321 GLY D CA 1
ATOM 3135 C C . GLY D 1 121 ? 38.309 -2.241 56.581 1.00 12.97 321 GLY D C 1
ATOM 3136 O O . GLY D 1 121 ? 38.765 -3.156 57.282 1.00 13.72 321 GLY D O 1
ATOM 3137 N N . ILE D 1 122 ? 37.436 -1.347 57.034 1.00 12.03 322 ILE D N 1
ATOM 3138 C CA . ILE D 1 122 ? 36.858 -1.486 58.373 1.00 11.35 322 ILE D CA 1
ATOM 3139 C C . ILE D 1 122 ? 35.378 -1.854 58.200 1.00 10.17 322 ILE D C 1
ATOM 3140 O O . ILE D 1 122 ? 34.642 -1.112 57.560 1.00 10.34 322 ILE D O 1
ATOM 3153 N N . THR D 1 124 ? 31.649 -2.053 59.511 1.00 8.56 324 THR D N 1
ATOM 3154 C CA . THR D 1 124 ? 30.700 -1.671 60.564 1.00 8.86 324 THR D CA 1
ATOM 3155 C C . THR D 1 124 ? 29.426 -2.494 60.396 1.00 8.74 324 THR D C 1
ATOM 3156 O O . THR D 1 124 ? 28.887 -2.554 59.270 1.00 9.44 324 THR D O 1
ATOM 3168 N N . GLU D 1 126 ? 25.800 -2.192 61.943 1.00 8.35 326 GLU D N 1
ATOM 3169 C CA . GLU D 1 126 ? 24.836 -1.494 62.825 1.00 9.36 326 GLU D CA 1
ATOM 3170 C C . GLU D 1 126 ? 23.712 -2.453 63.134 1.00 9.05 326 GLU D C 1
ATOM 3171 O O . GLU D 1 126 ? 23.450 -3.355 62.343 1.00 9.23 326 GLU D O 1
ATOM 3177 N N . ILE D 1 127 ? 23.059 -2.258 64.286 1.00 8.75 327 ILE D N 1
ATOM 3178 C CA . ILE D 1 127 ? 22.053 -3.224 64.758 1.00 9.17 327 ILE D CA 1
ATOM 3179 C C . ILE D 1 127 ? 20.774 -2.529 65.185 1.00 9.55 327 ILE D C 1
ATOM 3180 O O . ILE D 1 127 ? 20.793 -1.361 65.628 1.00 10.41 327 ILE D O 1
ATOM 3185 N N . SER D 1 128 ? 19.658 -3.232 65.012 1.00 9.27 328 SER D N 1
ATOM 3186 C CA . SER D 1 128 ? 18.355 -2.625 65.273 1.00 10.01 328 SER D CA 1
ATOM 3187 C C . SER D 1 128 ? 18.051 -2.471 66.766 1.00 10.56 328 SER D C 1
ATOM 3188 O O . SER D 1 128 ? 17.237 -1.616 67.165 1.00 13.12 328 SER D O 1
ATOM 3191 N N . ARG D 1 129 ? 18.675 -3.283 67.593 1.00 10.19 329 ARG D N 1
ATOM 3192 C CA . ARG D 1 129 ? 18.423 -3.276 69.041 1.00 10.85 329 ARG D CA 1
ATOM 3193 C C . ARG D 1 129 ? 19.630 -3.933 69.659 1.00 11.06 329 ARG D C 1
ATOM 3194 O O . ARG D 1 129 ? 20.382 -4.672 68.983 1.00 11.24 329 ARG D O 1
ATOM 3202 N N . SER D 1 130 ? 19.869 -3.697 70.944 1.00 10.64 330 SER D N 1
ATOM 3203 C CA . SER D 1 130 ? 20.904 -4.427 71.618 1.00 10.95 330 SER D CA 1
ATOM 3204 C C . SER D 1 130 ? 20.570 -5.925 71.652 1.00 11.28 330 SER D C 1
ATOM 3205 O O . SER D 1 130 ? 19.392 -6.285 71.760 1.00 13.24 330 SER D O 1
ATOM 3210 N N . LEU D 1 131 ? 21.565 -6.778 71.457 1.00 11.30 331 LEU D N 1
ATOM 3211 C CA . LEU D 1 131 ? 21.326 -8.226 71.288 1.00 11.29 331 LEU D CA 1
ATOM 3212 C C . LEU D 1 131 ? 22.036 -8.952 72.410 1.00 11.64 331 LEU D C 1
ATOM 3213 O O . LEU D 1 131 ? 23.274 -8.928 72.503 1.00 11.27 331 LEU D O 1
ATOM 3218 N N . PRO D 1 132 ? 21.276 -9.603 73.298 1.00 10.72 332 PRO D N 1
ATOM 3219 C CA . PRO D 1 132 ? 21.974 -10.337 74.354 1.00 11.04 332 PRO D CA 1
ATOM 3220 C C . PRO D 1 132 ? 22.788 -11.505 73.790 1.00 10.66 332 PRO D C 1
ATOM 3221 O O . PRO D 1 132 ? 23.758 -11.931 74.417 1.00 10.72 332 PRO D O 1
ATOM 3225 N N . GLU D 1 133 ? 22.401 -12.002 72.600 1.00 10.37 333 GLU D N 1
ATOM 3226 C CA . GLU D 1 133 ? 23.185 -12.989 71.860 1.00 10.63 333 GLU D CA 1
ATOM 3227 C C . GLU D 1 133 ? 22.886 -12.743 70.394 1.00 9.96 333 GLU D C 1
ATOM 3228 O O . GLU D 1 133 ? 21.720 -12.518 70.045 1.00 10.02 333 GLU D O 1
ATOM 3234 N N . VAL D 1 134 ? 23.933 -12.747 69.572 1.00 9.34 334 VAL D N 1
ATOM 3235 C CA . VAL D 1 134 ? 23.759 -12.562 68.130 1.00 9.57 334 VAL D CA 1
ATOM 3236 C C . VAL D 1 134 ? 23.257 -13.799 67.396 1.00 8.96 334 VAL D C 1
ATOM 3237 O O . VAL D 1 134 ? 22.253 -13.724 66.651 1.00 9.34 334 VAL D O 1
ATOM 3241 N N . GLY D 1 135 ? 23.936 -14.926 67.554 1.00 9.18 335 GLY D N 1
ATOM 3242 C CA . GLY D 1 135 ? 23.533 -16.152 66.827 1.00 8.22 335 GLY D CA 1
ATOM 3243 C C . GLY D 1 135 ? 24.061 -16.092 65.399 1.00 8.04 335 GLY D C 1
ATOM 3244 O O . GLY D 1 135 ? 25.130 -15.519 65.138 1.00 8.56 335 GLY D O 1
ATOM 3245 N N . SER D 1 136 ? 23.283 -16.672 64.488 1.00 7.08 336 SER D N 1
ATOM 3246 C CA . SER D 1 136 ? 23.726 -16.786 63.107 1.00 6.68 336 SER D CA 1
ATOM 3247 C C . SER D 1 136 ? 22.694 -16.174 62.153 1.00 6.49 336 SER D C 1
ATOM 3248 O O . SER D 1 136 ? 21.504 -16.090 62.481 1.00 6.58 336 SER D O 1
ATOM 3251 N N . GLY D 1 137 ? 23.162 -15.798 60.977 1.00 6.47 337 GLY D N 1
ATOM 3252 C CA . GLY D 1 137 ? 22.244 -15.307 59.941 1.00 6.69 337 GLY D CA 1
ATOM 3253 C C . GLY D 1 137 ? 22.984 -15.206 58.620 1.00 7.14 337 GLY D C 1
ATOM 3254 O O . GLY D 1 137 ? 24.210 -15.343 58.559 1.00 7.02 337 GLY D O 1
ATOM 3255 N N . SER D 1 138 ? 22.239 -14.965 57.575 1.00 6.90 338 SER D N 1
ATOM 3256 C CA . SER D 1 138 ? 22.855 -14.781 56.246 1.00 7.50 338 SER D CA 1
ATOM 3257 C C . SER D 1 138 ? 22.117 -13.755 55.439 1.00 7.88 338 SER D C 1
ATOM 3258 O O . SER D 1 138 ? 20.921 -13.507 55.666 1.00 8.78 338 SER D O 1
ATOM 3261 N N . SER D 1 139 ? 22.837 -13.176 54.494 1.00 7.52 339 SER D N 1
ATOM 3262 C CA . SER D 1 139 ? 22.269 -12.159 53.629 1.00 7.55 339 SER D CA 1
ATOM 3263 C C . SER D 1 139 ? 22.819 -12.422 52.250 1.00 7.37 339 SER D C 1
ATOM 3264 O O . SER D 1 139 ? 24.022 -12.589 52.105 1.00 7.65 339 SER D O 1
ATOM 3267 N N . PHE D 1 140 ? 21.969 -12.448 51.227 1.00 7.02 340 PHE D N 1
ATOM 3268 C CA . PHE D 1 140 ? 22.506 -12.670 49.872 1.00 7.24 340 PHE D CA 1
ATOM 3269 C C . PHE D 1 140 ? 21.864 -11.746 48.871 1.00 7.51 340 PHE D C 1
ATOM 3270 O O . PHE D 1 140 ? 20.819 -11.159 49.128 1.00 7.85 340 PHE D O 1
ATOM 3278 N N . TYR D 1 141 ? 22.476 -11.667 47.692 1.00 8.15 341 TYR D N 1
ATOM 3279 C CA . TYR D 1 141 ? 21.746 -11.135 46.547 1.00 9.03 341 TYR D CA 1
ATOM 3280 C C . TYR D 1 141 ? 22.027 -11.990 45.327 1.00 9.10 341 TYR D C 1
ATOM 3281 O O . TYR D 1 141 ? 23.002 -12.737 45.294 1.00 8.29 341 TYR D O 1
ATOM 3290 N N . LEU D 1 142 ? 21.139 -11.884 44.328 1.00 10.00 342 LEU D N 1
ATOM 3291 C CA . LEU D 1 142 ? 21.257 -12.632 43.080 1.00 12.61 342 LEU D CA 1
ATOM 3292 C C . LEU D 1 142 ? 21.232 -11.597 41.997 1.00 13.98 342 LEU D C 1
ATOM 3293 O O . LEU D 1 142 ? 20.398 -10.710 42.052 1.00 18.33 342 LEU D O 1
ATOM 3298 N N . THR D 1 143 ? 22.098 -11.715 41.007 1.00 14.12 343 THR D N 1
ATOM 3299 C CA . THR D 1 143 ? 22.199 -10.675 39.984 1.00 16.77 343 THR D CA 1
ATOM 3300 C C . THR D 1 143 ? 22.502 -11.343 38.655 1.00 17.13 343 THR D C 1
ATOM 3301 O O . THR D 1 143 ? 23.105 -12.402 38.632 1.00 15.50 343 THR D O 1
ATOM 3305 N N . GLU D 1 144 ? 22.097 -10.695 37.558 1.00 19.27 344 GLU D N 1
ATOM 3306 C CA . GLU D 1 144 ? 22.490 -11.109 36.212 1.00 25.33 344 GLU D CA 1
ATOM 3307 C C . GLU D 1 144 ? 23.796 -10.491 35.811 1.00 32.06 344 GLU D C 1
ATOM 3308 O O . GLU D 1 144 ? 24.311 -10.768 34.723 1.00 35.53 344 GLU D O 1
ATOM 3314 N N . LYS D 1 145 ? 24.336 -9.629 36.660 1.00 35.02 345 LYS D N 1
ATOM 3315 C CA . LYS D 1 145 ? 25.358 -8.703 36.204 1.00 44.59 345 LYS D CA 1
ATOM 3316 C C . LYS D 1 145 ? 26.712 -9.372 36.354 1.00 48.09 345 LYS D C 1
ATOM 3317 O O . LYS D 1 145 ? 26.890 -10.268 37.189 1.00 50.76 345 LYS D O 1
#

Secondary structure (DSSP, 8-state):
---EEEEEEEEEE-TT--EEEEEEEEEEETTEEEEEEEEEESS-BSS-------HHHHHHHHTSTTSSEEEEETTEEEEE--STT---BSS-BS--EEEEEEEEE-/--EEEEEEEE-TT--EEEEEEEEEEETTEEEEEEEEEESS-BSS-------HHHHHHHHTSTTSSEEEEETTEEEEE--STT---BSS-BS--EEEEEEEEE-/-EEEEEEEEEE-TTS-EEEEEEEEEEETTEEEEEEEEEESS-BSS-------HHHHHHHHTSTTSSEEEEETTEEEEE--STT---BSS-BS--EEEEEEEEE-/-EEEEEEEEEEE-TTS-EEEEEEEEEEETTEEEEEEEEEESS-BSS-------HHHHHHHH-STTSSEEEEETTEEEEE--STT---BSS-BS--EEEEEEEEE--

InterPro domains:
  IPR000931 Adenovirus fibre protein [PR00307] (8-18)
  IPR000931 Adenovirus fibre protein [PR00307] (20-32)
  IPR000931 Adenovirus fibre protein [PR00307] (136-150)
  IPR000931 Adenovirus fibre protein [PR00307] (186-196)
  IPR009013 Attachment protein shaft domain superfamily [SSF51225] (42-122)
  IPR054026 Atadenovirus fibre, head domain [PF22183] (243-339)

Organism: Snake adenovirus serotype 1 (NCBI:txid189830)